Protein AF-0000000076745757 (afdb_homodimer)

Secondary structure (DSSP, 8-state):
--HHHHHHHHHHHHHHHHHHHH-GGG--HHHHHHHHT--HHHHHHHHSSHHHHHHHHHHHHHHHHIIIIIHHHHT-TTS-HHHHHHHHHHHHHHHGGGSSSS-HHHHH---S-GGG-HHHHHHHHHHHHHHHHHHHHHHHHHHTTSS-TT--HHHHHHHHHHHHHHHHHHHHHH-HHHHHHHHHHHHHHHHHHT-/--HHHHHHHHHHHHHHHHHHHH-GGG--HHHHHHHHT--HHHHHHHHSSHHHHHHHHHHHHHHHHIIIIIHHHHT-TTS-HHHHHHHHHHHHHHHGGGSSSS-HHHHH---S-GGG-HHHHHHHHHHHHHHHHHHHHHHHHHHTTSS-TT--HHHHHHHHHHHHHHHHHHHHHH-HHHHHHHHHHHHHHHHHHT-

Organism: NCBI:txid190893

Sequence (390 aa):
MSKGKVTRDNILSKAFELASENGLESLTIGELAKQCGMSKSGLFAHFNSKDNLQIAVLEHANLIFTQRVISPAREQSALLQEQKIRTLLDNWLGWNHSFQGSCMFLDAWKETNPEANPTQQALKKTIATWVEYLRIQVEKGVENDEFRQDLDPKQATFELYGLYLSAHLFYSIHGEDESYQHFWQGVERMMTSWKMSKGKVTRDNILSKAFELASENGLESLTIGELAKQCGMSKSGLFAHFNSKDNLQIAVLEHANLIFTQRVISPAREQSALLQEQKIRTLLDNWLGWNHSFQGSCMFLDAWKETNPEANPTQQALKKTIATWVEYLRIQVEKGVENDEFRQDLDPKQATFELYGLYLSAHLFYSIHGEDESYQHFWQGVERMMTSWK

Foldseek 3Di:
DDPVVVLVVVLLVVLLQVCLAPALVVDALVVSCVVSVHDSVVSCVVQVGSLSSSLSSVVVVLVVCCVQQPVVLVVPVVDQLLVSLVSNLVSVCVVQVVGNGRDSLVVRADPPPLVVGSNNVSSVVSVVVVLVVQLVSLVVCCVVVVFPVPDRSNVLSVVLVVLSVVLRVCCVVPNNVVSVVSSVVSVVVSSVNRD/DDPVVVLVVVLLVVLLQVCLAPALVPDALVVSCVVSVHDSVVSCVVQVGSLSSSLSSVVVVLVVCCVQQPVVLVVPVVDQLLVSLVSNLVSLCVVQVVGNGRDSLVVRADPPPLVVGSNNVSSVVSVVVVLVVQLVSLVVCCVVVVFPVPDRSNVLSVVLVVLSVQLRVCCVVPNNVVSVVSSVVSVVVSSVNRD

Nearest PDB structures (foldseek):
  2hyj-assembly1_A-2  TM=8.855E-01  e=3.481E-09  Streptomyces coelicolor A3(2)
  3on4-assembly2_H  TM=7.338E-01  e=1.590E-05  Legionella pneumophila subsp. pneumophila str. Philadelphia 1
  3eup-assembly1_B  TM=7.414E-01  e=2.995E-05  Cytophaga hutchinsonii ATCC 33406
  5wm9-assembly1_A  TM=7.485E-01  e=2.681E-04  Mycobacterium tuberculosis H37Rv
  5fgl-assembly3_F  TM=6.207E-01  e=1.198E-02  Pseudomonas putida S16

InterPro domains:
  IPR001647 DNA-binding HTH domain, TetR-type [PF00440] (11-56)
  IPR001647 DNA-binding HTH domain, TetR-type [PR00455] (11-24)
  IPR001647 DNA-binding HTH domain, TetR-type [PR00455] (32-55)
  IPR001647 DNA-binding HTH domain, TetR-type [PS50977] (5-65)
  IPR009057 Homedomain-like superfamily [SSF46689] (3-70)
  IPR011075 Tetracyclin repressor-like, C-terminal domain [PF16925] (83-186)
  IPR036271 Tetracyclin repressor-like, C-terminal domain superfamily [SSF48498] (83-191)

Radius of gyration: 22.78 Å; Cα contacts (8 Å, |Δi|>4): 417; chains: 2; bounding box: 72×58×42 Å

Structure (mmCIF, N/CA/C/O backbone):
data_AF-0000000076745757-model_v1
#
loop_
_entity.id
_entity.type
_entity.pdbx_description
1 polymer 'Transcriptional regulator'
#
loop_
_atom_site.group_PDB
_atom_site.id
_atom_site.type_symbol
_atom_site.label_atom_id
_atom_site.label_alt_id
_atom_site.label_comp_id
_atom_site.label_asym_id
_atom_site.label_entity_id
_atom_site.label_seq_id
_atom_site.pdbx_PDB_ins_code
_atom_site.Cartn_x
_atom_site.Cartn_y
_atom_site.Cartn_z
_atom_site.occupancy
_atom_site.B_iso_or_equiv
_atom_site.auth_seq_id
_atom_site.auth_comp_id
_atom_site.auth_asym_id
_atom_site.auth_atom_id
_atom_site.pdbx_PDB_model_num
ATOM 1 N N . MET A 1 1 ? -37.25 10.336 6.824 1 55.75 1 MET A N 1
ATOM 2 C CA . MET A 1 1 ? -36 10.648 7.543 1 55.75 1 MET A CA 1
ATOM 3 C C . MET A 1 1 ? -36.062 12.023 8.188 1 55.75 1 MET A C 1
ATOM 5 O O . MET A 1 1 ? -36.688 12.938 7.641 1 55.75 1 MET A O 1
ATOM 9 N N . SER A 1 2 ? -35.688 12.234 9.461 1 64.56 2 SER A N 1
ATOM 10 C CA . SER A 1 2 ? -35.75 13.523 10.141 1 64.56 2 SER A CA 1
ATOM 11 C C . SER A 1 2 ? -34.812 14.531 9.477 1 64.56 2 SER A C 1
ATOM 13 O O . SER A 1 2 ? -33.875 14.148 8.781 1 64.56 2 SER A O 1
ATOM 15 N N . LYS A 1 3 ? -35.25 15.773 9.445 1 67.38 3 LYS A N 1
ATOM 16 C CA . LYS A 1 3 ? -34.469 16.875 8.852 1 67.38 3 LYS A CA 1
ATOM 17 C C . LYS A 1 3 ? -33 16.781 9.258 1 67.38 3 LYS A C 1
ATOM 19 O O . LYS A 1 3 ? -32.125 16.969 8.422 1 67.38 3 LYS A O 1
ATOM 24 N N . GLY A 1 4 ? -32.719 16.469 10.461 1 73.5 4 GLY A N 1
ATOM 25 C CA . GLY A 1 4 ? -31.359 16.344 10.992 1 73.5 4 GLY A CA 1
ATOM 26 C C . GLY A 1 4 ? -30.562 15.25 10.312 1 73.5 4 GLY A C 1
ATOM 27 O O . GLY A 1 4 ? -29.391 15.445 9.992 1 73.5 4 GLY A O 1
ATOM 28 N N . LYS A 1 5 ? -31.297 14.203 10.023 1 79.06 5 LYS A N 1
ATOM 29 C CA . LYS A 1 5 ? -30.625 13.078 9.383 1 79.06 5 LYS A CA 1
ATOM 30 C C . LYS A 1 5 ? -30.25 13.398 7.941 1 79.06 5 LYS A C 1
ATOM 32 O O . LYS A 1 5 ? -29.156 13.055 7.477 1 79.06 5 LYS A O 1
ATOM 37 N N . VAL A 1 6 ? -31.094 14.078 7.258 1 83.5 6 VAL A N 1
ATOM 38 C CA . VAL A 1 6 ? -30.844 14.477 5.879 1 83.5 6 VAL A CA 1
ATOM 39 C C . VAL A 1 6 ? -29.656 15.43 5.82 1 83.5 6 VAL A C 1
ATOM 41 O O . VAL A 1 6 ? -28.781 15.297 4.953 1 83.5 6 VAL A O 1
ATOM 44 N N . THR A 1 7 ? -29.594 16.328 6.723 1 86.62 7 THR A N 1
ATOM 45 C CA . THR A 1 7 ? -28.5 17.281 6.789 1 86.62 7 THR A CA 1
ATOM 46 C C . THR A 1 7 ? -27.172 16.562 7.059 1 86.62 7 THR A C 1
ATOM 48 O O . THR A 1 7 ? -26.172 16.844 6.402 1 86.62 7 THR A O 1
ATOM 51 N N . ARG A 1 8 ? -27.234 15.656 7.957 1 90.44 8 ARG A N 1
ATOM 52 C CA . ARG A 1 8 ? -26.031 14.914 8.305 1 90.44 8 ARG A CA 1
ATOM 53 C C . ARG A 1 8 ? -25.516 14.125 7.105 1 90.44 8 ARG A C 1
ATOM 55 O O . ARG A 1 8 ? -24.297 14.086 6.855 1 90.44 8 ARG A O 1
ATOM 62 N N . ASP A 1 9 ? -26.406 13.539 6.375 1 91.69 9 ASP A N 1
ATOM 63 C CA . ASP A 1 9 ? -26.016 12.758 5.203 1 91.69 9 ASP A CA 1
ATOM 64 C C . ASP A 1 9 ? -25.391 13.648 4.133 1 91.69 9 ASP A C 1
ATOM 66 O O . ASP A 1 9 ? -24.438 13.25 3.461 1 91.69 9 ASP A O 1
ATOM 70 N N . ASN A 1 10 ? -25.922 14.773 3.998 1 92.94 10 ASN A N 1
ATOM 71 C CA . ASN A 1 10 ? -25.359 15.734 3.053 1 92.94 10 ASN A CA 1
ATOM 72 C C . ASN A 1 10 ? -23.953 16.156 3.455 1 92.94 10 ASN A C 1
ATOM 74 O O . ASN A 1 10 ? -23.062 16.281 2.604 1 92.94 10 ASN A O 1
ATOM 78 N N . ILE A 1 11 ? -23.828 16.375 4.715 1 95 11 ILE A N 1
ATOM 79 C CA . ILE A 1 11 ? -22.516 16.75 5.23 1 95 11 ILE A CA 1
ATOM 80 C C . ILE A 1 11 ? -21.516 15.617 4.973 1 95 11 ILE A C 1
ATOM 82 O O . ILE A 1 11 ? -20.406 15.859 4.523 1 95 11 ILE A O 1
ATOM 86 N N . LEU A 1 12 ? -21.953 14.453 5.203 1 95.56 12 LEU A N 1
ATOM 87 C CA . LEU A 1 12 ? -21.078 13.297 5.039 1 95.56 12 LEU A CA 1
ATOM 88 C C . LEU A 1 12 ? -20.703 13.102 3.574 1 95.56 12 LEU A C 1
ATOM 90 O O . LEU A 1 12 ? -19.578 12.742 3.262 1 95.56 12 LEU A O 1
ATOM 94 N N . SER A 1 13 ? -21.641 13.328 2.719 1 93.75 13 SER A N 1
ATOM 95 C CA . SER A 1 13 ? -21.359 13.227 1.291 1 93.75 13 SER A CA 1
ATOM 96 C C . SER A 1 13 ? -20.297 14.242 0.863 1 93.75 13 SER A C 1
ATOM 98 O O . SER A 1 13 ? -19.359 13.898 0.148 1 93.75 13 SER A O 1
ATOM 100 N N . LYS A 1 14 ? -20.469 15.383 1.338 1 93.75 14 LYS A N 1
ATOM 101 C CA . LYS A 1 14 ? -19.484 16.422 1.032 1 93.75 14 LYS A CA 1
ATOM 102 C C . LYS A 1 14 ? -18.125 16.109 1.662 1 93.75 14 LYS A C 1
ATOM 104 O O . LYS A 1 14 ? -17.094 16.297 1.034 1 93.75 14 LYS A O 1
ATOM 109 N N . ALA A 1 15 ? -18.188 15.703 2.879 1 94.31 15 ALA A N 1
ATOM 110 C CA . ALA A 1 15 ? -16.953 15.328 3.576 1 94.31 15 ALA A CA 1
ATOM 111 C C . ALA A 1 15 ? -16.219 14.227 2.822 1 94.31 15 ALA A C 1
ATOM 113 O O . ALA A 1 15 ? -14.992 14.266 2.705 1 94.31 15 ALA A O 1
ATOM 114 N N . PHE A 1 16 ? -16.969 13.328 2.373 1 91 16 PHE A N 1
ATOM 115 C CA . PHE A 1 16 ? -16.391 12.234 1.604 1 91 16 PHE A CA 1
ATOM 116 C C . PHE A 1 16 ? -15.711 12.75 0.345 1 91 16 PHE A C 1
ATOM 118 O O . PHE A 1 16 ? -14.594 12.344 0.024 1 91 16 PHE A O 1
ATOM 125 N N . GLU A 1 17 ? -16.328 13.609 -0.339 1 88.94 17 GLU A N 1
ATOM 126 C CA . GLU A 1 17 ? -15.758 14.211 -1.537 1 88.94 17 GLU A CA 1
ATOM 127 C C . GLU A 1 17 ? -14.453 14.945 -1.217 1 88.94 17 GLU A C 1
ATOM 129 O O . GLU A 1 17 ? -13.453 14.781 -1.923 1 88.94 17 GLU A O 1
ATOM 134 N N . LEU A 1 18 ? -14.492 15.688 -0.182 1 88.81 18 LEU A N 1
ATOM 135 C CA . LEU A 1 18 ? -13.32 16.453 0.222 1 88.81 18 LEU A CA 1
ATOM 136 C C . LEU A 1 18 ? -12.18 15.523 0.617 1 88.81 18 LEU A C 1
ATOM 138 O O . LEU A 1 18 ? -11.023 15.75 0.239 1 88.81 18 LEU A O 1
ATOM 142 N N . ALA A 1 19 ? -12.508 14.531 1.397 1 88.44 19 ALA A N 1
ATOM 143 C CA . ALA A 1 19 ? -11.5 13.562 1.833 1 88.44 19 ALA A CA 1
ATOM 144 C C . ALA A 1 19 ? -10.922 12.797 0.646 1 88.44 19 ALA A C 1
ATOM 146 O O . ALA A 1 19 ? -9.742 12.445 0.642 1 88.44 19 ALA A O 1
ATOM 147 N N . SER A 1 20 ? -11.734 12.523 -0.339 1 84.38 20 SER A N 1
ATOM 148 C CA . SER A 1 20 ? -11.289 11.812 -1.535 1 84.38 20 SER A CA 1
ATOM 149 C C . SER A 1 20 ? -10.297 12.641 -2.336 1 84.38 20 SER A C 1
ATOM 151 O O . SER A 1 20 ? -9.398 12.086 -2.977 1 84.38 20 SER A O 1
ATOM 153 N N . GLU A 1 21 ? -10.43 13.922 -2.209 1 82.44 21 GLU A N 1
ATOM 154 C CA . GLU A 1 21 ? -9.562 14.828 -2.957 1 82.44 21 GLU A CA 1
ATOM 155 C C . GLU A 1 21 ? -8.297 15.156 -2.172 1 82.44 21 GLU A C 1
ATOM 157 O O . GLU A 1 21 ? -7.203 15.203 -2.738 1 82.44 21 GLU A O 1
ATOM 162 N N . ASN A 1 22 ? -8.492 15.305 -0.866 1 82.12 22 ASN A N 1
ATOM 163 C CA . ASN A 1 22 ? -7.395 15.891 -0.104 1 82.12 22 ASN A CA 1
ATOM 164 C C . ASN A 1 22 ? -6.887 14.93 0.969 1 82.12 22 ASN A C 1
ATOM 166 O O . ASN A 1 22 ? -5.902 15.227 1.652 1 82.12 22 ASN A O 1
ATOM 170 N N . GLY A 1 23 ? -7.508 13.789 1.057 1 84.12 23 GLY A N 1
ATOM 171 C CA . GLY A 1 23 ? -7.141 12.836 2.094 1 84.12 23 GLY A CA 1
ATOM 172 C C . GLY A 1 23 ? -7.961 12.992 3.359 1 84.12 23 GLY A C 1
ATOM 173 O O . GLY A 1 23 ? -8.469 14.078 3.652 1 84.12 23 GLY A O 1
ATOM 174 N N . LEU A 1 24 ? -8 11.969 4.141 1 87.19 24 LEU A N 1
ATOM 175 C CA . LEU A 1 24 ? -8.836 11.914 5.34 1 87.19 24 LEU A CA 1
ATOM 176 C C . LEU A 1 24 ? -8.312 12.875 6.402 1 87.19 24 LEU A C 1
ATOM 178 O O . LEU A 1 24 ? -9.102 13.5 7.117 1 87.19 24 LEU A O 1
ATOM 182 N N . GLU A 1 25 ? -7.055 13.062 6.477 1 83.38 25 GLU A N 1
ATOM 183 C CA . GLU A 1 25 ? -6.441 13.891 7.512 1 83.38 25 GLU A CA 1
ATOM 184 C C . GLU A 1 25 ? -6.762 15.367 7.297 1 83.38 25 GLU A C 1
ATOM 186 O O . GLU A 1 25 ? -6.727 16.156 8.242 1 83.38 25 GLU A O 1
ATOM 191 N N . SER A 1 26 ? -7.047 15.703 6.133 1 85.19 26 SER A N 1
ATOM 192 C CA . SER A 1 26 ? -7.359 17.094 5.816 1 85.19 26 SER A CA 1
ATOM 193 C C . SER A 1 26 ? -8.75 17.469 6.305 1 85.19 26 SER A C 1
ATOM 195 O O . SER A 1 26 ? -9.094 18.656 6.363 1 85.19 26 SER A O 1
ATOM 197 N N . LEU A 1 27 ? -9.492 16.5 6.605 1 91.5 27 LEU A N 1
ATOM 198 C CA . LEU A 1 27 ? -10.875 16.734 7.008 1 91.5 27 LEU A CA 1
ATOM 199 C C . LEU A 1 27 ? -10.945 17.203 8.461 1 91.5 27 LEU A C 1
ATOM 201 O O . LEU A 1 27 ? -10.766 16.406 9.383 1 91.5 27 LEU A O 1
ATOM 205 N N . THR A 1 28 ? -11.188 18.516 8.641 1 94 28 THR A N 1
ATOM 206 C CA . THR A 1 28 ? -11.383 19.109 9.961 1 94 28 THR A CA 1
ATOM 207 C C . THR A 1 28 ? -12.773 19.734 10.078 1 94 28 THR A C 1
ATOM 209 O O . THR A 1 28 ? -13.445 19.969 9.07 1 94 28 THR A O 1
ATOM 212 N N . ILE A 1 29 ? -13.141 19.922 11.352 1 95.75 29 ILE A N 1
ATOM 213 C CA . ILE A 1 29 ? -14.445 20.531 11.617 1 95.75 29 ILE A CA 1
ATOM 214 C C . ILE A 1 29 ? -14.516 21.891 10.953 1 95.75 29 ILE A C 1
ATOM 216 O O . ILE A 1 29 ? -15.492 22.203 10.266 1 95.75 29 ILE A O 1
ATOM 220 N N . GLY A 1 30 ? -13.516 22.656 11.086 1 95.25 30 GLY A N 1
ATOM 221 C CA . GLY A 1 30 ? -13.484 24 10.523 1 95.25 30 GLY A CA 1
ATOM 222 C C . GLY A 1 30 ? -13.547 24.016 9.008 1 95.25 30 GLY A C 1
ATOM 223 O O . GLY A 1 30 ? -14.352 24.75 8.43 1 95.25 30 GLY A O 1
ATOM 224 N N . GLU A 1 31 ? -12.797 23.266 8.344 1 94.31 31 GLU A N 1
ATOM 225 C CA . GLU A 1 31 ? -12.75 23.219 6.887 1 94.31 31 GLU A CA 1
ATOM 226 C C . GLU A 1 31 ? -14.078 22.719 6.312 1 94.31 31 GLU A C 1
ATOM 228 O O . GLU A 1 31 ? -14.578 23.281 5.336 1 94.31 31 GLU A O 1
ATOM 233 N N . LEU A 1 32 ? -14.617 21.688 6.918 1 96.06 32 LEU A N 1
ATOM 234 C CA . LEU A 1 32 ? -15.875 21.141 6.418 1 96.06 32 LEU A CA 1
ATOM 235 C C . LEU A 1 32 ? -17.016 22.125 6.645 1 96.06 32 LEU A C 1
ATOM 237 O O . LEU A 1 32 ? -17.906 22.25 5.797 1 96.06 32 LEU A O 1
ATOM 241 N N . ALA A 1 33 ? -16.984 22.797 7.777 1 96.31 33 ALA A N 1
ATOM 242 C CA . ALA A 1 33 ? -18 23.812 8.047 1 96.31 33 ALA A CA 1
ATOM 243 C C . ALA A 1 33 ? -18 24.891 6.969 1 96.31 33 ALA A C 1
ATOM 245 O O . ALA A 1 33 ? -19.062 25.266 6.445 1 96.31 33 ALA A O 1
ATOM 246 N N . LYS A 1 34 ? -16.812 25.312 6.613 1 95.62 34 LYS A N 1
ATOM 247 C CA . LYS A 1 34 ? -16.641 26.312 5.562 1 95.62 34 LYS A CA 1
ATOM 248 C C . LYS A 1 34 ? -17.203 25.812 4.234 1 95.62 34 LYS A C 1
ATOM 250 O O . LYS A 1 34 ? -17.953 26.531 3.564 1 95.62 34 LYS A O 1
ATOM 255 N N . GLN A 1 35 ? -16.922 24.625 3.914 1 93.56 35 GLN A N 1
ATOM 256 C CA . GLN A 1 35 ? -17.328 24.047 2.635 1 93.56 35 GLN A CA 1
ATOM 257 C C . GLN A 1 35 ? -18.844 23.812 2.588 1 93.56 35 GLN A C 1
ATOM 259 O O . GLN A 1 35 ? -19.453 23.875 1.519 1 93.56 35 GLN A O 1
ATOM 264 N N . CYS A 1 36 ? -19.453 23.609 3.719 1 94.25 36 CYS A N 1
ATOM 265 C CA . CYS A 1 36 ? -20.875 23.312 3.787 1 94.25 36 CYS A CA 1
ATOM 266 C C . CYS A 1 36 ? -21.688 24.578 4.059 1 94.25 36 CYS A C 1
ATOM 268 O O . CYS A 1 36 ? -22.906 24.531 4.137 1 94.25 36 CYS A O 1
ATOM 270 N N . GLY A 1 37 ? -21.016 25.656 4.234 1 94.75 37 GLY A N 1
ATOM 271 C CA . GLY A 1 37 ? -21.703 26.891 4.562 1 94.75 37 GLY A CA 1
ATOM 272 C C . GLY A 1 37 ? -22.359 26.859 5.934 1 94.75 37 GLY A C 1
ATOM 273 O O . GLY A 1 37 ? -23.469 27.359 6.105 1 94.75 37 GLY A O 1
ATOM 274 N N . MET A 1 38 ? -21.75 26.203 6.812 1 94.25 38 MET A N 1
ATOM 275 C CA . MET A 1 38 ? -22.234 26.094 8.18 1 94.25 38 MET A CA 1
ATOM 276 C C . MET A 1 38 ? -21.281 26.766 9.164 1 94.25 38 MET A C 1
ATOM 278 O O . MET A 1 38 ? -20.141 27.094 8.805 1 94.25 38 MET A O 1
ATOM 282 N N . SER A 1 39 ? -21.797 27.016 10.336 1 95.5 39 SER A N 1
ATOM 283 C CA . SER A 1 39 ? -20.906 27.453 11.406 1 95.5 39 SER A CA 1
ATOM 284 C C . SER A 1 39 ? -20.094 26.297 11.953 1 95.5 39 SER A C 1
ATOM 286 O O . SER A 1 39 ? -20.531 25.141 11.906 1 95.5 39 SER A O 1
ATOM 288 N N . LYS A 1 40 ? -18.859 26.578 12.445 1 94.94 40 LYS A N 1
ATOM 289 C CA . LYS A 1 40 ? -18.047 25.562 13.102 1 94.94 40 LYS A CA 1
ATOM 290 C C . LYS A 1 40 ? -18.812 24.891 14.242 1 94.94 40 LYS A C 1
ATOM 292 O O . LYS A 1 40 ? -18.766 23.672 14.422 1 94.94 40 LYS A O 1
ATOM 297 N N . SER A 1 41 ? -19.578 25.734 14.992 1 94.75 41 SER A N 1
ATOM 298 C CA . SER A 1 41 ? -20.359 25.234 16.109 1 94.75 41 SER A CA 1
ATOM 299 C C . SER A 1 41 ? -21.469 24.312 15.625 1 94.75 41 SER A C 1
ATOM 301 O O . SER A 1 41 ? -21.75 23.281 16.25 1 94.75 41 SER A O 1
ATOM 303 N N . GLY A 1 42 ? -22.062 24.609 14.602 1 92.88 42 GLY A N 1
ATOM 304 C CA . GLY A 1 42 ? -23.109 23.781 14.016 1 92.88 42 GLY A CA 1
ATOM 305 C C . GLY A 1 42 ? -22.609 22.422 13.586 1 92.88 42 GLY A C 1
ATOM 306 O O . GLY A 1 42 ? -23.234 21.391 13.867 1 92.88 42 GLY A O 1
ATOM 307 N N . LEU A 1 43 ? -21.484 22.406 12.891 1 94.31 43 LEU A N 1
ATOM 308 C CA . LEU A 1 43 ? -20.906 21.141 12.453 1 94.31 43 LEU A CA 1
ATOM 309 C C . LEU A 1 43 ? -20.422 20.312 13.648 1 94.31 43 LEU A C 1
ATOM 311 O O . LEU A 1 43 ? -20.594 19.094 13.672 1 94.31 43 LEU A O 1
ATOM 315 N N . PHE A 1 44 ? -19.844 21.031 14.57 1 93.69 44 PHE A N 1
ATOM 316 C CA . PHE A 1 44 ? -19.359 20.375 15.781 1 93.69 44 PHE A CA 1
ATOM 317 C C . PHE A 1 44 ? -20.516 19.688 16.5 1 93.69 44 PHE A C 1
ATOM 319 O O . PHE A 1 44 ? -20.328 18.594 17.062 1 93.69 44 PHE A O 1
ATOM 326 N N . ALA A 1 45 ? -21.688 20.266 16.5 1 93.62 45 ALA A N 1
ATOM 327 C CA . ALA A 1 45 ? -22.859 19.703 17.156 1 93.62 45 ALA A CA 1
ATOM 328 C C . ALA A 1 45 ? -23.234 18.344 16.547 1 93.62 45 ALA A C 1
ATOM 330 O O . ALA A 1 45 ? -23.781 17.484 17.234 1 93.62 45 ALA A O 1
ATOM 331 N N . HIS A 1 46 ? -22.828 18.125 15.344 1 93.31 46 HIS A N 1
ATOM 332 C CA . HIS A 1 46 ? -23.156 16.891 14.656 1 93.31 46 HIS A CA 1
ATOM 333 C C . HIS A 1 46 ? -22.125 15.805 14.961 1 93.31 46 HIS A C 1
ATOM 335 O O . HIS A 1 46 ? -22.469 14.625 15.07 1 93.31 46 HIS A O 1
ATOM 341 N N . PHE A 1 47 ? -20.828 16.188 15.164 1 95.19 47 PHE A N 1
ATOM 342 C CA . PHE A 1 47 ? -19.797 15.164 15.164 1 95.19 47 PHE A CA 1
ATOM 343 C C . PHE A 1 47 ? -18.984 15.227 16.453 1 95.19 47 PHE A C 1
ATOM 345 O O . PHE A 1 47 ? -18.297 14.266 16.812 1 95.19 47 PHE A O 1
ATOM 352 N N . ASN A 1 48 ? -18.938 16.297 17.078 1 94.12 48 ASN A N 1
ATOM 353 C CA . ASN A 1 48 ? -18.391 16.484 18.422 1 94.12 48 ASN A CA 1
ATOM 354 C C . ASN A 1 48 ? -16.875 16.516 18.406 1 94.12 48 ASN A C 1
ATOM 356 O O . ASN A 1 48 ? -16.25 17.062 19.328 1 94.12 48 ASN A O 1
ATOM 360 N N . SER A 1 49 ? -16.234 15.891 17.469 1 94 49 SER A N 1
ATOM 361 C CA . SER A 1 49 ? -14.773 15.906 17.359 1 94 49 SER A CA 1
ATOM 362 C C . SER A 1 49 ? -14.32 15.594 15.938 1 94 49 SER A C 1
ATOM 364 O O . SER A 1 49 ? -15.102 15.07 15.133 1 94 49 SER A O 1
ATOM 366 N N . LYS A 1 50 ? -13.078 15.891 15.664 1 93.81 50 LYS A N 1
ATOM 367 C CA . LYS A 1 50 ? -12.477 15.555 14.383 1 93.81 50 LYS A CA 1
ATOM 368 C C . LYS A 1 50 ? -12.484 14.039 14.148 1 93.81 50 LYS A C 1
ATOM 370 O O . LYS A 1 50 ? -12.812 13.578 13.062 1 93.81 50 LYS A O 1
ATOM 375 N N . ASP A 1 51 ? -12.133 13.312 15.203 1 94.12 51 ASP A N 1
ATOM 376 C CA . ASP A 1 51 ? -12.102 11.859 15.086 1 94.12 51 ASP A CA 1
ATOM 377 C C . ASP A 1 51 ? -13.492 11.305 14.766 1 94.12 51 ASP A C 1
ATOM 379 O O . ASP A 1 51 ? -13.641 10.453 13.891 1 94.12 51 ASP A O 1
ATOM 383 N N . ASN A 1 52 ? -14.414 11.766 15.445 1 95.94 52 ASN A N 1
ATOM 384 C CA . ASN A 1 52 ? -15.781 11.312 15.203 1 95.94 52 ASN A CA 1
ATOM 385 C C . ASN A 1 52 ? -16.219 11.617 13.773 1 95.94 52 ASN A C 1
ATOM 387 O O . ASN A 1 52 ? -16.875 10.797 13.133 1 95.94 52 ASN A O 1
ATOM 391 N N . LEU A 1 53 ? -15.922 12.844 13.383 1 96 53 LEU A N 1
ATOM 392 C CA . LEU A 1 53 ? -16.234 13.227 12.008 1 96 53 LEU A CA 1
ATOM 393 C C . LEU A 1 53 ? -15.562 12.273 11.023 1 96 53 LEU A C 1
ATOM 395 O O . LEU A 1 53 ? -16.219 11.742 10.125 1 96 53 LEU A O 1
ATOM 399 N N . GLN A 1 54 ? -14.289 12.039 11.156 1 94.62 54 GLN A N 1
ATOM 400 C CA . GLN A 1 54 ? -13.539 11.172 10.25 1 94.62 54 GLN A CA 1
ATOM 401 C C . GLN A 1 54 ? -14.078 9.75 10.266 1 94.62 54 GLN A C 1
ATOM 403 O O . GLN A 1 54 ? -14.203 9.109 9.219 1 94.62 54 GLN A O 1
ATOM 408 N N . ILE A 1 55 ? -14.383 9.273 11.414 1 95.56 55 ILE A N 1
ATOM 409 C CA . ILE A 1 55 ? -14.93 7.926 11.547 1 95.56 55 ILE A CA 1
ATOM 410 C C . ILE A 1 55 ? -16.281 7.844 10.836 1 95.56 55 ILE A C 1
ATOM 412 O O . ILE A 1 55 ? -16.562 6.871 10.133 1 95.56 55 ILE A O 1
ATOM 416 N N . ALA A 1 56 ? -17.062 8.867 11.016 1 95.94 56 ALA A N 1
ATOM 417 C CA . ALA A 1 56 ? -18.359 8.906 10.336 1 95.94 56 ALA A CA 1
ATOM 418 C C . ALA A 1 56 ? -18.188 8.891 8.82 1 95.94 56 ALA A C 1
ATOM 420 O O . ALA A 1 56 ? -18.953 8.242 8.109 1 95.94 56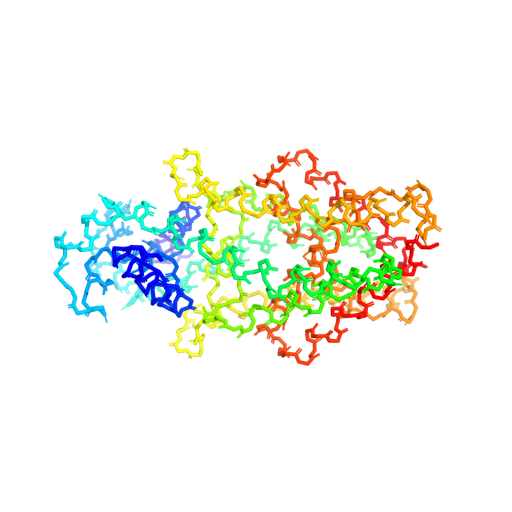 ALA A O 1
ATOM 421 N N . VAL A 1 57 ? -17.266 9.602 8.344 1 94.31 57 VAL A N 1
ATOM 422 C CA . VAL A 1 57 ? -16.984 9.641 6.91 1 94.31 57 VAL A CA 1
ATOM 423 C C . VAL A 1 57 ? -16.5 8.266 6.441 1 94.31 57 VAL A C 1
ATOM 425 O O . VAL A 1 57 ? -16.875 7.805 5.363 1 94.31 57 VAL A O 1
ATOM 428 N N . LEU A 1 58 ? -15.648 7.625 7.199 1 93.06 58 LEU A N 1
ATOM 429 C CA . LEU A 1 58 ? -15.195 6.273 6.883 1 93.06 58 LEU A CA 1
ATOM 430 C C . LEU A 1 58 ? -16.375 5.312 6.781 1 93.06 58 LEU A C 1
ATOM 432 O O . LEU A 1 58 ? -16.438 4.488 5.867 1 93.06 58 LEU A O 1
ATOM 436 N N . GLU A 1 59 ? -17.266 5.43 7.723 1 94.56 59 GLU A N 1
ATOM 437 C CA . GLU A 1 59 ? -18.453 4.582 7.711 1 94.56 59 GLU A CA 1
ATOM 438 C C . GLU A 1 59 ? -19.297 4.844 6.473 1 94.56 59 GLU A C 1
ATOM 440 O O . GLU A 1 59 ? -19.812 3.91 5.855 1 94.56 59 GLU A O 1
ATOM 445 N N . HIS A 1 60 ? -19.438 6.109 6.199 1 93.69 60 HIS A N 1
ATOM 446 C CA . HIS A 1 60 ? -20.172 6.488 4.992 1 93.69 60 HIS A CA 1
ATOM 447 C C . HIS A 1 60 ? -19.484 5.934 3.744 1 93.69 60 HIS A C 1
ATOM 449 O O . HIS A 1 60 ? -20.156 5.391 2.857 1 93.69 60 HIS A O 1
ATOM 455 N N . ALA A 1 61 ? -18.188 6.066 3.646 1 91.38 61 ALA A N 1
ATOM 456 C CA . ALA A 1 61 ? -17.406 5.539 2.529 1 91.38 61 ALA A CA 1
ATOM 457 C C . ALA A 1 61 ? -17.594 4.027 2.402 1 91.38 61 ALA A C 1
ATOM 459 O O . ALA A 1 61 ? -17.703 3.5 1.292 1 91.38 61 ALA A O 1
ATOM 460 N N . ASN A 1 62 ? -17.562 3.371 3.514 1 92.81 62 ASN A N 1
ATOM 461 C CA . ASN A 1 62 ? -17.75 1.924 3.523 1 92.81 62 ASN A CA 1
ATOM 462 C C . ASN A 1 62 ? -19.125 1.533 2.959 1 92.81 62 ASN A C 1
ATOM 464 O O . ASN A 1 62 ? -19.25 0.517 2.273 1 92.81 62 ASN A O 1
ATOM 468 N N . LEU A 1 63 ? -20.125 2.268 3.342 1 93.25 63 LEU A N 1
ATOM 469 C CA . LEU A 1 63 ? -21.453 2.014 2.805 1 93.25 63 LEU A CA 1
ATOM 470 C C . LEU A 1 63 ? -21.469 2.158 1.286 1 93.25 63 LEU A C 1
ATOM 472 O O . LEU A 1 63 ? -22.031 1.323 0.583 1 93.25 63 LEU A O 1
ATOM 476 N N . ILE A 1 64 ? -20.875 3.166 0.791 1 91.38 64 ILE A N 1
ATOM 477 C CA . ILE A 1 64 ? -20.797 3.381 -0.65 1 91.38 64 ILE A CA 1
ATOM 478 C C . ILE A 1 64 ? -20 2.252 -1.299 1 91.38 64 ILE A C 1
ATOM 480 O O . ILE A 1 64 ? -20.375 1.753 -2.363 1 91.38 64 ILE A O 1
ATOM 484 N N . PHE A 1 65 ? -18.891 1.86 -0.709 1 92.94 65 PHE A N 1
ATOM 485 C CA . PHE A 1 65 ? -18.078 0.744 -1.181 1 92.94 65 PHE A CA 1
ATOM 486 C C . PHE A 1 65 ? -18.922 -0.519 -1.317 1 92.94 65 PHE A C 1
ATOM 488 O O . PHE A 1 65 ? -18.859 -1.209 -2.336 1 92.94 65 PHE A O 1
ATOM 495 N N . THR A 1 66 ? -19.641 -0.789 -0.271 1 95 66 THR A N 1
ATOM 496 C CA . THR A 1 66 ? -20.5 -1.968 -0.288 1 95 66 THR A CA 1
ATOM 497 C C . THR A 1 66 ? -21.5 -1.893 -1.438 1 95 66 THR A C 1
ATOM 499 O O . THR A 1 66 ? -21.688 -2.867 -2.17 1 95 66 THR A O 1
ATOM 502 N N . GLN A 1 67 ? -22.031 -0.787 -1.638 1 94.12 67 GLN A N 1
ATOM 503 C CA . GLN A 1 67 ? -23.047 -0.601 -2.666 1 94.12 67 GLN A CA 1
ATOM 504 C C . GLN A 1 67 ? -22.438 -0.73 -4.062 1 94.12 67 GLN A C 1
ATOM 506 O O . GLN A 1 67 ? -23.078 -1.294 -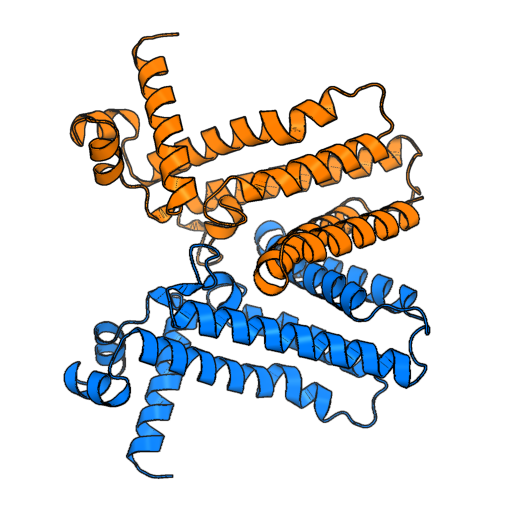4.965 1 94.12 67 GLN A O 1
ATOM 511 N N . ARG A 1 68 ? -21.219 -0.289 -4.238 1 92.94 68 ARG A N 1
ATOM 512 C CA . ARG A 1 68 ? -20.641 -0.192 -5.582 1 92.94 68 ARG A CA 1
ATOM 513 C C . ARG A 1 68 ? -19.812 -1.42 -5.906 1 92.94 68 ARG A C 1
ATOM 515 O O . ARG A 1 68 ? -19.719 -1.835 -7.066 1 92.94 68 ARG A O 1
ATOM 522 N N . VAL A 1 69 ? -19.219 -1.997 -4.891 1 94.88 69 VAL A N 1
ATOM 523 C CA . VAL A 1 69 ? -18.25 -3.064 -5.133 1 94.88 69 VAL A CA 1
ATOM 524 C C . VAL A 1 69 ? -18.859 -4.41 -4.762 1 94.88 69 VAL A C 1
ATOM 526 O O . VAL A 1 69 ? -18.844 -5.355 -5.555 1 94.88 69 VAL A O 1
ATOM 529 N N . ILE A 1 70 ? -19.516 -4.48 -3.637 1 96.56 70 ILE A N 1
ATOM 530 C CA . ILE A 1 70 ? -19.906 -5.77 -3.078 1 96.56 70 ILE A CA 1
ATOM 531 C C . ILE A 1 70 ? -21.281 -6.16 -3.598 1 96.56 70 ILE A C 1
ATOM 533 O O . ILE A 1 70 ? -21.469 -7.262 -4.129 1 96.56 70 ILE A O 1
ATOM 537 N N . SER A 1 71 ? -22.219 -5.258 -3.51 1 96.88 71 SER A N 1
ATOM 538 C CA . SER A 1 71 ? -23.625 -5.562 -3.771 1 96.88 71 SER A CA 1
ATOM 539 C C . SER A 1 71 ? -23.828 -6.07 -5.195 1 96.88 71 SER A C 1
ATOM 541 O O . SER A 1 71 ? -24.531 -7.047 -5.418 1 96.88 71 SER A O 1
ATOM 543 N N . PRO A 1 72 ? -23.219 -5.441 -6.191 1 95.38 72 PRO A N 1
ATOM 544 C CA . PRO A 1 72 ? -23.438 -5.93 -7.555 1 95.38 72 PRO A CA 1
ATOM 545 C C . PRO A 1 72 ? -23 -7.383 -7.738 1 95.38 72 PRO A C 1
ATOM 547 O O . PRO A 1 72 ? -23.625 -8.125 -8.508 1 95.38 72 PRO A O 1
ATOM 550 N N . ALA A 1 73 ? -21.922 -7.836 -7.113 1 94.5 73 ALA A N 1
ATOM 551 C CA . ALA A 1 73 ? -21.469 -9.219 -7.188 1 94.5 73 ALA A CA 1
ATOM 552 C C . ALA A 1 73 ? -22.375 -10.141 -6.379 1 94.5 73 ALA A C 1
ATOM 554 O O . ALA A 1 73 ? -22.703 -11.242 -6.824 1 94.5 73 ALA A O 1
ATOM 555 N N . ARG A 1 74 ? -22.766 -9.656 -5.238 1 93.06 74 ARG A N 1
ATOM 556 C CA . ARG A 1 74 ? -23.594 -10.438 -4.324 1 93.06 74 ARG A CA 1
ATOM 557 C C . ARG A 1 74 ? -24.953 -10.734 -4.945 1 93.06 74 ARG A C 1
ATOM 559 O O . ARG A 1 74 ? -25.516 -11.812 -4.742 1 93.06 74 ARG A O 1
ATOM 566 N N . GLU A 1 75 ? -25.453 -9.883 -5.707 1 92 75 GLU A N 1
ATOM 567 C CA . GLU A 1 75 ? -26.797 -9.977 -6.266 1 92 75 GLU A CA 1
ATOM 568 C C . GLU A 1 75 ? -26.828 -10.883 -7.492 1 92 75 GLU A C 1
ATOM 570 O O . GLU A 1 75 ? -27.906 -11.273 -7.953 1 92 75 GLU A O 1
ATOM 575 N N . GLN A 1 76 ? -25.625 -11.18 -7.973 1 87.75 76 GLN A N 1
ATOM 576 C CA . GLN A 1 76 ? -25.547 -12.102 -9.102 1 87.75 76 GLN A CA 1
ATOM 577 C C . GLN A 1 76 ? -25.594 -13.555 -8.633 1 87.75 76 GLN A C 1
ATOM 579 O O . GLN A 1 76 ? -24.641 -14.312 -8.852 1 87.75 76 GLN A O 1
ATOM 584 N N . SER A 1 77 ? -26.719 -13.984 -8.07 1 79.25 77 SER A N 1
ATOM 585 C CA . SER A 1 77 ? -26.859 -15.266 -7.395 1 79.25 77 SER A CA 1
ATOM 586 C C . SER A 1 77 ? -26.719 -16.422 -8.375 1 79.25 77 SER A C 1
ATOM 588 O O . SER A 1 77 ? -26.359 -17.547 -7.977 1 79.25 77 SER A O 1
ATOM 590 N N . ALA A 1 78 ? -26.922 -16.141 -9.539 1 83.19 78 ALA A N 1
ATOM 591 C CA . ALA A 1 78 ? -26.906 -17.203 -10.531 1 83.19 78 ALA A CA 1
ATOM 592 C C . ALA A 1 78 ? -25.484 -17.5 -10.992 1 83.19 78 ALA A C 1
ATOM 594 O O . ALA A 1 78 ? -25.219 -18.547 -11.609 1 83.19 78 ALA A O 1
ATOM 595 N N . LEU A 1 79 ? -24.531 -16.766 -10.578 1 85.38 79 LEU A N 1
ATOM 596 C CA . LEU A 1 79 ? -23.172 -16.891 -11.07 1 85.38 79 LEU A CA 1
ATOM 597 C C . LEU A 1 79 ? -22.375 -17.859 -10.195 1 85.38 79 LEU A C 1
ATOM 599 O O . LEU A 1 79 ? -22.641 -17.969 -9 1 85.38 79 LEU A O 1
ATOM 603 N N . LEU A 1 80 ? -21.469 -18.578 -10.93 1 93.62 80 LEU A N 1
ATOM 604 C CA . LEU A 1 80 ? -20.469 -19.328 -10.195 1 93.62 80 LEU A CA 1
ATOM 605 C C . LEU A 1 80 ? -19.656 -18.422 -9.289 1 93.62 80 LEU A C 1
ATOM 607 O O . LEU A 1 80 ? -19.547 -17.219 -9.531 1 93.62 80 LEU A O 1
ATOM 611 N N . GLN A 1 81 ? -19.172 -19.031 -8.18 1 96.25 81 GLN A N 1
ATOM 612 C CA . GLN A 1 81 ? -18.406 -18.266 -7.203 1 96.25 81 GLN A CA 1
ATOM 613 C C . GLN A 1 81 ? -17.203 -17.578 -7.852 1 96.25 81 GLN A C 1
ATOM 615 O O . GLN A 1 81 ? -16.875 -16.438 -7.508 1 96.25 81 GLN A O 1
ATOM 620 N N . GLU A 1 82 ? -16.547 -18.234 -8.773 1 96.88 82 GLU A N 1
ATOM 621 C CA . GLU A 1 82 ? -15.43 -17.625 -9.484 1 96.88 82 GLU A CA 1
ATOM 622 C C . GLU A 1 82 ? -15.844 -16.344 -10.18 1 96.88 82 GLU A C 1
ATOM 624 O O . GLU A 1 82 ? -15.133 -15.328 -10.102 1 96.88 82 GLU A O 1
ATOM 629 N N . GLN A 1 83 ? -16.938 -16.406 -10.875 1 96.56 83 GLN A N 1
ATOM 630 C CA . GLN A 1 83 ? -17.422 -15.234 -11.594 1 96.56 83 GLN A CA 1
ATOM 631 C C . GLN A 1 83 ? -17.766 -14.109 -10.625 1 96.56 83 GLN A C 1
ATOM 633 O O . GLN A 1 83 ? -17.547 -12.93 -10.93 1 96.56 83 GLN A O 1
ATOM 638 N N . LYS A 1 84 ? -18.312 -14.453 -9.5 1 97 84 LYS A N 1
ATOM 639 C CA . LYS A 1 84 ? -18.609 -13.453 -8.484 1 97 84 LYS A CA 1
ATOM 640 C C . LYS A 1 84 ? -17.344 -12.773 -7.988 1 97 84 LYS A C 1
ATOM 642 O O . LYS A 1 84 ? -17.297 -11.555 -7.832 1 97 84 LYS A O 1
ATOM 647 N N . ILE A 1 85 ? -16.344 -13.555 -7.773 1 97.5 85 ILE A N 1
ATOM 648 C CA . ILE A 1 85 ? -15.07 -13.008 -7.32 1 97.5 85 ILE A CA 1
ATOM 649 C C . ILE A 1 85 ? -14.484 -12.102 -8.398 1 97.5 85 ILE A C 1
ATOM 651 O O . ILE A 1 85 ? -13.992 -11.008 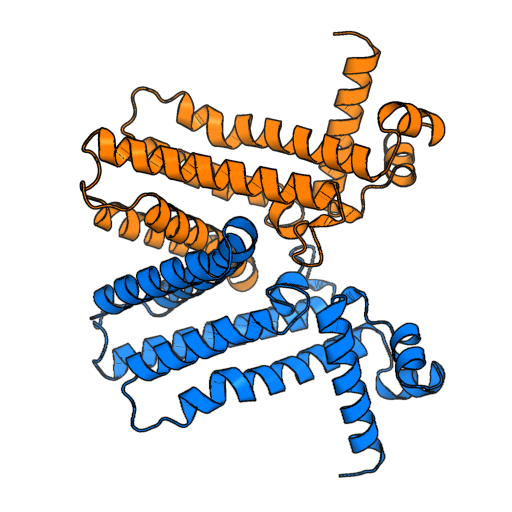-8.102 1 97.5 85 ILE A O 1
ATOM 655 N N . ARG A 1 86 ? -14.578 -12.5 -9.656 1 96.94 86 ARG A N 1
ATOM 656 C CA . ARG A 1 86 ? -14.094 -11.68 -10.758 1 96.94 86 ARG A CA 1
ATOM 657 C C . ARG A 1 86 ? -14.82 -10.344 -10.812 1 96.94 86 ARG A C 1
ATOM 659 O O . ARG A 1 86 ? -14.203 -9.297 -11.031 1 96.94 86 ARG A O 1
ATOM 666 N N . THR A 1 87 ? -16.109 -10.406 -10.617 1 96.69 87 THR A N 1
ATOM 667 C CA . THR A 1 87 ? -16.906 -9.188 -10.594 1 96.69 87 THR A CA 1
ATOM 668 C C . THR A 1 87 ? -16.484 -8.289 -9.43 1 96.69 87 THR A C 1
ATOM 670 O O . THR A 1 87 ? -16.344 -7.074 -9.602 1 96.69 87 THR A O 1
ATOM 673 N N . LEU A 1 88 ? -16.297 -8.875 -8.297 1 96.88 88 LEU A N 1
ATOM 674 C CA . LEU A 1 88 ? -15.828 -8.148 -7.125 1 96.88 88 LEU A CA 1
ATOM 675 C C . LEU A 1 88 ? -14.5 -7.449 -7.414 1 96.88 88 LEU A C 1
ATOM 677 O O . LEU A 1 88 ? -14.336 -6.27 -7.102 1 96.88 88 LEU A O 1
ATOM 681 N N . LEU A 1 89 ? -13.602 -8.156 -8.055 1 96.88 89 LEU A N 1
ATOM 682 C CA . LEU A 1 89 ? -12.273 -7.625 -8.352 1 96.88 89 LEU A CA 1
ATOM 683 C C . LEU A 1 89 ? -12.367 -6.48 -9.359 1 96.88 89 LEU A C 1
ATOM 685 O O . LEU A 1 89 ? -11.68 -5.465 -9.211 1 96.88 89 LEU A O 1
ATOM 689 N N . ASP A 1 90 ? -13.141 -6.629 -10.32 1 94.94 90 ASP A N 1
ATOM 690 C CA . ASP A 1 90 ? -13.32 -5.594 -11.336 1 94.94 90 ASP A CA 1
ATOM 691 C C . ASP A 1 90 ? -13.883 -4.312 -10.719 1 94.94 90 ASP A C 1
ATOM 693 O O . ASP A 1 90 ? -13.359 -3.223 -10.961 1 94.94 90 ASP A O 1
ATOM 697 N N . ASN A 1 91 ? -14.945 -4.461 -9.914 1 94.06 91 ASN A N 1
ATOM 698 C CA . ASN A 1 91 ? -15.531 -3.32 -9.219 1 94.06 91 ASN A CA 1
ATOM 699 C C . ASN A 1 91 ? -14.531 -2.668 -8.266 1 94.06 91 ASN A C 1
ATOM 701 O O . ASN A 1 91 ? -14.453 -1.44 -8.188 1 94.06 91 ASN A O 1
ATOM 705 N N . TRP A 1 92 ? -13.836 -3.502 -7.586 1 93.44 92 TRP A N 1
ATOM 706 C CA . TRP A 1 92 ? -12.859 -3.041 -6.609 1 93.44 92 TRP A CA 1
ATOM 707 C C . TRP A 1 92 ? -11.742 -2.258 -7.289 1 93.44 92 TRP A C 1
ATOM 709 O O . TRP A 1 92 ? -11.359 -1.18 -6.828 1 93.44 92 TRP A O 1
ATOM 719 N N . LEU A 1 93 ? -11.25 -2.73 -8.383 1 90.75 93 LEU A N 1
ATOM 720 C CA . LEU A 1 93 ? -10.219 -2.043 -9.156 1 90.75 93 LEU A CA 1
ATOM 721 C C . LEU A 1 93 ? -10.711 -0.685 -9.641 1 90.75 93 LEU A C 1
ATOM 723 O O . LEU A 1 93 ? -9.953 0.285 -9.664 1 90.75 93 LEU A O 1
ATOM 727 N N . GLY A 1 94 ? -11.961 -0.588 -10.016 1 86.25 94 GLY A N 1
ATOM 728 C CA . GLY A 1 94 ? -12.555 0.648 -10.5 1 86.25 94 GLY A CA 1
ATOM 729 C C . GLY A 1 94 ? -12.836 1.647 -9.391 1 86.25 94 GLY A C 1
ATOM 730 O O . GLY A 1 94 ? -12.945 2.85 -9.648 1 86.25 94 GLY A O 1
ATOM 731 N N . TRP A 1 95 ? -13.055 1.192 -8.219 1 82 95 TRP A N 1
ATOM 732 C CA . TRP A 1 95 ? -13.359 2.029 -7.066 1 82 95 TRP A CA 1
ATOM 733 C C . TRP A 1 95 ? -12.211 2.979 -6.754 1 82 95 TRP A C 1
ATOM 735 O O . TRP A 1 95 ? -12.43 4.152 -6.449 1 82 95 TRP A O 1
ATOM 745 N N . ASN A 1 96 ? -11.031 2.615 -6.891 1 69.19 96 ASN A N 1
ATOM 746 C CA . ASN A 1 96 ? -9.867 3.395 -6.48 1 69.19 96 ASN A CA 1
ATOM 747 C C . ASN A 1 96 ? -9.586 4.539 -7.453 1 69.19 96 ASN A C 1
ATOM 749 O O . ASN A 1 96 ? -9 5.551 -7.074 1 69.19 96 ASN A O 1
ATOM 753 N N . HIS A 1 97 ? -9.977 4.438 -8.586 1 61.81 97 HIS A N 1
ATOM 754 C CA . HIS A 1 97 ? -9.719 5.496 -9.555 1 61.81 97 HIS A CA 1
ATOM 755 C C . HIS A 1 97 ? -10.664 6.68 -9.344 1 61.8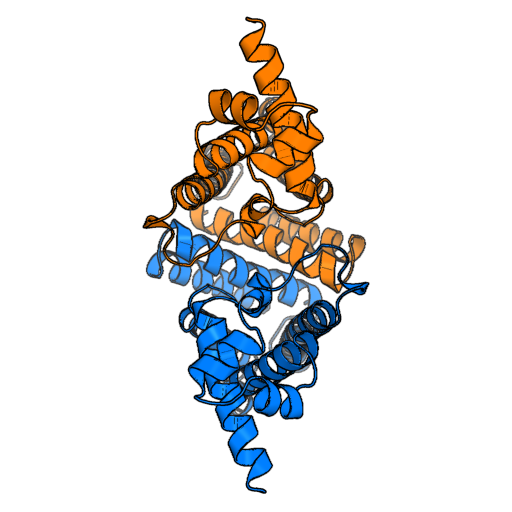1 97 HIS A C 1
ATOM 757 O O . HIS A 1 97 ? -10.422 7.766 -9.875 1 61.81 97 HIS A O 1
ATOM 763 N N . SER A 1 98 ? -11.57 6.547 -8.508 1 51.28 98 SER A N 1
ATOM 764 C CA . SER A 1 98 ? -12.57 7.586 -8.305 1 51.28 98 SER A CA 1
ATOM 765 C C . SER A 1 98 ? -12.117 8.594 -7.254 1 51.28 98 SER A C 1
ATOM 767 O O . SER A 1 98 ? -12.82 9.57 -6.973 1 51.28 98 SER A O 1
ATOM 769 N N . PHE A 1 99 ? -11.086 8.391 -6.625 1 55.66 99 PHE A N 1
ATOM 770 C CA . PHE A 1 99 ? -10.633 9.258 -5.539 1 55.66 99 PHE A CA 1
ATOM 771 C C . PHE A 1 99 ? -9.242 9.812 -5.824 1 55.66 99 PHE A C 1
ATOM 773 O O . PHE A 1 99 ? -8.484 9.219 -6.59 1 55.66 99 PHE A O 1
ATOM 780 N N . GLN A 1 100 ? -9.203 11.258 -5.539 1 51.34 100 GLN A N 1
ATOM 781 C CA . GLN A 1 100 ? -7.855 11.812 -5.559 1 51.34 100 GLN A CA 1
ATOM 782 C C . GLN A 1 100 ? -6.926 11.047 -4.625 1 51.34 100 GLN A C 1
ATOM 784 O O . GLN A 1 100 ? -7.145 11.016 -3.41 1 51.34 100 GLN A O 1
ATOM 789 N N . GLY A 1 101 ? -6.285 9.984 -5.102 1 52.97 101 GLY A N 1
ATOM 790 C CA . GLY A 1 101 ? -5.414 9.016 -4.461 1 52.97 101 GLY A CA 1
ATOM 791 C C . GLY A 1 101 ? -5.859 7.578 -4.676 1 52.97 101 GLY A C 1
ATOM 792 O O . GLY A 1 101 ? -6.938 7.332 -5.219 1 52.97 101 GLY A O 1
ATOM 793 N N . SER A 1 102 ? -5.078 6.656 -4.703 1 55.25 102 SER A N 1
ATOM 794 C CA . SER A 1 102 ? -5.355 5.289 -5.121 1 55.25 102 SER A CA 1
ATOM 795 C C . SER A 1 102 ? -6.32 4.598 -4.16 1 55.25 102 SER A C 1
ATOM 797 O O . SER A 1 102 ? -7.199 3.846 -4.586 1 55.25 102 SER A O 1
ATOM 799 N N . CYS A 1 103 ? -5.988 4.559 -2.838 1 65.12 103 CYS A N 1
ATOM 800 C CA . CYS A 1 103 ? -6.809 3.848 -1.864 1 65.12 103 CYS A CA 1
ATOM 801 C C . CYS A 1 103 ? -6.977 4.664 -0.59 1 65.12 103 CYS A C 1
ATOM 803 O O . CYS A 1 103 ? -6.117 4.633 0.292 1 65.12 103 CYS A O 1
ATOM 805 N N . MET A 1 104 ? -8.062 5.504 -0.49 1 66.31 104 MET A N 1
ATOM 806 C CA . MET A 1 104 ? -8.281 6.387 0.652 1 66.31 104 MET A CA 1
ATOM 807 C C . MET A 1 104 ? -8.031 5.648 1.965 1 66.31 104 MET A C 1
ATOM 809 O O . MET A 1 104 ? -7.387 6.184 2.869 1 66.31 104 MET A O 1
ATOM 813 N N . PHE A 1 105 ? -8.57 4.426 2.062 1 75.75 105 PHE A N 1
ATOM 814 C CA . PHE A 1 105 ? -8.438 3.666 3.299 1 75.75 105 PHE A CA 1
ATOM 815 C C . PHE A 1 105 ? -6.977 3.305 3.555 1 75.75 105 PHE A C 1
ATOM 817 O O . PHE A 1 105 ? -6.461 3.523 4.652 1 75.75 105 PHE A O 1
ATOM 824 N N . LEU A 1 106 ? -6.387 2.885 2.527 1 76.31 106 LEU A N 1
ATOM 825 C CA . LEU A 1 106 ? -4.996 2.459 2.67 1 76.31 106 LEU A CA 1
ATOM 826 C C . LEU A 1 106 ? -4.07 3.662 2.82 1 76.31 106 LEU A C 1
ATOM 828 O O . LEU A 1 106 ? -3.113 3.619 3.596 1 76.31 106 LEU A O 1
ATOM 832 N N . ASP A 1 107 ? -4.41 4.719 2.129 1 76.06 107 ASP A N 1
ATOM 833 C CA . ASP A 1 107 ? -3.613 5.938 2.209 1 76.06 107 ASP A CA 1
ATOM 834 C C . ASP A 1 107 ? -3.699 6.559 3.6 1 76.06 107 ASP A C 1
ATOM 836 O O . ASP A 1 107 ? -2.736 7.168 4.074 1 76.06 107 ASP A O 1
ATOM 840 N N . ALA A 1 108 ? -4.84 6.422 4.176 1 78.12 108 ALA A N 1
ATOM 841 C CA . ALA A 1 108 ? -5.074 7.02 5.488 1 78.12 108 ALA A CA 1
ATOM 842 C C . ALA A 1 108 ? -4.531 6.129 6.602 1 78.12 108 ALA A C 1
ATOM 844 O O . ALA A 1 108 ? -4.355 6.578 7.738 1 78.12 108 ALA A O 1
ATOM 845 N N . TRP A 1 109 ? -4.324 4.914 6.277 1 76.19 109 TRP A N 1
ATOM 846 C CA . TRP A 1 109 ? -3.861 3.932 7.254 1 76.19 109 TRP A CA 1
ATOM 847 C C . TRP A 1 109 ? -2.385 4.141 7.574 1 76.19 109 TRP A C 1
ATOM 849 O O . TRP A 1 109 ? -1.54 4.125 6.676 1 76.19 109 TRP A O 1
ATOM 859 N N . LYS A 1 110 ? -2.08 4.504 8.922 1 73.12 110 LYS A N 1
ATOM 860 C CA . LYS A 1 110 ? -0.714 4.723 9.383 1 73.12 110 LYS A CA 1
ATOM 861 C C . LYS A 1 110 ? -0.296 3.654 10.391 1 73.12 110 LYS A C 1
ATOM 863 O O . LYS A 1 110 ? -1.117 3.184 11.18 1 73.12 110 LYS A O 1
ATOM 868 N N . GLU A 1 111 ? 0.687 2.869 10.156 1 61.66 111 GLU A N 1
ATOM 869 C CA . GLU A 1 111 ? 1.151 1.789 11.023 1 61.66 111 GLU A CA 1
ATOM 870 C C . GLU A 1 111 ? 1.619 2.328 12.375 1 61.66 111 GLU A C 1
ATOM 872 O O . GLU A 1 111 ? 1.707 1.58 13.352 1 61.66 111 GLU A O 1
ATOM 877 N N . THR A 1 112 ? 1.736 3.562 12.5 1 57.78 112 THR A N 1
ATOM 878 C CA . THR A 1 112 ? 2.309 4.059 13.742 1 57.78 112 THR A CA 1
ATOM 879 C C . THR A 1 112 ? 1.24 4.152 14.828 1 57.78 112 THR A C 1
ATOM 881 O O . THR A 1 112 ? 0.291 4.93 14.711 1 57.78 112 THR A O 1
ATOM 884 N N . ASN A 1 113 ? 1.319 3.389 15.93 1 59.16 113 ASN A N 1
ATOM 885 C CA . ASN A 1 113 ? 0.596 3.289 17.203 1 59.16 113 ASN A CA 1
ATOM 886 C C . ASN A 1 113 ? -0.914 3.342 16.984 1 59.16 113 ASN A C 1
ATOM 888 O O . ASN A 1 113 ? -1.582 4.258 17.469 1 59.16 113 ASN A O 1
ATOM 892 N N . PRO A 1 114 ? -1.419 2.561 16.141 1 56.81 114 PRO A N 1
ATOM 893 C CA . PRO A 1 114 ? -2.854 2.588 15.836 1 56.81 114 PRO A CA 1
ATOM 894 C C . PRO A 1 114 ? -3.719 2.479 17.094 1 56.81 114 PRO A C 1
ATOM 896 O O . PRO A 1 114 ? -4.84 2.99 17.109 1 56.81 114 PRO A O 1
ATOM 899 N N . GLU A 1 115 ? -3.133 1.905 18.031 1 60.56 115 GLU A N 1
ATOM 900 C CA . GLU A 1 115 ? -3.973 1.649 19.188 1 60.56 115 GLU A CA 1
ATOM 901 C C . GLU A 1 115 ? -4.371 2.951 19.891 1 60.56 115 GLU A C 1
ATOM 903 O O . GLU A 1 115 ? -5.375 3.002 20.594 1 60.56 115 GLU A O 1
ATOM 908 N N . ALA A 1 116 ? -3.672 3.973 19.406 1 65.5 116 ALA A N 1
ATOM 909 C CA . ALA A 1 116 ? -3.977 5.156 20.203 1 65.5 116 ALA A CA 1
ATOM 910 C C . ALA A 1 116 ? -4.91 6.102 19.453 1 65.5 116 ALA A C 1
ATOM 912 O O . ALA A 1 116 ? -5.52 6.988 20.047 1 65.5 116 ALA A O 1
ATOM 913 N N . ASN A 1 117 ? -5.289 5.75 18.359 1 86.31 117 ASN A N 1
ATOM 914 C CA . ASN A 1 117 ? -6.07 6.676 17.547 1 86.31 117 ASN A CA 1
ATOM 915 C C . ASN A 1 117 ? -7.344 6.02 17.016 1 86.31 117 ASN A C 1
ATOM 917 O O . ASN A 1 117 ? -7.277 5.078 16.219 1 86.31 117 ASN A O 1
ATOM 921 N N . PRO A 1 118 ? -8.5 6.5 17.5 1 91.38 118 PRO A N 1
ATOM 922 C CA . PRO A 1 118 ? -9.766 5.867 17.141 1 91.38 118 PRO A CA 1
ATOM 923 C C . PRO A 1 118 ? -9.984 5.801 15.633 1 91.38 118 PRO A C 1
ATOM 925 O O . PRO A 1 118 ? -10.555 4.832 15.125 1 91.38 118 PRO A O 1
ATOM 928 N N . THR A 1 119 ? -9.578 6.793 14.953 1 92.31 119 THR A N 1
ATOM 929 C CA . THR A 1 119 ? -9.703 6.801 13.5 1 92.31 119 THR A CA 1
ATOM 930 C C . THR A 1 119 ? -8.883 5.676 12.883 1 92.31 119 THR A C 1
ATOM 932 O O . THR A 1 119 ? -9.352 4.98 11.977 1 92.31 119 THR A O 1
ATOM 935 N N . GLN A 1 120 ? -7.738 5.477 13.43 1 90.56 120 GLN A N 1
ATOM 936 C CA . GLN A 1 120 ? -6.871 4.418 12.93 1 90.56 120 GLN A CA 1
ATOM 937 C C . GLN A 1 120 ? -7.449 3.041 13.242 1 90.56 120 GLN A C 1
ATOM 939 O O . GLN A 1 120 ? -7.332 2.117 12.43 1 90.56 120 GLN A O 1
ATOM 944 N N . GLN A 1 121 ? -8.078 2.928 14.336 1 91.81 121 GLN A N 1
ATOM 945 C CA . GLN A 1 121 ? -8.727 1.673 14.688 1 91.81 121 GLN A CA 1
ATOM 946 C C . GLN A 1 121 ? -9.883 1.365 13.734 1 91.81 121 GLN A C 1
ATOM 948 O O . GLN A 1 121 ? -10.047 0.223 13.305 1 91.81 121 GLN A O 1
ATOM 953 N N . ALA A 1 122 ? -10.602 2.426 13.438 1 92.62 122 ALA A N 1
ATOM 954 C CA . ALA A 1 122 ? -11.719 2.258 12.516 1 92.62 122 ALA A CA 1
ATOM 955 C C . ALA A 1 122 ? -11.227 1.874 11.125 1 92.62 122 ALA A C 1
ATOM 957 O O . ALA A 1 122 ? -11.828 1.021 10.461 1 92.62 122 ALA A O 1
ATOM 958 N N . LEU A 1 123 ? -10.156 2.465 10.727 1 91.44 123 LEU A N 1
ATOM 959 C CA . LEU A 1 123 ? -9.562 2.156 9.43 1 91.44 123 LEU A CA 1
ATOM 960 C C . LEU A 1 123 ? -9.109 0.703 9.375 1 91.44 123 LEU A C 1
ATOM 962 O O . LEU A 1 123 ? -9.422 -0.015 8.422 1 91.44 123 LEU A O 1
ATOM 966 N N . LYS A 1 124 ? -8.391 0.302 10.383 1 91.5 124 LYS A N 1
ATOM 967 C CA . LYS A 1 124 ? -7.914 -1.074 10.469 1 91.5 124 LYS A CA 1
ATOM 968 C C . LYS A 1 124 ? -9.078 -2.064 10.414 1 91.5 124 LYS A C 1
ATOM 970 O O . LYS A 1 124 ? -9.016 -3.062 9.688 1 91.5 124 LYS A O 1
ATOM 975 N N . LYS A 1 125 ? -10.078 -1.768 11.156 1 93.44 125 LYS A N 1
ATOM 976 C CA . LYS A 1 125 ? -11.25 -2.643 11.195 1 93.44 125 LYS A CA 1
ATOM 977 C C . LYS A 1 125 ? -11.906 -2.738 9.82 1 93.44 125 LYS A C 1
ATOM 979 O O . LYS A 1 125 ? -12.328 -3.818 9.406 1 93.44 125 LYS A O 1
ATOM 984 N N . THR A 1 126 ? -12.016 -1.638 9.133 1 92.94 126 THR A N 1
ATOM 985 C CA . THR A 1 126 ? -12.641 -1.595 7.816 1 92.94 126 THR A CA 1
ATOM 986 C C . THR A 1 126 ? -11.867 -2.465 6.828 1 92.94 126 THR A C 1
ATOM 988 O O . THR A 1 126 ? -12.461 -3.277 6.113 1 92.94 126 THR A O 1
ATOM 991 N N . ILE A 1 127 ? -10.602 -2.354 6.836 1 93.25 127 ILE A N 1
ATOM 992 C CA . ILE A 1 127 ? -9.75 -3.115 5.926 1 93.25 127 ILE A CA 1
ATOM 993 C C . ILE A 1 127 ? -9.82 -4.602 6.277 1 93.25 127 ILE A C 1
ATOM 995 O O . ILE A 1 127 ? -9.992 -5.445 5.398 1 93.25 127 ILE A O 1
ATOM 999 N N . ALA A 1 128 ? -9.75 -4.871 7.57 1 95.5 128 ALA A N 1
ATOM 1000 C CA . ALA A 1 128 ? -9.805 -6.258 8.031 1 95.5 128 ALA A CA 1
ATOM 1001 C C . ALA A 1 128 ? -11.133 -6.906 7.637 1 95.5 128 ALA A C 1
ATOM 1003 O O . ALA A 1 128 ? -11.172 -8.078 7.258 1 95.5 128 ALA A O 1
ATOM 1004 N N . THR A 1 129 ? -12.18 -6.168 7.738 1 96.56 129 THR A N 1
ATOM 1005 C CA . THR A 1 129 ? -13.492 -6.672 7.375 1 96.56 129 THR A CA 1
ATOM 1006 C C . THR A 1 129 ? -13.555 -7.004 5.887 1 96.56 129 THR A C 1
ATOM 1008 O O . THR A 1 129 ? -14.109 -8.031 5.496 1 96.56 129 THR A O 1
ATOM 1011 N N . TRP A 1 130 ? -12.977 -6.164 5.078 1 95.75 130 TRP A N 1
ATOM 1012 C CA . TRP A 1 130 ? -12.945 -6.406 3.639 1 95.75 130 TRP A CA 1
ATOM 1013 C C . TRP A 1 130 ? -12.102 -7.633 3.309 1 95.75 130 TRP A C 1
ATOM 1015 O O . TRP A 1 130 ? -12.516 -8.484 2.514 1 95.75 130 TRP A O 1
ATOM 1025 N N . VAL A 1 131 ? -10.977 -7.781 3.916 1 97.31 131 VAL A N 1
ATOM 1026 C CA . VAL A 1 131 ? -10.109 -8.938 3.729 1 97.31 131 VAL A CA 1
ATOM 1027 C C . VAL A 1 131 ? -10.852 -10.211 4.113 1 97.31 131 VAL A C 1
ATOM 1029 O O . VAL A 1 131 ? -10.812 -11.203 3.383 1 97.31 131 VAL A O 1
ATOM 1032 N N . GLU A 1 132 ? -11.531 -10.133 5.215 1 98.12 132 GLU A N 1
ATOM 1033 C CA . GLU A 1 132 ? -12.305 -11.273 5.68 1 98.12 132 GLU A CA 1
ATOM 1034 C C . GLU A 1 132 ? -13.43 -11.609 4.711 1 98.12 132 GLU A C 1
ATOM 1036 O O . GLU A 1 132 ? -13.703 -12.781 4.449 1 98.12 132 GLU A O 1
ATOM 1041 N N . TYR A 1 133 ? -14.023 -10.648 4.211 1 98.19 133 TYR A N 1
ATOM 1042 C CA . TYR A 1 133 ? -15.078 -10.883 3.232 1 98.19 133 TYR A CA 1
ATOM 1043 C C . TYR A 1 133 ? -14.531 -11.602 2.002 1 98.19 133 TYR A C 1
ATOM 1045 O O . TYR A 1 133 ? -15.141 -12.555 1.517 1 98.19 133 TYR A O 1
ATOM 1053 N N . LEU A 1 134 ? -13.422 -11.164 1.463 1 98.25 134 LEU A N 1
ATOM 1054 C CA . LEU A 1 134 ? -12.781 -11.82 0.322 1 98.25 134 LEU A CA 1
ATOM 1055 C C . LEU A 1 134 ? -12.445 -13.273 0.647 1 98.25 134 LEU A C 1
ATOM 1057 O O . LEU A 1 134 ? -12.672 -14.164 -0.171 1 98.25 134 LEU A O 1
ATOM 1061 N N . ARG A 1 135 ? -11.891 -13.422 1.834 1 98.62 135 ARG A N 1
ATOM 1062 C CA . ARG A 1 135 ? -11.555 -14.773 2.273 1 98.62 135 ARG A CA 1
ATOM 1063 C C . ARG A 1 135 ? -12.781 -15.68 2.248 1 98.62 135 ARG A C 1
ATOM 1065 O O . ARG A 1 135 ? -12.719 -16.812 1.772 1 98.62 135 ARG A O 1
ATOM 1072 N N . ILE A 1 136 ? -13.898 -15.195 2.764 1 98.5 136 ILE A N 1
ATOM 1073 C CA . ILE A 1 136 ? -15.148 -15.945 2.818 1 98.5 136 ILE A CA 1
ATOM 1074 C C . ILE A 1 136 ? -15.609 -16.281 1.401 1 98.5 136 ILE A C 1
ATOM 1076 O O . ILE A 1 136 ? -16.094 -17.391 1.146 1 98.5 136 ILE A O 1
ATOM 1080 N N . GLN A 1 137 ? -15.453 -15.305 0.463 1 98.06 137 GLN A N 1
ATOM 1081 C CA . GLN A 1 137 ? -15.828 -15.578 -0.919 1 98.06 137 GLN A CA 1
ATOM 1082 C C . GLN A 1 137 ? -15 -16.719 -1.504 1 98.06 137 GLN A C 1
ATOM 1084 O O . GLN A 1 137 ? -15.523 -17.578 -2.209 1 98.06 137 GLN A O 1
ATOM 1089 N N . VAL A 1 138 ? -13.711 -16.766 -1.237 1 98.56 138 VAL A N 1
ATOM 1090 C CA . VAL A 1 138 ? -12.844 -17.828 -1.715 1 98.56 138 VAL A CA 1
ATOM 1091 C C . VAL A 1 138 ? -13.266 -19.156 -1.079 1 98.56 138 VAL A C 1
ATOM 1093 O O . VAL A 1 138 ? -13.352 -20.172 -1.762 1 98.56 138 VAL A O 1
ATOM 1096 N N . GLU A 1 139 ? -13.523 -19.078 0.191 1 98.62 139 GLU A N 1
ATOM 1097 C CA . GLU A 1 139 ? -13.938 -20.281 0.918 1 98.62 139 GLU A CA 1
ATOM 1098 C C . GLU A 1 139 ? -15.219 -20.859 0.324 1 98.62 139 GLU A C 1
ATOM 1100 O O . GLU A 1 139 ? -15.352 -22.078 0.211 1 98.62 139 GLU A O 1
ATOM 1105 N N . LYS A 1 140 ? -16.125 -20.047 -0.004 1 97.69 140 LYS A N 1
ATOM 1106 C CA . LYS A 1 140 ? -17.359 -20.5 -0.632 1 97.69 140 LYS A CA 1
ATOM 1107 C C . LYS A 1 140 ? -17.078 -21.25 -1.932 1 97.69 140 LYS A C 1
ATOM 1109 O O . LYS A 1 140 ? -17.766 -22.219 -2.254 1 97.69 140 LYS A O 1
ATOM 1114 N N . GLY A 1 141 ? -16.109 -20.75 -2.676 1 97.88 141 GLY A N 1
ATOM 1115 C CA . GLY A 1 141 ? -15.719 -21.453 -3.887 1 97.88 141 GLY A CA 1
ATOM 1116 C C . GLY A 1 141 ? -15.203 -22.859 -3.617 1 97.88 141 GLY A C 1
ATOM 1117 O O . GLY A 1 141 ? -15.438 -23.766 -4.406 1 97.88 141 GLY A O 1
ATOM 1118 N N . VAL A 1 142 ? -14.469 -23.031 -2.516 1 98.31 142 VAL A N 1
ATOM 1119 C CA . VAL A 1 142 ? -13.977 -24.344 -2.111 1 98.31 142 VAL A CA 1
ATOM 1120 C C . VAL A 1 142 ? -15.148 -25.219 -1.675 1 98.31 142 VAL A C 1
ATOM 1122 O O . VAL A 1 142 ? -15.266 -26.375 -2.115 1 98.31 142 VAL A O 1
ATOM 1125 N N . GLU A 1 143 ? -16.016 -24.672 -0.916 1 97.44 143 GLU A N 1
ATOM 1126 C CA . GLU A 1 143 ? -17.172 -25.391 -0.38 1 97.44 143 GLU A CA 1
ATOM 1127 C C . GLU A 1 143 ? -18.094 -25.859 -1.498 1 97.44 143 GLU A C 1
ATOM 1129 O O . GLU A 1 143 ? -18.719 -26.922 -1.396 1 97.44 143 GLU A O 1
ATOM 1134 N N . A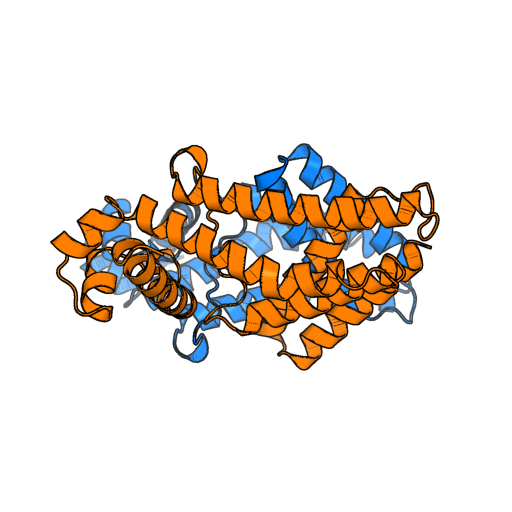SN A 1 144 ? -18.188 -25.109 -2.557 1 95.94 144 ASN A N 1
ATOM 1135 C CA . ASN A 1 144 ? -19.078 -25.406 -3.676 1 95.94 144 ASN A CA 1
ATOM 1136 C C . ASN A 1 144 ? -18.375 -26.266 -4.727 1 95.94 144 ASN A C 1
ATOM 1138 O O . ASN A 1 144 ? -18.891 -26.453 -5.828 1 95.94 144 ASN A O 1
ATOM 1142 N N . ASP A 1 145 ? -17.188 -26.641 -4.422 1 97.38 145 ASP A N 1
ATOM 1143 C CA . ASP A 1 145 ? -16.406 -27.562 -5.25 1 97.38 145 ASP A CA 1
ATOM 1144 C C . ASP A 1 145 ? -16 -26.891 -6.566 1 97.38 145 ASP A C 1
ATOM 1146 O O . ASP A 1 145 ? -15.812 -27.562 -7.578 1 97.38 145 ASP A O 1
ATOM 1150 N N . GLU A 1 146 ? -16.016 -25.594 -6.559 1 97.56 146 GLU A N 1
ATOM 1151 C CA . GLU A 1 146 ? -15.508 -24.859 -7.715 1 97.56 146 GLU A CA 1
ATOM 1152 C C . GLU A 1 146 ? -13.984 -24.797 -7.699 1 97.56 146 GLU A C 1
ATOM 1154 O O . GLU A 1 146 ? -13.344 -24.75 -8.758 1 97.56 146 GLU A O 1
ATOM 1159 N N . PHE A 1 147 ? -13.414 -24.688 -6.465 1 98.31 147 PHE A N 1
ATOM 1160 C CA . PHE A 1 147 ? -11.969 -24.656 -6.258 1 98.31 147 PHE A CA 1
ATOM 1161 C C . PHE A 1 147 ? -11.492 -25.922 -5.574 1 98.31 147 PHE A C 1
ATOM 1163 O O . PHE A 1 147 ? -12.289 -26.656 -4.977 1 98.31 147 PHE A O 1
ATOM 1170 N N . ARG A 1 148 ? -10.164 -26.203 -5.785 1 98.06 148 ARG A N 1
ATOM 1171 C CA . ARG A 1 148 ? -9.594 -27.406 -5.184 1 98.06 148 ARG A CA 1
ATOM 1172 C C . ARG A 1 148 ? -9.773 -27.406 -3.67 1 98.06 148 ARG A C 1
ATOM 1174 O O . ARG A 1 148 ? -9.656 -26.359 -3.029 1 98.06 148 ARG A O 1
ATOM 1181 N N . GLN A 1 149 ? -9.867 -28.547 -3.049 1 97.94 149 GLN A N 1
ATOM 1182 C CA . GLN A 1 149 ? -10.211 -28.703 -1.64 1 97.94 149 GLN A CA 1
ATOM 1183 C C . GLN A 1 149 ? -9.047 -28.297 -0.74 1 97.94 149 GLN A C 1
ATOM 1185 O O . GLN A 1 149 ? -9.25 -27.953 0.425 1 97.94 149 GLN A O 1
ATOM 1190 N N . ASP A 1 150 ? -7.875 -28.344 -1.245 1 97.75 150 ASP A N 1
ATOM 1191 C CA . ASP A 1 150 ? -6.711 -28.062 -0.413 1 97.75 150 ASP A CA 1
ATOM 1192 C C . ASP A 1 150 ? -6.305 -26.594 -0.521 1 97.75 150 ASP A C 1
ATOM 1194 O O . ASP A 1 150 ? -5.246 -26.203 -0.025 1 97.75 150 ASP A O 1
ATOM 1198 N N . LEU A 1 151 ? -7.172 -25.859 -1.242 1 98.06 151 LEU A N 1
ATOM 1199 C CA . LEU A 1 151 ? -6.91 -24.422 -1.324 1 98.06 151 LEU A CA 1
ATOM 1200 C C . LEU A 1 151 ? -7.09 -23.766 0.038 1 98.06 151 LEU A C 1
ATOM 1202 O O . LEU A 1 151 ? -8.117 -23.938 0.694 1 98.06 151 LEU A O 1
ATOM 1206 N N . ASP A 1 152 ? -6.102 -23.078 0.49 1 98.31 152 ASP A N 1
ATOM 1207 C CA . ASP A 1 152 ? -6.215 -22.281 1.707 1 98.31 152 ASP A CA 1
ATOM 1208 C C . ASP A 1 152 ? -6.789 -20.891 1.406 1 98.31 152 ASP A C 1
ATOM 1210 O O . ASP A 1 152 ? -6.098 -20.031 0.842 1 98.31 152 ASP A O 1
ATOM 1214 N N . PRO A 1 153 ? -8.008 -20.625 1.83 1 98.56 153 PRO A N 1
ATOM 1215 C CA . PRO A 1 153 ? -8.656 -19.359 1.486 1 98.56 153 PRO A CA 1
ATOM 1216 C C . PRO A 1 153 ? -7.887 -18.141 2 1 98.56 153 PRO A C 1
ATOM 1218 O O . PRO A 1 153 ? -7.895 -17.094 1.361 1 98.56 153 PRO A O 1
ATOM 1221 N N . LYS A 1 154 ? -7.289 -18.25 3.121 1 98.38 154 LYS A N 1
ATOM 1222 C CA . LYS A 1 154 ? -6.531 -17.125 3.662 1 98.38 154 LYS A CA 1
ATOM 1223 C C . LYS A 1 154 ? -5.305 -16.828 2.805 1 98.38 154 LYS A C 1
ATOM 1225 O O . LYS A 1 154 ? -5 -15.672 2.529 1 98.38 154 LYS A O 1
ATOM 1230 N N . GLN A 1 155 ? -4.605 -17.844 2.391 1 98.62 155 GLN A N 1
ATOM 1231 C CA . GLN A 1 155 ? -3.463 -17.672 1.499 1 98.62 155 GLN A CA 1
ATOM 1232 C C . GLN A 1 155 ? -3.893 -17.094 0.159 1 98.62 155 GLN A C 1
ATOM 1234 O O . GLN A 1 155 ? -3.238 -16.188 -0.366 1 98.62 155 GLN A O 1
ATOM 1239 N N . ALA A 1 156 ? -4.969 -17.656 -0.364 1 98.56 156 ALA A N 1
ATOM 1240 C CA . ALA A 1 156 ? -5.496 -17.156 -1.634 1 98.56 156 ALA A CA 1
ATOM 1241 C C . ALA A 1 156 ? -5.848 -15.672 -1.539 1 98.56 156 ALA A C 1
ATOM 1243 O O . ALA A 1 156 ? -5.539 -14.898 -2.445 1 98.56 156 ALA A O 1
ATOM 1244 N N . THR A 1 157 ? -6.469 -15.273 -0.438 1 98.69 157 THR A N 1
ATOM 1245 C CA . THR A 1 157 ? -6.867 -13.883 -0.219 1 98.69 157 THR A CA 1
ATOM 1246 C C . THR A 1 157 ? -5.641 -12.984 -0.087 1 98.69 157 THR A C 1
ATOM 1248 O O . THR A 1 157 ? -5.617 -11.875 -0.626 1 98.69 157 THR A O 1
ATOM 1251 N N . PHE A 1 158 ? -4.652 -13.453 0.604 1 98.62 158 PHE A N 1
ATOM 1252 C CA . PHE A 1 158 ? -3.383 -12.75 0.757 1 98.62 158 PHE A CA 1
ATOM 1253 C C . PHE A 1 158 ? -2.775 -12.43 -0.603 1 98.62 158 PHE A C 1
ATOM 1255 O O . PHE A 1 158 ? -2.398 -11.281 -0.863 1 98.62 158 PHE A O 1
ATOM 1262 N N . GLU A 1 159 ? -2.738 -13.391 -1.458 1 98.56 159 GLU A N 1
ATOM 1263 C CA . GLU A 1 159 ? -2.137 -13.227 -2.777 1 98.56 159 GLU A CA 1
ATOM 1264 C C . GLU A 1 159 ? -3.01 -12.352 -3.674 1 98.56 159 GLU A C 1
ATOM 1266 O O . GLU A 1 159 ? -2.498 -11.516 -4.426 1 98.56 159 GLU A O 1
ATOM 1271 N N . LEU A 1 160 ? -4.312 -12.594 -3.588 1 98.25 160 LEU A N 1
ATOM 1272 C CA . LEU A 1 160 ? -5.246 -11.781 -4.355 1 98.25 160 LEU A CA 1
ATOM 1273 C C . LEU A 1 160 ? -5.125 -10.305 -3.977 1 98.25 160 LEU A C 1
ATOM 1275 O O . LEU A 1 160 ? -5.074 -9.438 -4.852 1 98.25 160 LEU A O 1
ATOM 1279 N N . TYR A 1 161 ? -5.105 -10.047 -2.697 1 97.25 161 TYR A N 1
ATOM 1280 C CA . TYR A 1 161 ? -4.957 -8.672 -2.227 1 97.25 161 TYR A CA 1
ATOM 1281 C C . TYR A 1 161 ? -3.643 -8.07 -2.705 1 97.25 161 TYR A C 1
ATOM 1283 O O . TYR A 1 161 ? -3.578 -6.887 -3.035 1 97.25 161 TYR A O 1
ATOM 1291 N N . GLY A 1 162 ? -2.631 -8.875 -2.732 1 97.56 162 GLY A N 1
ATOM 1292 C CA . GLY A 1 162 ? -1.344 -8.438 -3.252 1 97.56 162 GLY A CA 1
ATOM 1293 C C . GLY A 1 162 ? -1.409 -7.973 -4.695 1 97.56 162 GLY A C 1
ATOM 1294 O O . GLY A 1 162 ? -0.814 -6.957 -5.055 1 97.56 162 GLY A O 1
ATOM 1295 N N . LEU A 1 163 ? -2.111 -8.742 -5.52 1 98 163 LEU A N 1
ATOM 1296 C CA . LEU A 1 163 ? -2.277 -8.336 -6.91 1 98 163 LEU A CA 1
ATOM 1297 C C . LEU A 1 163 ? -2.916 -6.953 -7.004 1 98 163 LEU A C 1
ATOM 1299 O O . LEU A 1 163 ? -2.494 -6.125 -7.812 1 98 163 LEU A O 1
ATOM 1303 N N . TYR A 1 164 ? -3.869 -6.73 -6.176 1 95.56 164 TYR A N 1
ATOM 1304 C CA . TYR A 1 164 ? -4.551 -5.441 -6.164 1 95.56 164 TYR A CA 1
ATOM 1305 C C . TYR A 1 164 ? -3.598 -4.324 -5.766 1 95.56 164 TYR A C 1
ATOM 1307 O O . TYR A 1 164 ? -3.549 -3.277 -6.418 1 95.56 164 TYR A O 1
ATOM 1315 N N . LEU A 1 165 ? -2.873 -4.543 -4.723 1 94.12 165 LEU A N 1
ATOM 1316 C CA . LEU A 1 165 ? -1.953 -3.52 -4.238 1 94.12 165 LEU A CA 1
ATOM 1317 C C . LEU A 1 165 ? -0.859 -3.242 -5.262 1 94.12 165 LEU A C 1
ATOM 1319 O O . LEU A 1 165 ? -0.469 -2.09 -5.465 1 94.12 165 LEU A O 1
ATOM 1323 N N . SER A 1 166 ? -0.417 -4.25 -5.859 1 95.88 166 SER A N 1
ATOM 1324 C CA . SER A 1 166 ? 0.575 -4.078 -6.918 1 95.88 166 SER A CA 1
ATOM 1325 C C . SER A 1 166 ? 0.004 -3.287 -8.086 1 95.88 166 SER A C 1
ATOM 1327 O O . SER A 1 166 ? 0.698 -2.461 -8.68 1 95.88 166 SER A O 1
ATOM 1329 N N . ALA A 1 167 ? -1.195 -3.549 -8.438 1 94.38 167 ALA A N 1
ATOM 1330 C CA . ALA A 1 167 ? -1.84 -2.816 -9.523 1 94.38 167 ALA A CA 1
ATOM 1331 C C . ALA A 1 167 ? -1.846 -1.316 -9.242 1 94.38 167 ALA A C 1
ATOM 1333 O O . ALA A 1 167 ? -1.61 -0.511 -10.148 1 94.38 167 ALA A O 1
ATOM 1334 N N . HIS A 1 168 ? -2.072 -0.973 -8.047 1 89.06 168 HIS A N 1
ATOM 1335 C CA . HIS A 1 168 ? -2.074 0.44 -7.684 1 89.06 168 HIS A CA 1
ATOM 1336 C C . HIS A 1 168 ? -0.689 1.055 -7.848 1 89.06 168 HIS A C 1
ATOM 1338 O O . HIS A 1 168 ? -0.553 2.156 -8.383 1 89.06 168 HIS A O 1
ATOM 1344 N N . LEU A 1 169 ? 0.251 0.349 -7.371 1 90.38 169 LEU A N 1
ATOM 1345 C CA . LEU A 1 169 ? 1.622 0.834 -7.492 1 90.38 169 LEU A CA 1
ATOM 1346 C C . LEU A 1 169 ? 2.027 0.959 -8.953 1 90.38 169 LEU A C 1
ATOM 1348 O O . LEU A 1 169 ? 2.557 1.992 -9.375 1 90.38 169 LEU A O 1
ATOM 1352 N N . PHE A 1 170 ? 1.717 0.004 -9.766 1 93.31 170 PHE A N 1
ATOM 1353 C CA . PHE A 1 170 ? 2.115 -0.019 -11.164 1 93.31 170 PHE A CA 1
ATOM 1354 C C . PHE A 1 170 ? 1.322 1.003 -11.969 1 93.31 170 PHE A C 1
ATOM 1356 O O . PHE A 1 170 ? 1.813 1.528 -12.969 1 93.31 170 PHE A O 1
ATOM 1363 N N . TYR A 1 171 ? 0.141 1.207 -11.531 1 90.69 171 TYR A N 1
ATOM 1364 C CA . TYR A 1 171 ? -0.631 2.281 -12.148 1 90.69 171 TYR A CA 1
ATOM 1365 C C . TYR A 1 171 ? 0.125 3.604 -12.078 1 90.69 171 TYR A C 1
ATOM 1367 O O . TYR A 1 171 ? 0.223 4.32 -13.078 1 90.69 171 TYR A O 1
ATOM 1375 N N . SER A 1 172 ? 0.687 3.861 -10.969 1 86.5 172 SER A N 1
ATOM 1376 C CA . SER A 1 172 ? 1.371 5.129 -10.734 1 86.5 172 SER A CA 1
ATOM 1377 C C . SER A 1 172 ? 2.697 5.191 -11.484 1 86.5 172 SER A C 1
ATOM 1379 O O . SER A 1 172 ? 3.137 6.27 -11.891 1 86.5 172 SER A O 1
ATOM 1381 N N . ILE A 1 173 ? 3.25 4.047 -11.719 1 90.81 173 ILE A N 1
ATOM 1382 C CA . ILE A 1 173 ? 4.59 4.023 -12.297 1 90.81 173 ILE A CA 1
ATOM 1383 C C . ILE A 1 173 ? 4.492 3.809 -13.805 1 90.81 173 ILE A C 1
ATOM 1385 O O . ILE A 1 173 ? 5.277 4.379 -14.57 1 90.81 173 ILE A O 1
ATOM 1389 N N . HIS A 1 174 ? 3.535 2.957 -14.203 1 93.94 174 HIS A N 1
ATOM 1390 C CA . HIS A 1 174 ? 3.557 2.512 -15.594 1 93.94 174 HIS A CA 1
ATOM 1391 C C . HIS A 1 174 ? 2.266 2.885 -16.312 1 93.94 174 HIS A C 1
ATOM 1393 O O . HIS A 1 174 ? 2.146 2.689 -17.531 1 93.94 174 HIS A O 1
ATOM 1399 N N . GLY A 1 175 ? 1.295 3.371 -15.594 1 90.56 175 GLY A N 1
ATOM 1400 C CA . GLY A 1 175 ? 0.049 3.793 -16.203 1 90.56 175 GLY A CA 1
ATOM 1401 C C . GLY A 1 175 ? -1.058 2.764 -16.078 1 90.56 175 GLY A C 1
ATOM 1402 O O . GLY A 1 175 ? -0.804 1.612 -15.727 1 90.56 175 GLY A O 1
ATOM 1403 N N . GLU A 1 176 ? -2.215 3.197 -16.391 1 90.19 176 GLU A N 1
ATOM 1404 C CA . GLU A 1 176 ? -3.439 2.436 -16.156 1 90.19 176 GLU A CA 1
ATOM 1405 C C . GLU A 1 176 ? -3.447 1.146 -16.969 1 90.19 176 GLU A C 1
ATOM 1407 O O . GLU A 1 176 ? -3.697 0.066 -16.438 1 90.19 176 GLU A O 1
ATOM 1412 N N . ASP A 1 177 ? -3.145 1.199 -18.2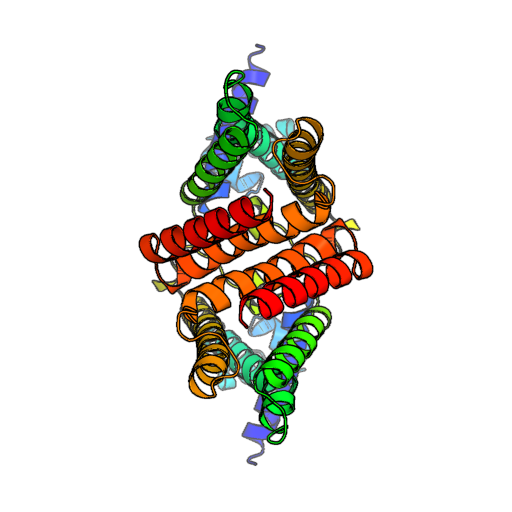66 1 94.56 177 ASP A N 1
ATOM 1413 C CA . ASP A 1 177 ? -3.27 0.05 -19.156 1 94.56 177 ASP A CA 1
ATOM 1414 C C . ASP A 1 177 ? -2.332 -1.078 -18.719 1 94.56 177 ASP A C 1
ATOM 1416 O O . ASP A 1 177 ? -2.75 -2.232 -18.609 1 94.56 177 ASP A O 1
ATOM 1420 N N . GLU A 1 178 ? -1.113 -0.736 -18.484 1 95.38 178 GLU A N 1
ATOM 1421 C CA . GLU A 1 178 ? -0.133 -1.738 -18.062 1 95.38 178 GLU A CA 1
ATOM 1422 C C . GLU A 1 178 ? -0.501 -2.352 -16.719 1 95.38 178 GLU A C 1
ATOM 1424 O O . GLU A 1 178 ? -0.417 -3.568 -16.547 1 95.38 178 GLU A O 1
ATOM 1429 N N . SER A 1 179 ? -0.903 -1.519 -15.805 1 94.94 179 SER A N 1
ATOM 1430 C CA . SER A 1 179 ? -1.331 -1.984 -14.492 1 94.94 179 SER A CA 1
ATOM 1431 C C . SER A 1 179 ? -2.492 -2.965 -14.602 1 94.94 179 SER A C 1
ATOM 1433 O O . SER A 1 179 ? -2.447 -4.059 -14.031 1 94.94 179 SER A O 1
ATOM 1435 N N . TYR A 1 180 ? -3.459 -2.555 -15.414 1 95.38 180 TYR A N 1
ATOM 1436 C CA . TYR A 1 180 ? -4.66 -3.359 -15.594 1 95.38 180 TYR A CA 1
ATOM 1437 C C . TYR A 1 180 ? -4.328 -4.707 -16.219 1 95.38 180 TYR A C 1
ATOM 1439 O O . TYR A 1 180 ? -4.832 -5.746 -15.789 1 95.38 180 TYR A O 1
ATOM 1447 N N . GLN A 1 181 ? -3.514 -4.699 -17.188 1 97.69 181 GLN A N 1
ATOM 1448 C CA . GLN A 1 181 ? -3.127 -5.93 -17.875 1 97.69 181 GLN A CA 1
ATOM 1449 C C . GLN A 1 181 ? -2.414 -6.887 -16.922 1 97.69 181 GLN A C 1
ATOM 1451 O O . GLN A 1 181 ? -2.74 -8.078 -16.859 1 97.69 181 GLN A O 1
ATOM 1456 N N . HIS A 1 182 ? -1.478 -6.387 -16.172 1 98.38 182 HIS A N 1
ATOM 1457 C CA . HIS A 1 182 ? -0.745 -7.234 -15.242 1 98.38 182 HIS A CA 1
ATOM 1458 C C . HIS A 1 182 ? -1.666 -7.781 -14.156 1 98.38 182 HIS A C 1
ATOM 1460 O O . HIS A 1 182 ? -1.529 -8.938 -13.742 1 98.38 182 HIS A O 1
ATOM 1466 N N . PHE A 1 183 ? -2.568 -6.949 -13.727 1 98.19 183 PHE A N 1
ATOM 1467 C CA . PHE A 1 183 ? -3.496 -7.375 -12.688 1 98.19 183 PHE A CA 1
ATOM 1468 C C . PHE A 1 183 ? -4.316 -8.57 -13.148 1 98.19 183 PHE A C 1
ATOM 1470 O O . PHE A 1 183 ? -4.324 -9.617 -12.484 1 98.19 183 PHE A O 1
ATOM 1477 N N . TRP A 1 184 ? -4.914 -8.414 -14.266 1 98.38 184 TRP A N 1
ATOM 1478 C CA . TRP A 1 184 ? -5.832 -9.461 -14.711 1 98.38 184 TRP A CA 1
ATOM 1479 C C . TRP A 1 184 ? -5.066 -10.695 -15.18 1 98.38 184 TRP A C 1
ATOM 1481 O O . TRP A 1 184 ? -5.543 -11.82 -15.031 1 98.38 184 TRP A O 1
ATOM 1491 N N . GLN A 1 185 ? -3.885 -10.523 -15.719 1 98.31 185 GLN A N 1
ATOM 1492 C CA . GLN A 1 185 ? -3.049 -11.688 -16 1 98.31 185 GLN A CA 1
ATOM 1493 C C . GLN A 1 185 ? -2.736 -12.461 -14.727 1 98.31 185 GLN A C 1
ATOM 1495 O O . GLN A 1 185 ? -2.766 -13.695 -14.719 1 98.31 185 GLN A O 1
ATOM 1500 N N . GLY A 1 186 ? -2.445 -11.719 -13.641 1 98.31 186 GLY A N 1
ATOM 1501 C CA . GLY A 1 186 ? -2.215 -12.359 -12.359 1 98.31 186 GLY A CA 1
ATOM 1502 C C . GLY A 1 186 ? -3.443 -13.062 -11.812 1 98.31 186 GLY A C 1
ATOM 1503 O O . GLY A 1 186 ? -3.35 -14.172 -11.297 1 98.31 186 GLY A O 1
ATOM 1504 N N . VAL A 1 187 ? -4.555 -12.391 -11.953 1 98.38 187 VAL A N 1
ATOM 1505 C CA . VAL A 1 187 ? -5.809 -12.969 -11.477 1 98.38 187 VAL A CA 1
ATOM 1506 C C . VAL A 1 187 ? -6.113 -14.25 -12.242 1 98.38 187 VAL A C 1
ATOM 1508 O O . VAL A 1 187 ? -6.484 -15.266 -11.648 1 98.38 187 VAL A O 1
ATOM 1511 N N . GLU A 1 188 ? -5.957 -14.219 -13.562 1 97.62 188 GLU A N 1
ATOM 1512 C CA . GLU A 1 188 ? -6.227 -15.398 -14.383 1 97.62 188 GLU A CA 1
ATOM 1513 C C . GLU A 1 188 ? -5.332 -16.562 -13.977 1 97.62 188 GLU A C 1
ATOM 1515 O O . GLU A 1 188 ? -5.805 -17.703 -13.836 1 97.62 188 GLU A O 1
ATOM 1520 N N . ARG A 1 189 ? -4.102 -16.312 -13.805 1 95.75 189 ARG A N 1
ATOM 1521 C CA . ARG A 1 189 ? -3.17 -17.359 -13.398 1 95.75 189 ARG A CA 1
ATOM 1522 C C . ARG A 1 189 ? -3.539 -17.922 -12.031 1 95.75 189 ARG A C 1
ATOM 1524 O O . ARG A 1 189 ? -3.531 -19.125 -11.828 1 95.75 189 ARG A O 1
ATOM 1531 N N . MET A 1 190 ? -3.82 -17 -11.117 1 96.69 190 MET A N 1
ATOM 1532 C CA . MET A 1 190 ? -4.191 -17.406 -9.766 1 96.69 190 MET A CA 1
ATOM 1533 C C . MET A 1 190 ? -5.445 -18.266 -9.773 1 96.69 190 MET A C 1
ATOM 1535 O O . MET A 1 190 ? -5.465 -19.344 -9.172 1 96.69 190 MET A O 1
ATOM 1539 N N . MET A 1 191 ? -6.457 -17.812 -10.492 1 96.75 191 MET A N 1
ATOM 1540 C CA . MET A 1 191 ? -7.723 -18.531 -10.492 1 96.75 191 MET A CA 1
ATOM 1541 C C . MET A 1 191 ? -7.582 -19.891 -11.188 1 96.75 191 MET A C 1
ATOM 1543 O O . MET A 1 191 ? -8.234 -20.859 -10.805 1 96.75 191 MET A O 1
ATOM 1547 N N . THR A 1 192 ? -6.742 -19.969 -12.203 1 96 192 THR A N 1
ATOM 1548 C CA . THR A 1 192 ? -6.445 -21.234 -12.844 1 96 192 THR A CA 1
ATOM 1549 C C . THR A 1 192 ? -5.816 -22.203 -11.852 1 96 192 THR A C 1
ATOM 1551 O O . THR A 1 192 ? -6.152 -23.391 -11.828 1 96 192 THR A O 1
ATOM 1554 N N . SER A 1 193 ? -4.969 -21.703 -10.977 1 95.19 193 SER A N 1
ATOM 1555 C CA . SER A 1 193 ? -4.305 -22.531 -9.984 1 95.19 193 SER A CA 1
ATOM 1556 C C . SER A 1 193 ? -5.273 -22.984 -8.891 1 95.19 193 SER A C 1
ATOM 1558 O O . SER A 1 193 ? -4.98 -23.906 -8.133 1 95.19 193 SER A O 1
ATOM 1560 N N . TRP A 1 194 ? -6.387 -22.297 -8.75 1 96.94 194 TRP A N 1
ATOM 1561 C CA . TRP A 1 194 ? -7.375 -22.625 -7.73 1 96.94 194 TRP A CA 1
ATOM 1562 C C . TRP A 1 194 ? -8.203 -23.844 -8.156 1 96.94 194 TRP A C 1
ATOM 1564 O O . TRP A 1 194 ? -8.914 -24.422 -7.336 1 96.94 194 TRP A O 1
ATOM 1574 N N . LYS A 1 195 ? -8.203 -24.25 -9.367 1 94.5 195 LYS A N 1
ATOM 1575 C CA . LYS A 1 195 ? -9.047 -25.328 -9.891 1 94.5 195 LYS A CA 1
ATOM 1576 C C . LYS A 1 195 ? -8.273 -26.641 -10 1 94.5 195 LYS A C 1
ATOM 1578 O O . LYS A 1 195 ? -7.047 -26.625 -10.125 1 94.5 195 LYS A O 1
ATOM 1583 N N . MET B 1 1 ? 37.25 13.305 3.916 1 55.75 1 MET B N 1
ATOM 1584 C CA . MET B 1 1 ? 36 14.016 3.686 1 55.75 1 MET B CA 1
ATOM 1585 C C . MET B 1 1 ? 36 15.391 4.344 1 55.75 1 MET B C 1
ATOM 1587 O O . MET B 1 1 ? 36.625 15.57 5.398 1 55.75 1 MET B O 1
ATOM 1591 N N . SER B 1 2 ? 35.594 16.469 3.691 1 64.12 2 SER B N 1
ATOM 1592 C CA . SER B 1 2 ? 35.594 17.812 4.254 1 64.12 2 SER B CA 1
ATOM 1593 C C . SER B 1 2 ? 34.625 17.922 5.441 1 64.12 2 SER B C 1
ATOM 1595 O O . SER B 1 2 ? 33.719 17.109 5.582 1 64.12 2 SER B O 1
ATOM 1597 N N . LYS B 1 3 ? 35.031 18.703 6.414 1 66.81 3 LYS B N 1
ATOM 1598 C CA . LYS B 1 3 ? 34.25 18.922 7.621 1 66.81 3 LYS B CA 1
ATOM 1599 C C . LYS B 1 3 ? 32.781 19.125 7.277 1 66.81 3 LYS B C 1
ATOM 1601 O O . LYS B 1 3 ? 31.906 18.578 7.945 1 66.81 3 LYS B O 1
ATOM 1606 N N . GLY B 1 4 ? 32.469 19.844 6.266 1 73.19 4 GLY B N 1
ATOM 1607 C CA . GLY B 1 4 ? 31.125 20.125 5.816 1 73.19 4 GLY B CA 1
ATOM 1608 C C . GLY B 1 4 ? 30.375 18.875 5.398 1 73.19 4 GLY B C 1
ATOM 1609 O O . GLY B 1 4 ? 29.188 18.719 5.734 1 73.19 4 GLY B O 1
ATOM 1610 N N . LYS B 1 5 ? 31.141 18 4.789 1 78.5 5 LYS B N 1
ATOM 1611 C CA . LYS B 1 5 ? 30.531 16.766 4.324 1 78.5 5 LYS B CA 1
ATOM 1612 C C . LYS B 1 5 ? 30.172 15.844 5.492 1 78.5 5 LYS B C 1
ATOM 1614 O O . LYS B 1 5 ? 29.109 15.234 5.508 1 78.5 5 LYS B O 1
ATOM 1619 N N . VAL B 1 6 ? 30.984 15.789 6.453 1 83.19 6 VAL B N 1
ATOM 1620 C CA . VAL B 1 6 ? 30.766 14.977 7.641 1 83.19 6 VAL B CA 1
ATOM 1621 C C . VAL B 1 6 ? 29.531 15.492 8.398 1 83.19 6 VAL B C 1
ATOM 1623 O O . VAL B 1 6 ? 28.688 14.711 8.836 1 83.19 6 VAL B O 1
ATOM 1626 N N . THR B 1 7 ? 29.422 16.781 8.508 1 86.44 7 THR B N 1
ATOM 1627 C CA . THR B 1 7 ? 28.297 17.391 9.18 1 86.44 7 THR B CA 1
ATOM 1628 C C . THR B 1 7 ? 26.984 17.094 8.438 1 86.44 7 THR B C 1
ATOM 1630 O O . THR B 1 7 ? 25.984 16.734 9.055 1 86.44 7 THR B O 1
ATOM 1633 N N . ARG B 1 8 ? 27.062 17.203 7.176 1 90.25 8 ARG B N 1
ATOM 1634 C CA . ARG B 1 8 ? 25.891 16.953 6.359 1 90.25 8 ARG B CA 1
ATOM 1635 C C . ARG B 1 8 ? 25.422 15.516 6.508 1 90.25 8 ARG B C 1
ATOM 1637 O O . ARG B 1 8 ? 24.219 15.25 6.625 1 90.25 8 ARG B O 1
ATOM 1644 N N . ASP B 1 9 ? 26.344 14.602 6.539 1 91.5 9 ASP B N 1
ATOM 1645 C CA . ASP B 1 9 ? 26.016 13.188 6.684 1 91.5 9 ASP B CA 1
ATOM 1646 C C . ASP B 1 9 ? 25.375 12.906 8.039 1 91.5 9 ASP B C 1
ATOM 1648 O O . ASP B 1 9 ? 24.453 12.102 8.148 1 91.5 9 ASP B O 1
ATOM 1652 N N . ASN B 1 10 ? 25.859 13.547 9 1 92.69 10 ASN B N 1
ATOM 1653 C CA . ASN B 1 10 ? 25.281 13.406 10.336 1 92.69 10 ASN B CA 1
ATOM 1654 C C . ASN B 1 10 ? 23.859 13.938 10.383 1 92.69 10 ASN B C 1
ATOM 1656 O O . ASN B 1 10 ? 22.984 13.328 11.008 1 92.69 10 ASN B O 1
ATOM 1660 N N . ILE B 1 11 ? 23.719 15.031 9.734 1 94.88 11 ILE B N 1
ATOM 1661 C CA . ILE B 1 11 ? 22.375 15.625 9.672 1 94.88 11 ILE B CA 1
ATOM 1662 C C . ILE B 1 11 ? 21.422 14.672 8.953 1 94.88 11 ILE B C 1
ATOM 1664 O O . ILE B 1 11 ? 20.297 14.445 9.406 1 94.88 11 ILE B O 1
ATOM 1668 N N . LEU B 1 12 ? 21.891 14.125 7.922 1 95.44 12 LEU B N 1
ATOM 1669 C CA . LEU B 1 12 ? 21.062 13.234 7.121 1 95.44 12 LEU B CA 1
ATOM 1670 C C . LEU B 1 12 ? 20.719 11.969 7.898 1 95.44 12 LEU B C 1
ATOM 1672 O O . LEU B 1 12 ? 19.594 11.461 7.805 1 95.44 12 LEU B O 1
ATOM 1676 N N . SER B 1 13 ? 21.656 11.492 8.633 1 93.62 13 SER B N 1
ATOM 1677 C CA . SER B 1 13 ? 21.406 10.32 9.461 1 93.62 13 SER B CA 1
ATOM 1678 C C . SER B 1 13 ? 20.328 10.602 10.5 1 93.62 13 SER B C 1
ATOM 1680 O O . SER B 1 13 ? 19.406 9.797 10.68 1 93.62 13 SER B O 1
ATOM 1682 N N . LYS B 1 14 ? 20.438 11.688 11.078 1 93.56 14 LYS B N 1
ATOM 1683 C CA . LYS B 1 14 ? 19.438 12.078 12.062 1 93.56 14 LYS B CA 1
ATOM 1684 C C . LYS B 1 14 ? 18.078 12.32 11.398 1 93.56 14 LYS B C 1
ATOM 1686 O O . LYS B 1 14 ? 17.047 11.922 11.93 1 93.56 14 LYS B O 1
ATOM 1691 N N . ALA B 1 15 ? 18.125 13 10.312 1 94.19 15 ALA B N 1
ATOM 1692 C CA . ALA B 1 15 ? 16.906 13.25 9.555 1 94.19 15 ALA B CA 1
ATOM 1693 C C . ALA B 1 15 ? 16.203 11.945 9.172 1 94.19 15 ALA B C 1
ATOM 1695 O O . ALA B 1 15 ? 14.984 11.828 9.258 1 94.19 15 ALA B O 1
ATOM 1696 N N . PHE B 1 16 ? 17 11.055 8.781 1 91 16 PHE B N 1
ATOM 1697 C CA . PHE B 1 16 ? 16.484 9.742 8.414 1 91 16 PHE B CA 1
ATOM 1698 C C . PHE B 1 16 ? 15.805 9.078 9.609 1 91 16 PHE B C 1
ATOM 1700 O O . PHE B 1 16 ? 14.703 8.523 9.484 1 91 16 PHE B O 1
ATOM 1707 N N . GLU B 1 17 ? 16.406 9.125 10.711 1 88.88 17 GLU B N 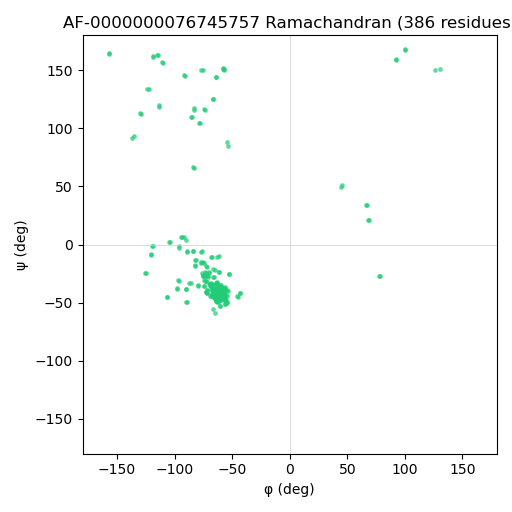1
ATOM 1708 C CA . GLU B 1 17 ? 15.836 8.57 11.93 1 88.88 17 GLU B CA 1
ATOM 1709 C C . GLU B 1 17 ? 14.5 9.234 12.273 1 88.88 17 GLU B C 1
ATOM 1711 O O . GLU B 1 17 ? 13.523 8.547 12.586 1 88.88 17 GLU B O 1
ATOM 1716 N N . LEU B 1 18 ? 14.492 10.5 12.18 1 88.81 18 LEU B N 1
ATOM 1717 C CA . LEU B 1 18 ? 13.281 11.258 12.492 1 88.81 18 LEU B CA 1
ATOM 1718 C C . LEU B 1 18 ? 12.172 10.922 11.508 1 88.81 18 LEU B C 1
ATOM 1720 O O . LEU B 1 18 ? 11.016 10.734 11.906 1 88.81 18 LEU B O 1
ATOM 1724 N N . ALA B 1 19 ? 12.516 10.898 10.25 1 88.44 19 ALA B N 1
ATOM 1725 C CA . ALA B 1 19 ? 11.539 10.578 9.219 1 88.44 19 ALA B CA 1
ATOM 1726 C C . ALA B 1 19 ? 11.008 9.156 9.375 1 88.44 19 ALA B C 1
ATOM 1728 O O . ALA B 1 19 ? 9.844 8.883 9.094 1 88.44 19 ALA B O 1
ATOM 1729 N N . SER B 1 20 ? 11.852 8.25 9.812 1 84.44 20 SER B N 1
ATOM 1730 C CA . SER B 1 20 ? 11.461 6.859 10.023 1 84.44 20 SER B CA 1
ATOM 1731 C C . SER B 1 20 ? 10.445 6.738 11.156 1 84.44 20 SER B C 1
ATOM 1733 O O . SER B 1 20 ? 9.586 5.859 11.125 1 84.44 20 SER B O 1
ATOM 1735 N N . GLU B 1 21 ? 10.531 7.664 12.062 1 82.31 21 GLU B N 1
ATOM 1736 C CA . GLU B 1 21 ? 9.648 7.633 13.219 1 82.31 21 GLU B CA 1
ATOM 1737 C C . GLU B 1 21 ? 8.359 8.398 12.953 1 82.31 21 GLU B C 1
ATOM 1739 O O . GLU B 1 21 ? 7.273 7.957 13.336 1 82.31 21 GLU B O 1
ATOM 1744 N N . ASN B 1 22 ? 8.531 9.508 12.234 1 82.12 22 ASN B N 1
ATOM 1745 C CA . ASN B 1 22 ? 7.395 10.43 12.18 1 82.12 22 ASN B CA 1
ATOM 1746 C C . ASN B 1 22 ? 6.902 10.617 10.742 1 82.12 22 ASN B C 1
ATOM 1748 O O . ASN B 1 22 ? 5.898 11.297 10.516 1 82.12 22 ASN B O 1
ATOM 1752 N N . GLY B 1 23 ? 7.562 9.969 9.82 1 84.19 23 GLY B N 1
ATOM 1753 C CA . GLY B 1 23 ? 7.207 10.148 8.422 1 84.19 23 GLY B CA 1
ATOM 1754 C C . GLY B 1 23 ? 8.008 11.25 7.738 1 84.19 23 GLY B C 1
ATOM 1755 O O . GLY B 1 23 ? 8.461 12.188 8.391 1 84.19 23 GLY B O 1
ATOM 1756 N N . LEU B 1 24 ? 8.062 11.195 6.449 1 87.19 24 LEU B N 1
ATOM 1757 C CA . LEU B 1 24 ? 8.875 12.109 5.652 1 87.19 24 LEU B CA 1
ATOM 1758 C C . LEU B 1 24 ? 8.297 13.523 5.699 1 87.19 24 LEU B C 1
ATOM 1760 O O . LEU B 1 24 ? 9.047 14.5 5.734 1 87.19 24 LEU B O 1
ATOM 1764 N N . GLU B 1 25 ? 7.039 13.656 5.773 1 83.56 25 GLU B N 1
ATOM 1765 C CA . GLU B 1 25 ? 6.375 14.953 5.734 1 83.56 25 GLU B CA 1
ATOM 1766 C C . GLU B 1 25 ? 6.645 15.75 7.012 1 83.56 25 GLU B C 1
ATOM 1768 O O . GLU B 1 25 ? 6.562 16.984 7.012 1 83.56 25 GLU B O 1
ATOM 1773 N N . SER B 1 26 ? 6.938 15.078 8.016 1 85.25 26 SER B N 1
ATOM 1774 C CA . SER B 1 26 ? 7.203 15.734 9.297 1 85.25 26 SER B CA 1
ATOM 1775 C C . SER B 1 26 ? 8.57 16.406 9.297 1 85.25 26 SER B C 1
ATOM 1777 O O . SER B 1 26 ? 8.867 17.219 10.18 1 85.25 26 SER B O 1
ATOM 1779 N N . LEU B 1 27 ? 9.336 16.047 8.383 1 91.5 27 LEU B N 1
ATOM 1780 C CA . LEU B 1 27 ? 10.695 16.562 8.328 1 91.5 27 LEU B CA 1
ATOM 1781 C C . LEU B 1 27 ? 10.727 17.984 7.77 1 91.5 27 LEU B C 1
ATOM 1783 O O . LEU B 1 27 ? 10.555 18.172 6.562 1 91.5 27 LEU B O 1
ATOM 1787 N N . THR B 1 28 ? 10.922 18.969 8.664 1 94 28 THR B N 1
ATOM 1788 C CA . THR B 1 28 ? 11.07 20.359 8.289 1 94 28 THR B CA 1
ATOM 1789 C C . THR B 1 28 ? 12.438 20.891 8.711 1 94 28 THR B C 1
ATOM 1791 O O . THR B 1 28 ? 13.117 20.297 9.547 1 94 28 THR B O 1
ATOM 1794 N N . ILE B 1 29 ? 12.758 22.016 8.055 1 95.75 29 ILE B N 1
ATOM 1795 C CA . ILE B 1 29 ? 14.031 22.656 8.375 1 95.75 29 ILE B CA 1
ATOM 1796 C C . ILE B 1 29 ? 14.07 23.031 9.852 1 95.75 29 ILE B C 1
ATOM 1798 O O . ILE B 1 29 ? 15.047 22.734 10.547 1 95.75 29 ILE B O 1
ATOM 1802 N N . GLY B 1 30 ? 13.047 23.578 10.336 1 95.25 30 GLY B N 1
ATOM 1803 C CA . GLY B 1 30 ? 12.977 24.016 11.719 1 95.25 30 GLY B CA 1
ATOM 1804 C C . GLY B 1 30 ? 13.07 22.859 12.711 1 95.25 30 GLY B C 1
ATOM 1805 O O . GLY B 1 30 ? 13.859 22.922 13.656 1 95.25 30 GLY B O 1
ATOM 1806 N N . GLU B 1 31 ? 12.352 21.844 12.539 1 94.25 31 GLU B N 1
ATOM 1807 C CA . GLU B 1 31 ? 12.344 20.688 13.445 1 94.25 31 GLU B CA 1
ATOM 1808 C C . GLU B 1 31 ? 13.695 19.984 13.445 1 94.25 31 GLU B C 1
ATOM 1810 O O . GLU B 1 31 ? 14.195 19.609 14.508 1 94.25 31 GLU B O 1
ATOM 1815 N N . LEU B 1 32 ? 14.266 19.797 12.281 1 96.06 32 LEU B N 1
ATOM 1816 C CA . LEU B 1 32 ? 15.555 19.125 12.203 1 96.06 32 LEU B CA 1
ATOM 1817 C C . LEU B 1 32 ? 16.656 19.953 12.828 1 96.06 32 LEU B C 1
ATOM 1819 O O . LEU B 1 32 ? 17.562 19.422 13.484 1 96.06 32 LEU B O 1
ATOM 1823 N N . ALA B 1 33 ? 16.578 21.266 12.609 1 96.31 33 ALA B N 1
ATOM 1824 C CA . ALA B 1 33 ? 17.547 22.156 13.234 1 96.31 33 ALA B CA 1
ATOM 1825 C C . ALA B 1 33 ? 17.531 22.016 14.75 1 96.31 33 ALA B C 1
ATOM 1827 O O . ALA B 1 33 ? 18.578 21.891 15.383 1 96.31 33 ALA B O 1
ATOM 1828 N N . LYS B 1 34 ? 16.344 21.953 15.281 1 95.56 34 LYS B N 1
ATOM 1829 C CA . LYS B 1 34 ? 16.156 21.781 16.719 1 95.56 34 LYS B CA 1
ATOM 1830 C C . LYS B 1 34 ? 16.766 20.469 17.203 1 95.56 34 LYS B C 1
ATOM 1832 O O . LYS B 1 34 ? 17.5 20.438 18.188 1 95.56 34 LYS B O 1
ATOM 1837 N N . GLN B 1 35 ? 16.531 19.469 16.484 1 93.44 35 GLN B N 1
ATOM 1838 C CA . GLN B 1 35 ? 16.984 18.125 16.875 1 93.44 35 GLN B CA 1
ATOM 1839 C C . GLN B 1 35 ? 18.5 18 16.75 1 93.44 35 GLN B C 1
ATOM 1841 O O . GLN B 1 35 ? 19.125 17.234 17.5 1 93.44 35 GLN B O 1
ATOM 1846 N N . CYS B 1 36 ? 19.094 18.75 15.867 1 94.12 36 CYS B N 1
ATOM 1847 C CA . CYS B 1 36 ? 20.516 18.656 15.617 1 94.12 36 CYS B CA 1
ATOM 1848 C C . CYS B 1 36 ? 21.281 19.719 16.422 1 94.12 36 CYS B C 1
ATOM 1850 O O . CYS B 1 36 ? 22.5 19.797 16.344 1 94.12 36 CYS B O 1
ATOM 1852 N N . GLY B 1 37 ? 20.578 20.516 17.141 1 94.62 37 GLY B N 1
ATOM 1853 C CA . GLY B 1 37 ? 21.219 21.578 17.891 1 94.62 37 GLY B CA 1
ATOM 1854 C C . GLY B 1 37 ? 21.844 22.641 17 1 94.62 37 GLY B C 1
ATOM 1855 O O . GLY B 1 37 ? 22.938 23.141 17.281 1 94.62 37 GLY B O 1
ATOM 1856 N N . MET B 1 38 ? 21.234 22.875 15.922 1 94.25 38 MET B N 1
ATOM 1857 C CA . MET B 1 38 ? 21.703 23.859 14.961 1 94.25 38 MET B CA 1
ATOM 1858 C C . MET B 1 38 ? 20.703 25.016 14.836 1 94.25 38 MET B C 1
ATOM 1860 O O . MET B 1 38 ? 19.562 24.906 15.305 1 94.25 38 MET B O 1
ATOM 1864 N N . SER B 1 39 ? 21.203 26.094 14.273 1 95.44 39 SER B N 1
ATOM 1865 C CA . SER B 1 39 ? 20.266 27.156 13.922 1 95.44 39 SER B CA 1
ATOM 1866 C C . SER B 1 39 ? 19.484 26.812 12.656 1 95.44 39 SER B C 1
ATOM 1868 O O . SER B 1 39 ? 19.969 26.047 11.812 1 95.44 39 SER B O 1
ATOM 1870 N N . LYS B 1 40 ? 18.234 27.328 12.547 1 94.88 40 LYS B N 1
ATOM 1871 C CA . LYS B 1 40 ? 17.453 27.156 11.328 1 94.88 40 LYS B CA 1
ATOM 1872 C C . LYS B 1 40 ? 18.219 27.641 10.102 1 94.88 40 LYS B C 1
ATOM 1874 O O . LYS B 1 40 ? 18.203 26.984 9.055 1 94.88 40 LYS B O 1
ATOM 1879 N N . SER B 1 41 ? 18.938 28.781 10.289 1 94.62 41 SER B N 1
ATOM 1880 C CA . SER B 1 41 ? 19.734 29.344 9.195 1 94.62 41 SER B CA 1
ATOM 1881 C C . SER B 1 41 ? 20.875 28.422 8.805 1 94.62 41 SER B C 1
ATOM 1883 O O . SER B 1 41 ? 21.172 28.25 7.621 1 94.62 41 SER B O 1
ATOM 1885 N N . GLY B 1 42 ? 21.469 27.844 9.711 1 92.75 42 GLY B N 1
ATOM 1886 C CA . GLY B 1 42 ? 22.547 26.891 9.453 1 92.75 42 GLY B CA 1
ATOM 1887 C C . GLY B 1 42 ? 22.094 25.672 8.672 1 92.75 42 GLY B C 1
ATOM 1888 O O . GLY B 1 42 ? 22.75 25.266 7.719 1 92.75 42 GLY B O 1
ATOM 1889 N N . LEU B 1 43 ? 20.984 25.094 9.086 1 94.25 43 LEU B N 1
ATOM 1890 C CA . LEU B 1 43 ? 20.469 23.938 8.383 1 94.25 43 LEU B CA 1
ATOM 1891 C C . LEU B 1 43 ? 19.984 24.312 6.984 1 94.25 43 LEU B C 1
ATOM 1893 O O . LEU B 1 43 ? 20.188 23.547 6.031 1 94.25 43 LEU B O 1
ATOM 1897 N N . PHE B 1 44 ? 19.359 25.453 6.953 1 93.62 44 PHE B N 1
ATOM 1898 C CA . PHE B 1 44 ? 18.875 25.953 5.668 1 93.62 44 PHE B CA 1
ATOM 1899 C C . PHE B 1 44 ? 20.031 26.094 4.688 1 93.62 44 PHE B C 1
ATOM 1901 O O . PHE B 1 44 ? 19.891 25.828 3.494 1 93.62 44 PHE B O 1
ATOM 1908 N N . ALA B 1 45 ? 21.203 26.516 5.16 1 93.5 45 ALA B N 1
ATOM 1909 C CA . ALA B 1 45 ? 22.375 26.688 4.316 1 93.5 45 ALA B CA 1
ATOM 1910 C C . ALA B 1 45 ? 22.797 25.375 3.678 1 93.5 45 ALA B C 1
ATOM 1912 O O . ALA B 1 45 ? 23.359 25.359 2.58 1 93.5 45 ALA B O 1
ATOM 1913 N N . HIS B 1 46 ? 22.438 24.297 4.285 1 93.19 46 HIS B N 1
ATOM 1914 C CA . HIS B 1 46 ? 22.812 22.984 3.775 1 93.19 46 HIS B CA 1
ATOM 1915 C C . HIS B 1 46 ? 21.812 22.484 2.734 1 93.19 46 HIS B C 1
ATOM 1917 O O . HIS B 1 46 ? 22.188 21.844 1.762 1 93.19 46 HIS B O 1
ATOM 1923 N N . PHE B 1 47 ? 20.5 22.844 2.881 1 95.12 47 PHE B N 1
ATOM 1924 C CA . PHE B 1 47 ? 19.5 22.156 2.072 1 95.12 47 PHE B CA 1
ATOM 1925 C C . PHE B 1 47 ? 18.672 23.156 1.288 1 95.12 47 PHE B C 1
ATOM 1927 O O . PHE B 1 47 ? 18.016 22.797 0.304 1 95.12 47 PHE B O 1
ATOM 1934 N N . ASN B 1 48 ? 18.562 24.312 1.701 1 93.94 48 ASN B N 1
ATOM 1935 C CA . ASN B 1 48 ? 17.984 25.453 0.977 1 93.94 48 ASN B CA 1
ATOM 1936 C C . ASN B 1 48 ? 16.469 25.406 0.996 1 93.94 48 ASN B C 1
ATOM 1938 O O . ASN B 1 48 ? 15.812 26.438 0.829 1 93.94 48 ASN B O 1
ATOM 1942 N N . SER B 1 49 ? 15.875 24.25 1.099 1 94 49 SER B N 1
ATOM 1943 C CA . SER B 1 49 ? 14.422 24.125 1.158 1 94 49 SER B CA 1
ATOM 1944 C C . SER B 1 49 ? 14.008 22.812 1.817 1 94 49 SER B C 1
ATOM 1946 O O . SER B 1 49 ? 14.82 21.891 1.945 1 94 49 SER B O 1
ATOM 1948 N N . LYS B 1 50 ? 12.758 22.75 2.205 1 93.88 50 LYS B N 1
ATOM 1949 C CA . LYS B 1 50 ? 12.195 21.531 2.754 1 93.88 50 LYS B CA 1
ATOM 1950 C C . LYS B 1 50 ? 12.258 20.391 1.741 1 93.88 50 LYS B C 1
ATOM 1952 O O . LYS B 1 50 ? 12.625 19.266 2.084 1 93.88 50 LYS B O 1
ATOM 1957 N N . ASP B 1 51 ? 11.914 20.719 0.504 1 94.19 51 ASP B N 1
ATOM 1958 C CA . ASP B 1 51 ? 11.938 19.688 -0.541 1 94.19 51 ASP B CA 1
ATOM 1959 C C . ASP B 1 51 ? 13.352 19.156 -0.742 1 94.19 51 ASP B C 1
ATOM 1961 O O . ASP B 1 51 ? 13.555 17.938 -0.837 1 94.19 51 ASP B O 1
ATOM 1965 N N . ASN B 1 52 ? 14.25 20 -0.802 1 95.94 52 ASN B N 1
ATOM 1966 C CA . ASN B 1 52 ? 15.633 19.578 -0.97 1 95.94 52 ASN B CA 1
ATOM 1967 C C . ASN B 1 52 ? 16.094 18.688 0.184 1 95.94 52 ASN B C 1
ATOM 1969 O O . ASN B 1 52 ? 16.797 17.703 -0.03 1 95.94 52 ASN B O 1
ATOM 1973 N N . LEU B 1 53 ? 15.75 19.156 1.368 1 96.06 53 LEU B N 1
ATOM 1974 C CA . LEU B 1 53 ? 16.062 18.359 2.545 1 96.06 53 LEU B CA 1
ATOM 1975 C C . LEU B 1 53 ? 15.453 16.969 2.434 1 96.06 53 LEU B C 1
ATOM 1977 O O . LEU B 1 53 ? 16.156 15.961 2.611 1 96.06 53 LEU B O 1
ATOM 1981 N N . GLN B 1 54 ? 14.195 16.859 2.139 1 94.75 54 GLN B N 1
ATOM 1982 C CA . GLN B 1 54 ? 13.492 15.586 2.043 1 94.75 54 GLN B CA 1
ATOM 1983 C C . GLN B 1 54 ? 14.086 14.719 0.944 1 94.75 54 GLN B C 1
ATOM 1985 O O . GLN B 1 54 ? 14.258 13.508 1.124 1 94.75 54 GLN B O 1
ATOM 1990 N N . ILE B 1 55 ? 14.391 15.305 -0.146 1 95.56 55 ILE B N 1
ATOM 1991 C CA . ILE B 1 55 ? 14.984 14.57 -1.255 1 95.56 55 ILE B CA 1
ATOM 1992 C C . ILE B 1 55 ? 16.344 14.023 -0.84 1 95.56 55 ILE B C 1
ATOM 1994 O O . ILE B 1 55 ? 16.688 12.875 -1.137 1 95.56 55 ILE B O 1
ATOM 1998 N N . ALA B 1 56 ? 17.109 14.844 -0.157 1 95.94 56 ALA B N 1
ATOM 1999 C CA . ALA B 1 56 ? 18.406 14.398 0.325 1 95.94 56 ALA B CA 1
ATOM 2000 C C . ALA B 1 56 ? 18.266 13.219 1.28 1 95.94 56 ALA B C 1
ATOM 2002 O O . ALA B 1 56 ? 19.062 12.281 1.242 1 95.94 56 ALA B O 1
ATOM 2003 N N . VAL B 1 57 ? 17.312 13.258 2.111 1 94.25 57 VAL B N 1
ATOM 2004 C CA . VAL B 1 57 ? 17.062 12.172 3.047 1 94.25 57 VAL B CA 1
ATOM 2005 C C . VAL B 1 57 ? 16.641 10.914 2.281 1 94.25 57 VAL B C 1
ATOM 2007 O O . VAL B 1 57 ? 17.047 9.805 2.619 1 94.25 57 VAL B O 1
ATOM 2010 N N . LEU B 1 58 ? 15.797 11.07 1.293 1 93.06 58 LEU B N 1
ATOM 2011 C CA . LEU B 1 58 ? 15.398 9.945 0.446 1 93.06 58 LEU B CA 1
ATOM 2012 C C . LEU B 1 58 ? 16.609 9.305 -0.207 1 93.06 58 LEU B C 1
ATOM 2014 O O . LEU B 1 58 ? 16.719 8.078 -0.257 1 93.06 58 LEU B O 1
ATOM 2018 N N . GLU B 1 59 ? 17.469 10.133 -0.69 1 94.5 59 GLU B N 1
ATOM 2019 C CA . GLU B 1 59 ? 18.688 9.625 -1.316 1 94.5 59 GLU B CA 1
ATOM 2020 C C . GLU B 1 59 ? 19.562 8.875 -0.311 1 94.5 59 GLU B C 1
ATOM 2022 O O . GLU B 1 59 ? 20.109 7.82 -0.627 1 94.5 59 GLU B O 1
ATOM 2027 N N . HIS B 1 60 ? 19.656 9.477 0.836 1 93.62 60 HIS B N 1
ATOM 2028 C CA . HIS B 1 60 ? 20.391 8.812 1.909 1 93.62 60 HIS B CA 1
ATOM 2029 C C . HIS B 1 60 ? 19.75 7.473 2.268 1 93.62 60 HIS B C 1
ATOM 2031 O O . HIS B 1 60 ? 20.453 6.469 2.428 1 93.62 60 HIS B O 1
ATOM 2037 N N . ALA B 1 61 ? 18.453 7.434 2.408 1 91.31 61 ALA B N 1
ATOM 2038 C CA . ALA B 1 61 ? 17.719 6.207 2.701 1 91.31 61 ALA B CA 1
ATOM 2039 C C . ALA B 1 61 ? 17.953 5.156 1.622 1 91.31 61 ALA B C 1
ATOM 2041 O O . ALA B 1 61 ? 18.109 3.969 1.925 1 91.31 61 ALA B O 1
ATOM 2042 N N . ASN B 1 62 ? 17.938 5.59 0.404 1 92.75 62 ASN B N 1
ATOM 2043 C CA . ASN B 1 62 ? 18.172 4.684 -0.713 1 92.75 62 ASN B CA 1
ATOM 2044 C C . ASN B 1 62 ? 19.562 4.047 -0.631 1 92.75 62 ASN B C 1
ATOM 2046 O O . ASN B 1 62 ? 19.734 2.877 -0.975 1 92.75 62 ASN B O 1
ATOM 2050 N N . LEU B 1 63 ? 20.531 4.844 -0.288 1 93.19 63 LEU B N 1
ATOM 2051 C CA . LEU B 1 63 ? 21.875 4.316 -0.118 1 93.19 63 LEU B CA 1
ATOM 2052 C C . LEU B 1 63 ? 21.906 3.242 0.962 1 93.19 63 LEU B C 1
ATOM 2054 O O . LEU B 1 63 ? 22.516 2.189 0.777 1 93.19 63 LEU B O 1
ATOM 2058 N N . ILE B 1 64 ? 21.281 3.482 2.037 1 91.25 64 ILE B N 1
ATOM 2059 C CA . ILE B 1 64 ? 21.219 2.508 3.121 1 91.25 64 ILE B CA 1
ATOM 2060 C C . ILE B 1 64 ? 20.484 1.26 2.652 1 91.25 64 ILE B C 1
ATOM 2062 O O . ILE B 1 64 ? 20.891 0.135 2.957 1 91.25 64 ILE B O 1
ATOM 2066 N N . PHE B 1 65 ? 19.391 1.419 1.955 1 92.88 65 PHE B N 1
ATOM 2067 C CA . PHE B 1 65 ? 18.625 0.316 1.382 1 92.88 65 PHE B CA 1
ATOM 2068 C C . PHE B 1 65 ? 19.516 -0.565 0.514 1 92.88 65 PHE B C 1
ATOM 2070 O O . PHE B 1 65 ? 19.5 -1.791 0.634 1 92.88 65 PHE B O 1
ATOM 2077 N N . THR B 1 66 ? 20.219 0.102 -0.351 1 94.94 66 THR B N 1
ATOM 2078 C CA . THR B 1 66 ? 21.125 -0.633 -1.231 1 94.94 66 THR B CA 1
ATOM 2079 C C . THR B 1 66 ? 22.141 -1.435 -0.421 1 94.94 66 THR B C 1
ATOM 2081 O O . THR B 1 66 ? 22.375 -2.611 -0.7 1 94.94 66 THR B O 1
ATOM 2084 N N . GLN B 1 67 ? 22.625 -0.866 0.569 1 94 67 GLN B N 1
ATOM 2085 C CA . GLN B 1 67 ? 23.656 -1.501 1.386 1 94 67 GLN B CA 1
ATOM 2086 C C . GLN B 1 67 ? 23.078 -2.68 2.17 1 94 67 GLN B C 1
ATOM 2088 O O . GLN B 1 67 ? 23.75 -3.709 2.32 1 94 67 GLN B O 1
ATOM 2093 N N . ARG B 1 68 ? 21.844 -2.582 2.588 1 92.75 68 ARG B N 1
ATOM 2094 C CA . ARG B 1 68 ? 21.297 -3.572 3.51 1 92.75 68 ARG B CA 1
ATOM 2095 C C . ARG B 1 68 ? 20.5 -4.637 2.76 1 92.75 68 ARG B C 1
ATOM 2097 O O . ARG B 1 68 ? 20.453 -5.797 3.178 1 92.75 68 ARG B O 1
ATOM 2104 N N . VAL B 1 69 ? 19.922 -4.234 1.663 1 94.81 69 VAL B N 1
ATOM 2105 C CA . VAL B 1 69 ? 19 -5.137 0.981 1 94.81 69 VAL B CA 1
ATOM 2106 C C . VAL B 1 69 ? 19.656 -5.688 -0.282 1 94.81 69 VAL B C 1
ATOM 2108 O O . VAL B 1 69 ? 19.672 -6.902 -0.5 1 94.81 69 VAL B O 1
ATOM 2111 N N . ILE B 1 70 ? 20.281 -4.848 -1.045 1 96.44 70 ILE B N 1
ATOM 2112 C CA . ILE B 1 70 ? 20.703 -5.227 -2.389 1 96.44 70 ILE B CA 1
ATOM 2113 C C . ILE B 1 70 ? 22.109 -5.828 -2.334 1 96.44 70 ILE B C 1
ATOM 2115 O O . ILE B 1 70 ? 22.344 -6.934 -2.838 1 96.44 70 ILE B O 1
ATOM 2119 N N . SER B 1 71 ? 23.016 -5.152 -1.675 1 96.81 71 SER B N 1
ATOM 2120 C CA . SER B 1 71 ? 24.422 -5.5 -1.719 1 96.81 71 SER B CA 1
ATOM 2121 C C . SER B 1 71 ? 24.672 -6.914 -1.195 1 96.81 71 SER B C 1
ATOM 2123 O O . SER B 1 71 ? 25.422 -7.684 -1.794 1 96.81 71 SER B O 1
ATOM 2125 N N . PRO B 1 72 ? 24.047 -7.297 -0.091 1 95.25 72 PRO B N 1
ATOM 2126 C CA . PRO B 1 72 ? 24.312 -8.648 0.409 1 95.25 72 PRO B CA 1
ATOM 2127 C C . PRO B 1 72 ? 23.938 -9.734 -0.597 1 95.25 72 PRO B C 1
ATOM 2129 O O . PRO B 1 72 ? 24.594 -10.773 -0.663 1 95.25 72 PRO B O 1
ATOM 2132 N N . ALA B 1 73 ? 22.859 -9.578 -1.36 1 94.38 73 ALA B N 1
ATOM 2133 C CA . ALA B 1 73 ? 22.453 -10.531 -2.383 1 94.38 73 ALA B CA 1
ATOM 2134 C C . ALA B 1 73 ? 23.375 -10.469 -3.598 1 94.38 73 ALA B C 1
ATOM 2136 O O . ALA B 1 73 ? 23.75 -11.5 -4.156 1 94.38 73 ALA B O 1
ATOM 2137 N N . ARG B 1 74 ? 23.719 -9.266 -3.947 1 93 74 ARG B N 1
ATOM 2138 C CA . ARG B 1 74 ? 24.547 -9.031 -5.117 1 93 74 ARG B CA 1
ATOM 2139 C C . ARG B 1 74 ? 25.938 -9.648 -4.93 1 93 74 ARG B C 1
ATOM 2141 O O . ARG B 1 74 ? 26.531 -10.156 -5.883 1 93 74 ARG B O 1
ATOM 2148 N N . GLU B 1 75 ? 26.422 -9.672 -3.779 1 91.81 75 GLU B N 1
ATOM 2149 C CA . GLU B 1 75 ? 27.781 -10.109 -3.477 1 91.81 75 GLU B CA 1
ATOM 2150 C C . GLU B 1 75 ? 27.875 -11.625 -3.383 1 91.81 75 GLU B C 1
ATOM 2152 O O . GLU B 1 75 ? 28.969 -12.195 -3.373 1 91.81 75 GLU B O 1
ATOM 2157 N N . GLN B 1 76 ? 26.688 -12.234 -3.314 1 87.31 76 GLN B N 1
ATOM 2158 C CA . GLN B 1 76 ? 26.672 -13.695 -3.297 1 87.31 76 GLN B CA 1
ATOM 2159 C C . GLN B 1 76 ? 26.75 -14.258 -4.711 1 87.31 76 GLN B C 1
ATOM 2161 O O . GLN B 1 76 ? 25.828 -14.938 -5.168 1 87.31 76 GLN B O 1
ATOM 2166 N N . SER B 1 77 ? 27.875 -14.062 -5.387 1 78.81 77 SER B N 1
ATOM 2167 C CA . SER B 1 77 ? 28.062 -14.367 -6.801 1 78.81 77 SER B CA 1
ATOM 2168 C C . SER B 1 77 ? 27.953 -15.867 -7.066 1 78.81 77 SER B C 1
ATOM 2170 O O . SER B 1 77 ? 27.641 -16.281 -8.18 1 78.81 77 SER B O 1
ATOM 2172 N N . ALA B 1 78 ? 28.156 -16.562 -6.094 1 82.31 78 ALA B N 1
ATOM 2173 C CA . ALA B 1 78 ? 28.188 -18.016 -6.281 1 82.31 78 ALA B CA 1
ATOM 2174 C C . ALA B 1 78 ? 26.781 -18.609 -6.242 1 82.31 78 ALA B C 1
ATOM 2176 O O . ALA B 1 78 ? 26.562 -19.75 -6.652 1 82.31 78 ALA B O 1
ATOM 2177 N N . LEU B 1 79 ? 25.812 -17.844 -5.953 1 85.19 79 LEU B N 1
ATOM 2178 C CA . LEU B 1 79 ? 24.469 -18.344 -5.77 1 85.19 79 LEU B CA 1
ATOM 2179 C C . LEU B 1 79 ? 23.688 -18.328 -7.086 1 85.19 79 LEU B C 1
ATOM 2181 O O . LEU B 1 79 ? 23.938 -17.469 -7.938 1 85.19 79 LEU B O 1
ATOM 2185 N N . LEU B 1 80 ? 22.828 -19.375 -7.176 1 93.56 80 LEU B N 1
ATOM 2186 C CA . LEU B 1 80 ? 21.844 -19.328 -8.25 1 93.56 80 LEU B CA 1
ATOM 2187 C C . LEU B 1 80 ? 20.984 -18.078 -8.148 1 93.56 80 LEU B C 1
ATOM 2189 O O . LEU B 1 80 ? 20.844 -17.5 -7.07 1 93.56 80 LEU B O 1
ATOM 2193 N N . GLN B 1 81 ? 20.5 -17.641 -9.328 1 96.12 81 GLN B N 1
ATOM 2194 C CA . GLN B 1 81 ? 19.703 -16.422 -9.383 1 96.12 81 GLN B CA 1
ATOM 2195 C C . GLN B 1 81 ? 18.484 -16.531 -8.453 1 96.12 81 GLN B C 1
ATOM 2197 O O . GLN B 1 81 ? 18.109 -15.547 -7.812 1 96.12 81 GLN B O 1
ATOM 2202 N N . GLU B 1 82 ? 17.859 -17.688 -8.383 1 96.81 82 GLU B N 1
ATOM 2203 C CA . GLU B 1 82 ? 16.734 -17.875 -7.484 1 96.81 82 GLU B CA 1
ATOM 2204 C C . GLU B 1 82 ? 17.109 -17.578 -6.039 1 96.81 82 GLU B C 1
ATOM 2206 O O . GLU B 1 82 ? 16.375 -16.891 -5.328 1 96.81 82 GLU B O 1
ATOM 2211 N N . GLN B 1 83 ? 18.219 -18.109 -5.633 1 96.5 83 GLN B N 1
ATOM 2212 C CA . GLN B 1 83 ? 18.672 -17.891 -4.266 1 96.5 83 GLN B CA 1
ATOM 2213 C C . GLN B 1 83 ? 18.969 -16.406 -4.016 1 96.5 83 GLN B C 1
ATOM 2215 O O . GLN B 1 83 ? 18.719 -15.898 -2.92 1 96.5 83 GLN B O 1
ATOM 2220 N N . LYS B 1 84 ? 19.516 -15.75 -4.984 1 96.94 84 LYS B N 1
ATOM 2221 C CA . LYS B 1 84 ? 19.766 -14.312 -4.863 1 96.94 84 LYS B CA 1
ATOM 2222 C C . LYS B 1 84 ? 18.453 -13.547 -4.68 1 96.94 84 LYS B C 1
ATOM 2224 O O . LYS B 1 84 ? 18.375 -12.648 -3.842 1 96.94 84 LYS B O 1
ATOM 2229 N N . ILE B 1 85 ? 17.484 -13.922 -5.438 1 97.5 85 ILE B N 1
ATOM 2230 C CA . ILE B 1 85 ? 16.172 -13.273 -5.328 1 97.5 85 ILE B CA 1
ATOM 2231 C C . ILE B 1 85 ? 15.578 -13.539 -3.949 1 97.5 85 ILE B C 1
ATOM 2233 O O . ILE B 1 85 ? 15.047 -12.633 -3.309 1 97.5 85 ILE B O 1
ATOM 2237 N N . ARG B 1 86 ? 15.711 -14.758 -3.459 1 96.94 86 ARG B N 1
ATOM 2238 C CA . ARG B 1 86 ? 15.211 -15.094 -2.131 1 96.94 86 ARG B CA 1
ATOM 2239 C C . ARG B 1 86 ? 15.898 -14.258 -1.057 1 96.94 86 ARG B C 1
ATOM 2241 O O . ARG B 1 86 ? 15.242 -13.781 -0.122 1 96.94 86 ARG B O 1
ATOM 2248 N N . THR B 1 87 ? 17.188 -14.109 -1.2 1 96.62 87 THR B N 1
ATOM 2249 C CA . THR B 1 87 ? 17.938 -13.281 -0.263 1 96.62 87 THR B CA 1
ATOM 2250 C C . THR B 1 87 ? 17.469 -11.836 -0.32 1 96.62 87 THR B C 1
ATOM 2252 O O . THR B 1 87 ? 17.281 -11.195 0.717 1 96.62 87 THR B 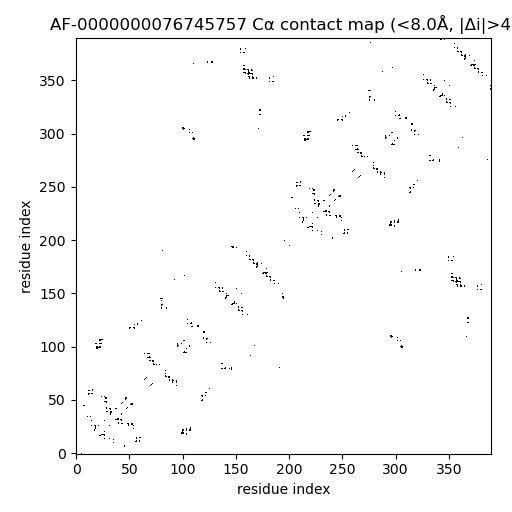O 1
ATOM 2255 N N . LEU B 1 88 ? 17.281 -11.336 -1.506 1 96.88 88 LEU B N 1
ATOM 2256 C CA . LEU B 1 88 ? 16.766 -9.984 -1.698 1 96.88 88 LEU B CA 1
ATOM 2257 C C . LEU B 1 88 ? 15.422 -9.805 -0.998 1 96.88 88 LEU B C 1
ATOM 2259 O O . LEU B 1 88 ? 15.211 -8.82 -0.29 1 96.88 88 LEU B O 1
ATOM 2263 N N . LEU B 1 89 ? 14.555 -10.789 -1.146 1 96.81 89 LEU B N 1
ATOM 2264 C CA . LEU B 1 89 ? 13.219 -10.727 -0.568 1 96.81 89 LEU B CA 1
ATOM 2265 C C . LEU B 1 89 ? 13.281 -10.766 0.955 1 96.81 89 LEU B C 1
ATOM 2267 O O . LEU B 1 89 ? 12.562 -10.031 1.631 1 96.81 89 LEU B O 1
ATOM 2271 N N . ASP B 1 90 ? 14.086 -11.578 1.465 1 94.88 90 ASP B N 1
ATOM 2272 C CA . ASP B 1 90 ? 14.242 -11.695 2.91 1 94.88 90 ASP B CA 1
ATOM 2273 C C . ASP B 1 90 ? 14.75 -10.383 3.512 1 94.88 90 ASP B C 1
ATOM 2275 O O . ASP B 1 90 ? 14.195 -9.891 4.5 1 94.88 90 ASP B O 1
ATOM 2279 N N . ASN B 1 91 ? 15.805 -9.82 2.898 1 93.94 91 ASN B N 1
ATOM 2280 C CA . ASN B 1 91 ? 16.344 -8.539 3.346 1 93.94 91 ASN B CA 1
ATOM 2281 C C . ASN B 1 91 ? 15.305 -7.422 3.229 1 93.94 91 ASN B C 1
ATOM 2283 O O . ASN B 1 91 ? 15.188 -6.582 4.121 1 93.94 91 ASN B O 1
ATOM 2287 N N . TRP B 1 92 ? 14.633 -7.453 2.139 1 93.31 92 TRP B N 1
ATOM 2288 C CA . TRP B 1 92 ? 13.617 -6.441 1.856 1 93.31 92 TRP B CA 1
ATOM 2289 C C . TRP B 1 92 ? 12.484 -6.504 2.873 1 93.31 92 TRP B C 1
ATOM 2291 O O . TRP B 1 92 ? 12.055 -5.477 3.402 1 93.31 92 TRP B O 1
ATOM 2301 N N . LEU B 1 93 ? 12.031 -7.668 3.199 1 90.75 93 LEU B N 1
ATOM 2302 C CA . LEU B 1 93 ? 10.984 -7.859 4.199 1 90.75 93 LEU B CA 1
ATOM 2303 C C . LEU B 1 93 ? 11.438 -7.352 5.562 1 90.75 93 LEU B C 1
ATOM 2305 O O . LEU B 1 93 ? 10.641 -6.785 6.312 1 90.75 93 LEU B O 1
ATOM 2309 N N . GLY B 1 94 ? 12.695 -7.531 5.902 1 86.06 94 GLY B N 1
ATOM 2310 C CA . GLY B 1 94 ? 13.25 -7.094 7.176 1 86.06 94 GLY B CA 1
ATOM 2311 C C . GLY B 1 94 ? 13.484 -5.598 7.242 1 86.06 94 GLY B C 1
ATOM 2312 O O . GLY B 1 94 ? 13.555 -5.023 8.336 1 86.06 94 GLY B O 1
ATOM 2313 N N . TRP B 1 95 ? 13.703 -4.977 6.152 1 81.69 95 TRP B N 1
ATOM 2314 C CA . TRP B 1 95 ? 13.969 -3.547 6.066 1 81.69 95 TRP B CA 1
ATOM 2315 C C . TRP B 1 95 ? 12.789 -2.736 6.594 1 81.69 95 TRP B C 1
ATOM 2317 O O . TRP B 1 95 ? 12.977 -1.747 7.305 1 81.69 95 TRP B O 1
ATOM 2327 N N . ASN B 1 96 ? 11.625 -3.105 6.402 1 68.75 96 ASN B N 1
ATOM 2328 C CA . ASN B 1 96 ? 10.438 -2.33 6.738 1 68.75 96 ASN B CA 1
ATOM 2329 C C . ASN B 1 96 ? 10.172 -2.34 8.242 1 68.75 96 ASN B C 1
ATOM 2331 O O . ASN B 1 96 ? 9.57 -1.403 8.781 1 68.75 96 ASN B O 1
ATOM 2335 N N . HIS B 1 97 ? 10.578 -3.277 8.883 1 61.88 97 HIS B N 1
ATOM 2336 C CA . HIS B 1 97 ? 10.32 -3.35 10.32 1 61.88 97 HIS B CA 1
ATOM 2337 C C . HIS B 1 97 ? 11.242 -2.412 11.086 1 61.88 97 HIS B C 1
ATOM 2339 O O . HIS B 1 97 ? 11.008 -2.139 12.266 1 61.88 97 HIS B O 1
ATOM 2345 N N . SER B 1 98 ? 12.125 -1.82 10.445 1 51.72 98 SER B N 1
ATOM 2346 C CA . SER B 1 98 ? 13.102 -0.957 11.109 1 51.72 98 SER B CA 1
ATOM 2347 C C . SER B 1 98 ? 12.586 0.476 11.211 1 51.72 98 SER B C 1
ATOM 2349 O O . SER B 1 98 ? 13.258 1.342 11.781 1 51.72 98 SER B O 1
ATOM 2351 N N . PHE B 1 99 ? 11.516 0.766 10.664 1 56.78 99 PHE B N 1
ATOM 2352 C CA . PHE B 1 99 ? 11.008 2.131 10.625 1 56.78 99 PHE B CA 1
ATOM 2353 C C . PHE B 1 99 ? 9.609 2.201 11.234 1 56.78 99 PHE B C 1
ATOM 2355 O O . PHE B 1 99 ? 8.898 1.198 11.289 1 56.78 99 PHE B O 1
ATOM 2362 N N . GLN B 1 100 ? 9.523 3.34 12.172 1 51.88 100 GLN B N 1
ATOM 2363 C CA . GLN B 1 100 ? 8.156 3.609 12.617 1 51.88 100 GLN B CA 1
ATOM 2364 C C . GLN B 1 100 ? 7.223 3.789 11.422 1 51.88 100 GLN B C 1
ATOM 2366 O O . GLN B 1 100 ? 7.379 4.727 10.641 1 51.88 100 GLN B O 1
ATOM 2371 N N . GLY B 1 101 ? 6.699 2.748 10.852 1 52.94 101 GLY B N 1
ATOM 2372 C CA . GLY B 1 101 ? 5.84 2.59 9.688 1 52.94 101 GLY B CA 1
ATOM 2373 C C . GLY B 1 101 ? 6.336 1.533 8.719 1 52.94 101 GLY B C 1
ATOM 2374 O O . GLY B 1 101 ? 7.438 1.008 8.883 1 52.94 101 GLY B O 1
ATOM 2375 N N . SER B 1 102 ? 5.57 0.922 8.039 1 55.34 102 SER B N 1
ATOM 2376 C CA . SER B 1 102 ? 5.902 -0.255 7.242 1 55.34 102 SER B CA 1
ATOM 2377 C C . SER B 1 102 ? 6.883 0.092 6.125 1 55.34 102 SER B C 1
ATOM 2379 O O . SER B 1 102 ? 7.812 -0.668 5.852 1 55.34 102 SER B O 1
ATOM 2381 N N . CYS B 1 103 ? 6.5 1.044 5.215 1 65 103 CYS B N 1
ATOM 2382 C CA . CYS B 1 103 ? 7.328 1.381 4.062 1 65 103 CYS B CA 1
ATOM 2383 C C . CYS B 1 103 ? 7.418 2.891 3.877 1 65 103 CYS B C 1
ATOM 2385 O O . CYS B 1 103 ? 6.531 3.5 3.275 1 65 103 CYS B O 1
ATOM 2387 N N . MET B 1 104 ? 8.477 3.555 4.461 1 67.5 104 MET B N 1
ATOM 2388 C CA . MET B 1 104 ? 8.625 5.008 4.395 1 67.5 104 MET B CA 1
ATOM 2389 C C . MET B 1 104 ? 8.375 5.516 2.98 1 67.5 104 MET B C 1
ATOM 2391 O O . MET B 1 104 ? 7.691 6.523 2.791 1 67.5 104 MET B O 1
ATOM 2395 N N . PHE B 1 105 ? 8.945 4.812 2.004 1 77 105 PHE B N 1
ATOM 2396 C CA . PHE B 1 105 ? 8.805 5.254 0.62 1 77 105 PHE B CA 1
ATOM 2397 C C . PHE B 1 105 ? 7.355 5.16 0.161 1 77 105 PHE B C 1
ATOM 2399 O O . PHE B 1 105 ? 6.809 6.125 -0.379 1 77 105 PHE B O 1
ATOM 2406 N N . LEU B 1 106 ? 6.805 4.082 0.487 1 76.69 106 LEU B N 1
ATOM 2407 C CA . LEU B 1 106 ? 5.43 3.865 0.048 1 76.69 106 LEU B CA 1
ATOM 2408 C C . LEU B 1 106 ? 4.461 4.715 0.861 1 76.69 106 LEU B C 1
ATOM 2410 O O . LEU B 1 106 ? 3.486 5.246 0.32 1 76.69 106 LEU B O 1
ATOM 2414 N N . ASP B 1 107 ? 4.777 4.879 2.115 1 76.62 107 ASP B N 1
ATOM 2415 C CA . ASP B 1 107 ? 3.938 5.691 2.99 1 76.62 107 ASP B CA 1
ATOM 2416 C C . ASP B 1 107 ? 3.967 7.16 2.568 1 76.62 107 ASP B C 1
ATOM 2418 O O . ASP B 1 107 ? 2.973 7.875 2.717 1 76.62 107 ASP B O 1
ATOM 2422 N N . ALA B 1 108 ? 5.098 7.566 2.105 1 78.5 108 ALA B N 1
ATOM 2423 C CA . ALA B 1 108 ? 5.277 8.961 1.718 1 78.5 108 ALA B CA 1
ATOM 2424 C C . ALA B 1 108 ? 4.746 9.211 0.31 1 78.5 108 ALA B C 1
ATOM 2426 O O . ALA B 1 108 ? 4.531 10.359 -0.085 1 78.5 108 ALA B O 1
ATOM 2427 N N . TRP B 1 109 ? 4.582 8.172 -0.408 1 76.5 109 TRP B N 1
ATOM 2428 C CA . TRP B 1 109 ? 4.129 8.258 -1.793 1 76.5 109 TRP B CA 1
ATOM 2429 C C . TRP B 1 109 ? 2.646 8.609 -1.863 1 76.5 109 TRP B C 1
ATOM 2431 O O . TRP B 1 109 ? 1.811 7.898 -1.299 1 76.5 109 TRP B O 1
ATOM 2441 N N . LYS B 1 110 ? 2.322 9.867 -2.469 1 73.44 110 LYS B N 1
ATOM 2442 C CA . LYS B 1 110 ? 0.946 10.328 -2.625 1 73.44 110 LYS B CA 1
ATOM 2443 C C . LYS B 1 110 ? 0.553 10.391 -4.098 1 73.44 110 LYS B C 1
ATOM 2445 O O . LYS B 1 110 ? 1.38 10.727 -4.949 1 73.44 110 LYS B O 1
ATOM 2450 N N . GLU B 1 111 ? -0.418 9.703 -4.562 1 62.03 111 GLU B N 1
ATOM 2451 C CA . GLU B 1 111 ? -0.856 9.672 -5.953 1 62.03 111 GLU B CA 1
ATOM 2452 C C . GLU B 1 111 ? -1.361 11.031 -6.41 1 62.03 111 GLU B C 1
ATOM 2454 O O . GLU B 1 111 ? -1.419 11.312 -7.609 1 62.03 111 GLU B O 1
ATOM 2459 N N . THR B 1 112 ? -1.536 11.914 -5.539 1 57.56 112 THR B N 1
ATOM 2460 C CA . THR B 1 112 ? -2.146 13.172 -5.961 1 57.56 112 THR B CA 1
ATOM 2461 C C . THR B 1 112 ? -1.098 14.109 -6.547 1 57.56 112 THR B C 1
ATOM 2463 O O . THR B 1 112 ? -0.177 14.539 -5.844 1 57.56 112 THR B O 1
ATOM 2466 N N . ASN B 1 113 ? -1.169 14.5 -7.82 1 58.94 113 ASN B N 1
ATOM 2467 C CA . ASN B 1 113 ? -0.47 15.453 -8.672 1 58.94 113 ASN B CA 1
ATOM 2468 C C . ASN B 1 113 ? 1.041 15.375 -8.484 1 58.94 113 ASN B C 1
ATOM 2470 O O . ASN B 1 113 ? 1.671 16.344 -8.07 1 58.94 113 ASN B O 1
ATOM 2474 N N . PRO B 1 114 ? 1.579 14.234 -8.539 1 56.69 114 PRO B N 1
ATOM 2475 C CA . PRO B 1 114 ? 3.016 14.07 -8.305 1 56.69 114 PRO B CA 1
ATOM 2476 C C . PRO B 1 114 ? 3.865 14.992 -9.172 1 56.69 114 PRO B C 1
ATOM 2478 O O . PRO B 1 114 ? 4.969 15.383 -8.781 1 56.69 114 PRO B O 1
ATOM 2481 N N . GLU B 1 115 ? 3.289 15.336 -10.227 1 60.44 115 GLU B N 1
ATOM 2482 C CA . GLU B 1 115 ? 4.125 16.094 -11.156 1 60.44 115 GLU B CA 1
ATOM 2483 C C . GLU B 1 115 ? 4.48 17.469 -10.586 1 60.44 115 GLU B C 1
ATOM 2485 O O . GLU B 1 115 ? 5.477 18.062 -10.984 1 60.44 115 GLU B O 1
ATOM 2490 N N . ALA B 1 116 ? 3.762 17.734 -9.508 1 65.56 116 ALA B N 1
ATOM 2491 C CA . ALA B 1 116 ? 4.031 19.109 -9.102 1 65.56 116 ALA B CA 1
ATOM 2492 C C . ALA B 1 116 ? 4.934 19.156 -7.871 1 65.56 116 ALA B C 1
ATOM 2494 O O . ALA B 1 116 ? 5.516 20.188 -7.551 1 65.56 116 ALA B O 1
ATOM 2495 N N . ASN B 1 117 ? 5.328 18.094 -7.441 1 86.44 117 ASN B N 1
ATOM 2496 C CA . ASN B 1 117 ? 6.078 18.078 -6.191 1 86.44 117 ASN B CA 1
ATOM 2497 C C . ASN B 1 117 ? 7.383 17.297 -6.34 1 86.44 117 ASN B C 1
ATOM 2499 O O . ASN B 1 117 ? 7.359 16.078 -6.551 1 86.44 117 ASN B O 1
ATOM 2503 N N . PRO B 1 118 ? 8.516 18.016 -6.27 1 91.56 118 PRO B N 1
ATOM 2504 C CA . PRO B 1 118 ? 9.812 17.375 -6.504 1 91.56 118 PRO B CA 1
ATOM 2505 C C . PRO B 1 118 ? 10.055 16.188 -5.59 1 91.56 118 PRO B C 1
ATOM 2507 O O . PRO B 1 118 ? 10.664 15.195 -6.008 1 91.56 118 PRO B O 1
ATOM 2510 N N . THR B 1 119 ? 9.633 16.266 -4.395 1 92.44 119 THR B N 1
ATOM 2511 C CA . THR B 1 119 ? 9.781 15.164 -3.461 1 92.44 119 THR B CA 1
ATOM 2512 C C . THR B 1 119 ? 9.016 13.938 -3.947 1 92.44 119 THR B C 1
ATOM 2514 O O . THR B 1 119 ? 9.531 12.82 -3.898 1 92.44 119 THR B O 1
ATOM 2517 N N . GLN B 1 120 ? 7.867 14.18 -4.465 1 90.56 120 GLN B N 1
ATOM 2518 C CA . GLN B 1 120 ? 7.047 13.094 -4.977 1 90.56 120 GLN B CA 1
ATOM 2519 C C . GLN B 1 120 ? 7.668 12.477 -6.23 1 90.56 120 GLN B C 1
ATOM 2521 O O . GLN B 1 120 ? 7.605 11.266 -6.43 1 90.56 120 GLN B O 1
ATOM 2526 N N . GLN B 1 121 ? 8.273 13.289 -7.008 1 91.94 121 GLN B N 1
ATOM 2527 C CA . GLN B 1 121 ? 8.969 12.789 -8.195 1 91.94 121 GLN B CA 1
ATOM 2528 C C . GLN B 1 121 ? 10.148 11.898 -7.805 1 91.94 121 GLN B C 1
ATOM 2530 O O . GLN B 1 121 ? 10.359 10.844 -8.406 1 91.94 121 GLN B O 1
ATOM 2535 N N . ALA B 1 122 ? 10.836 12.375 -6.777 1 92.75 122 ALA B N 1
ATOM 2536 C CA . ALA B 1 122 ? 11.984 11.594 -6.305 1 92.75 122 ALA B CA 1
ATOM 2537 C C . ALA B 1 122 ? 11.531 10.258 -5.723 1 92.75 122 ALA B C 1
ATOM 2539 O O . ALA B 1 122 ? 12.172 9.227 -5.949 1 92.75 122 ALA B O 1
ATOM 2540 N N . LEU B 1 123 ? 10.453 10.281 -5.027 1 91.44 123 LEU B N 1
ATOM 2541 C CA . LEU B 1 123 ? 9.891 9.062 -4.445 1 91.44 123 LEU B CA 1
ATOM 2542 C C . LEU B 1 123 ? 9.484 8.078 -5.539 1 91.44 123 LEU B C 1
ATOM 2544 O O . LEU B 1 123 ? 9.844 6.898 -5.477 1 91.44 123 LEU B O 1
ATOM 2548 N N . LYS B 1 124 ? 8.766 8.586 -6.5 1 91.5 124 LYS B N 1
ATOM 2549 C CA . LYS B 1 124 ? 8.336 7.754 -7.621 1 91.5 124 LYS B CA 1
ATOM 2550 C C . LYS B 1 124 ? 9.531 7.121 -8.328 1 91.5 124 LYS B C 1
ATOM 2552 O O . LYS B 1 124 ? 9.516 5.926 -8.641 1 91.5 124 LYS B O 1
ATOM 2557 N N . LYS B 1 125 ? 10.516 7.914 -8.57 1 93.5 125 LYS B N 1
ATOM 2558 C CA . LYS B 1 125 ? 11.711 7.426 -9.25 1 93.5 125 LYS B CA 1
ATOM 2559 C C . LYS B 1 125 ? 12.398 6.332 -8.43 1 93.5 125 LYS B C 1
ATOM 2561 O O . LYS B 1 125 ? 12.859 5.336 -8.992 1 93.5 125 LYS B O 1
ATOM 2566 N N . THR B 1 126 ? 12.469 6.508 -7.141 1 93 126 THR B N 1
ATOM 2567 C CA . THR B 1 126 ? 13.109 5.547 -6.254 1 93 126 THR B CA 1
ATOM 2568 C C . THR B 1 126 ? 12.391 4.203 -6.305 1 93 126 THR B C 1
ATOM 2570 O O . THR B 1 126 ? 13.023 3.156 -6.465 1 93 126 THR B O 1
ATOM 2573 N N . ILE B 1 127 ? 11.117 4.234 -6.242 1 93.25 127 ILE B N 1
ATOM 2574 C CA . ILE B 1 127 ? 10.312 3.02 -6.262 1 93.25 127 ILE B CA 1
ATOM 2575 C C . ILE B 1 127 ? 10.43 2.346 -7.625 1 93.25 127 ILE B C 1
ATOM 2577 O O . ILE B 1 127 ? 10.641 1.133 -7.711 1 93.25 127 ILE B O 1
ATOM 2581 N N . ALA B 1 128 ? 10.336 3.164 -8.656 1 95.44 128 ALA B N 1
ATOM 2582 C CA . ALA B 1 128 ? 10.438 2.633 -10.016 1 95.44 128 ALA B CA 1
ATOM 2583 C C . ALA B 1 128 ? 11.789 1.965 -10.242 1 95.44 128 ALA B C 1
ATOM 2585 O O . ALA B 1 128 ? 11.875 0.926 -10.906 1 95.44 128 ALA B O 1
ATOM 2586 N N . THR B 1 129 ? 12.812 2.549 -9.727 1 96.62 129 THR B N 1
ATOM 2587 C CA . THR B 1 129 ? 14.156 1.993 -9.859 1 96.62 129 THR B CA 1
ATOM 2588 C C . THR B 1 129 ? 14.25 0.64 -9.164 1 96.62 129 THR B C 1
ATOM 2590 O O . THR B 1 129 ? 14.852 -0.298 -9.695 1 96.62 129 THR B O 1
ATOM 2593 N N . TRP B 1 130 ? 13.648 0.527 -8.016 1 95.75 130 TRP B N 1
ATOM 2594 C CA . TRP B 1 130 ? 13.656 -0.735 -7.285 1 95.75 130 TRP B CA 1
ATOM 2595 C C . TRP B 1 130 ? 12.867 -1.802 -8.031 1 95.75 130 TRP B C 1
ATOM 2597 O O . TRP B 1 130 ? 13.32 -2.939 -8.172 1 95.75 130 TRP B O 1
ATOM 2607 N N . VAL B 1 131 ? 11.742 -1.466 -8.547 1 97.38 131 VAL B N 1
ATOM 2608 C CA . VAL B 1 131 ? 10.914 -2.377 -9.328 1 97.38 131 VAL B CA 1
ATOM 2609 C C . VAL B 1 131 ? 11.695 -2.869 -10.547 1 97.38 131 VAL B C 1
ATOM 2611 O O . VAL B 1 131 ? 11.695 -4.066 -10.852 1 97.38 131 VAL B O 1
ATOM 2614 N N . GLU B 1 132 ? 12.344 -1.94 -11.172 1 98.12 132 GLU B N 1
ATOM 2615 C CA . GLU B 1 132 ? 13.148 -2.287 -12.344 1 98.12 132 GLU B CA 1
ATOM 2616 C C . GLU B 1 132 ? 14.305 -3.207 -11.961 1 98.12 132 GLU B C 1
ATOM 2618 O O . GLU B 1 132 ? 14.625 -4.145 -12.695 1 98.12 132 GLU B O 1
ATOM 2623 N N . TYR B 1 133 ? 14.875 -2.959 -10.898 1 98.19 133 TYR B N 1
ATOM 2624 C CA . TYR B 1 133 ? 15.953 -3.824 -10.43 1 98.19 133 TYR B CA 1
ATOM 2625 C C . TYR B 1 133 ? 15.453 -5.246 -10.211 1 98.19 133 TYR B C 1
ATOM 2627 O O . TYR B 1 133 ? 16.094 -6.211 -10.633 1 98.19 133 TYR B O 1
ATOM 2635 N N . LEU B 1 134 ? 14.336 -5.426 -9.547 1 98.25 134 LEU B N 1
ATOM 2636 C CA . LEU B 1 134 ? 13.742 -6.742 -9.336 1 98.25 134 LEU B CA 1
ATOM 2637 C C . LEU B 1 134 ? 13.445 -7.426 -10.672 1 98.25 134 LEU B C 1
ATOM 2639 O O . LEU B 1 134 ? 13.719 -8.617 -10.828 1 98.25 134 LEU B O 1
ATOM 2643 N N . ARG B 1 135 ? 12.883 -6.625 -11.555 1 98.62 135 ARG B N 1
ATOM 2644 C CA . ARG B 1 135 ? 12.594 -7.16 -12.883 1 98.62 135 ARG B CA 1
ATOM 2645 C C . ARG B 1 135 ? 13.852 -7.711 -13.539 1 98.62 135 ARG B C 1
ATOM 2647 O O . ARG B 1 135 ? 13.828 -8.805 -14.109 1 98.62 135 ARG B O 1
ATOM 2654 N N . ILE B 1 136 ? 14.938 -6.973 -13.461 1 98.5 136 ILE B N 1
ATOM 2655 C CA . ILE B 1 136 ? 16.203 -7.367 -14.055 1 98.5 136 ILE B CA 1
ATOM 2656 C C . ILE B 1 136 ? 16.703 -8.656 -13.406 1 98.5 136 ILE B C 1
ATOM 2658 O O . ILE B 1 136 ? 17.234 -9.539 -14.078 1 98.5 136 ILE B O 1
ATOM 2662 N N . GLN B 1 137 ? 16.531 -8.766 -12.062 1 98.06 137 GLN B N 1
ATOM 2663 C CA . GLN B 1 137 ? 16.938 -9.992 -11.383 1 98.06 137 GLN B CA 1
ATOM 2664 C C . GLN B 1 137 ? 16.156 -11.195 -11.898 1 98.06 137 GLN B C 1
ATOM 2666 O O . GLN B 1 137 ? 16.719 -12.266 -12.109 1 98.06 137 GLN B O 1
ATOM 2671 N N . VAL B 1 138 ? 14.875 -11.055 -12.125 1 98.56 138 VAL B N 1
ATOM 2672 C CA . VAL B 1 138 ? 14.055 -12.141 -12.664 1 98.56 138 VAL B CA 1
ATOM 2673 C C . VAL B 1 138 ? 14.508 -12.477 -14.078 1 98.56 138 VAL B C 1
ATOM 2675 O O . VAL B 1 138 ? 14.641 -13.656 -14.43 1 98.56 138 VAL B O 1
ATOM 2678 N N . GLU B 1 139 ? 14.734 -11.445 -14.836 1 98.62 139 GLU B N 1
ATOM 2679 C CA . GLU B 1 139 ? 15.188 -11.641 -16.203 1 98.62 139 GLU B CA 1
ATOM 2680 C C . GLU B 1 139 ? 16.5 -12.422 -16.266 1 98.62 139 GLU B C 1
ATOM 2682 O O . GLU B 1 139 ? 16.672 -13.289 -17.125 1 98.62 139 GLU B O 1
ATOM 2687 N N . LYS B 1 140 ? 17.391 -12.125 -15.398 1 97.69 140 LYS B N 1
ATOM 2688 C CA . LYS B 1 140 ? 18.641 -12.852 -15.328 1 97.69 140 LYS B CA 1
ATOM 2689 C C . LYS B 1 140 ? 18.406 -14.344 -15.078 1 97.69 140 LYS B C 1
ATOM 2691 O O . LYS B 1 140 ? 19.125 -15.188 -15.609 1 97.69 140 LYS B O 1
ATOM 2696 N N . GLY B 1 141 ? 17.438 -14.625 -14.227 1 97.88 141 GLY B N 1
ATOM 2697 C CA . GLY B 1 141 ? 17.094 -16.016 -14.008 1 97.88 141 GLY B CA 1
ATOM 2698 C C . GLY B 1 141 ? 16.609 -16.734 -15.258 1 97.88 141 GLY B C 1
ATOM 2699 O O . GLY B 1 141 ? 16.891 -17.906 -15.453 1 97.88 141 GLY B O 1
ATOM 2700 N N . VAL B 1 142 ? 15.875 -16.016 -16.125 1 98.31 142 VAL B N 1
ATOM 2701 C CA . VAL B 1 142 ? 15.422 -16.562 -17.391 1 98.31 142 VAL B CA 1
ATOM 2702 C C . VAL B 1 142 ? 16.625 -16.75 -18.328 1 98.31 142 VAL B C 1
ATOM 2704 O O . VAL B 1 142 ? 16.797 -17.812 -18.922 1 98.31 142 VAL B O 1
ATOM 2707 N N . GLU B 1 143 ? 17.453 -15.781 -18.375 1 97.44 143 GLU B N 1
ATOM 2708 C CA . GLU B 1 143 ? 18.625 -15.789 -19.25 1 97.44 143 GLU B CA 1
ATOM 2709 C C . GLU B 1 143 ? 19.594 -16.906 -18.875 1 97.44 143 GLU B C 1
ATOM 2711 O O . GLU B 1 143 ? 20.25 -17.484 -19.75 1 97.44 143 GLU B O 1
ATOM 2716 N N . ASN B 1 144 ? 19.656 -17.234 -17.609 1 95.94 144 ASN B N 1
ATOM 2717 C CA . ASN B 1 144 ? 20.578 -18.266 -17.125 1 95.94 144 ASN B CA 1
ATOM 2718 C C . ASN B 1 144 ? 19.922 -19.641 -17.109 1 95.94 144 ASN B C 1
ATOM 2720 O O . ASN B 1 144 ? 20.469 -20.594 -16.531 1 95.94 144 ASN B O 1
ATOM 2724 N N . ASP B 1 145 ? 18.75 -19.688 -17.625 1 97.31 145 ASP B N 1
ATOM 2725 C CA . ASP B 1 145 ? 18.016 -20.938 -17.797 1 97.31 145 ASP B CA 1
ATOM 2726 C C . ASP B 1 145 ? 17.609 -21.531 -16.453 1 97.31 145 ASP B C 1
ATOM 2728 O O . ASP B 1 145 ? 17.453 -22.75 -16.328 1 97.31 145 ASP B O 1
ATOM 2732 N N . GLU B 1 146 ? 17.578 -20.703 -15.461 1 97.56 146 GLU B N 1
ATOM 2733 C CA . GLU B 1 146 ? 17.047 -21.141 -14.164 1 97.56 146 GLU B CA 1
ATOM 2734 C C . GLU B 1 146 ? 15.531 -21.125 -14.148 1 97.56 146 GLU B C 1
ATOM 2736 O O . GLU B 1 146 ? 14.906 -21.938 -13.453 1 97.56 146 GLU B O 1
ATOM 2741 N N . PHE B 1 147 ? 14.938 -20.141 -14.859 1 98.31 147 PHE B N 1
ATOM 2742 C CA . PHE B 1 147 ? 13.492 -20 -15 1 98.31 147 PHE B CA 1
ATOM 2743 C C . PHE B 1 147 ? 13.055 -20.312 -16.422 1 98.31 147 PHE B C 1
ATOM 2745 O O . PHE B 1 147 ? 13.867 -20.281 -17.344 1 98.31 147 PHE B O 1
ATOM 2752 N N . ARG B 1 148 ? 11.75 -20.703 -16.531 1 98.12 148 ARG B N 1
ATOM 2753 C CA . ARG B 1 148 ? 11.211 -21.031 -17.844 1 98.12 148 ARG B CA 1
ATOM 2754 C C . ARG B 1 148 ? 11.367 -19.859 -18.812 1 98.12 148 ARG B C 1
ATOM 2756 O O . ARG B 1 148 ? 11.203 -18.703 -18.406 1 98.12 148 ARG B O 1
ATOM 2763 N N . GLN B 1 149 ? 11.5 -20.094 -20.062 1 97.94 149 GLN B N 1
ATOM 2764 C CA . GLN B 1 149 ? 11.828 -19.109 -21.094 1 97.94 149 GLN B CA 1
ATOM 2765 C C . GLN B 1 149 ? 10.633 -18.203 -21.375 1 97.94 149 GLN B C 1
ATOM 2767 O O . GLN B 1 149 ? 10.805 -17.078 -21.859 1 97.94 149 GLN B O 1
ATOM 2772 N N . ASP B 1 150 ? 9.461 -18.672 -21.109 1 97.75 150 ASP B N 1
ATOM 2773 C CA . ASP B 1 150 ? 8.273 -17.891 -21.453 1 97.75 150 ASP B CA 1
ATOM 2774 C C . ASP B 1 150 ? 7.812 -17.047 -20.266 1 97.75 150 ASP B C 1
ATOM 2776 O O . ASP B 1 150 ? 6.73 -16.453 -20.297 1 97.75 150 ASP B O 1
ATOM 2780 N N . LEU B 1 151 ? 8.656 -17.094 -19.219 1 98.06 151 LEU B N 1
ATOM 2781 C CA . LEU B 1 151 ? 8.344 -16.25 -18.078 1 98.06 151 LEU B CA 1
ATOM 2782 C C . LEU B 1 151 ? 8.477 -14.781 -18.438 1 98.06 151 LEU B C 1
ATOM 2784 O O . LEU B 1 151 ? 9.5 -14.352 -18.969 1 98.06 151 LEU B O 1
ATOM 2788 N N . ASP B 1 152 ? 7.465 -14.016 -18.219 1 98.31 152 ASP B N 1
ATOM 2789 C CA . ASP B 1 152 ? 7.527 -12.57 -18.375 1 98.31 152 ASP B CA 1
ATOM 2790 C C . ASP B 1 152 ? 8.055 -11.898 -17.109 1 98.31 152 ASP B C 1
ATOM 2792 O O . ASP B 1 152 ? 7.34 -11.805 -16.109 1 98.31 152 ASP B O 1
ATOM 2796 N N . PRO B 1 153 ? 9.258 -11.367 -17.156 1 98.56 153 PRO B N 1
ATOM 2797 C CA . PRO B 1 153 ? 9.867 -10.797 -15.945 1 98.56 153 PRO B CA 1
ATOM 2798 C C . PRO B 1 153 ? 9.039 -9.648 -15.359 1 98.56 153 PRO B C 1
ATOM 2800 O O . PRO B 1 153 ? 9.016 -9.461 -14.141 1 98.56 153 PRO B O 1
ATOM 2803 N N . LYS B 1 154 ? 8.422 -8.875 -16.172 1 98.38 154 LYS B N 1
ATOM 2804 C CA . LYS B 1 154 ? 7.617 -7.766 -15.672 1 98.38 154 LYS B CA 1
ATOM 2805 C C . LYS B 1 154 ? 6.395 -8.273 -14.914 1 98.38 154 LYS B C 1
ATOM 2807 O O . LYS B 1 154 ? 6.059 -7.758 -13.852 1 98.38 154 LYS B O 1
ATOM 2812 N N . GLN B 1 155 ? 5.742 -9.273 -15.445 1 98.62 155 GLN B N 1
ATOM 2813 C CA . GLN B 1 155 ? 4.609 -9.891 -14.766 1 98.62 155 GLN B CA 1
ATOM 2814 C C . GLN B 1 155 ? 5.039 -10.523 -13.445 1 98.62 155 GLN B C 1
ATOM 2816 O O . GLN B 1 155 ? 4.363 -10.375 -12.43 1 98.62 155 GLN B O 1
ATOM 2821 N N . ALA B 1 156 ? 6.145 -11.25 -13.531 1 98.56 156 ALA B N 1
ATOM 2822 C CA . ALA B 1 156 ? 6.672 -11.891 -12.328 1 98.56 156 ALA B CA 1
ATOM 2823 C C . ALA B 1 156 ? 6.969 -10.859 -11.242 1 98.56 156 ALA B C 1
ATOM 2825 O O . ALA B 1 156 ? 6.648 -11.07 -10.07 1 98.56 156 ALA B O 1
ATOM 2826 N N . THR B 1 157 ? 7.562 -9.734 -11.625 1 98.69 157 THR B N 1
ATOM 2827 C CA . THR B 1 157 ? 7.906 -8.664 -10.695 1 98.69 157 THR B CA 1
ATOM 2828 C C . THR B 1 157 ? 6.648 -8.031 -10.109 1 98.69 157 THR B C 1
ATOM 2830 O O . THR B 1 157 ? 6.594 -7.738 -8.906 1 98.69 157 THR B O 1
ATOM 2833 N N . PHE B 1 158 ? 5.66 -7.836 -10.922 1 98.62 158 PHE B N 1
ATOM 2834 C CA . PHE B 1 158 ? 4.367 -7.309 -10.5 1 98.62 158 PHE B CA 1
ATOM 2835 C C . PHE B 1 158 ? 3.77 -8.172 -9.391 1 98.62 158 PHE B C 1
ATOM 2837 O O . PHE B 1 158 ? 3.357 -7.648 -8.352 1 98.62 158 PHE B O 1
ATOM 2844 N N . GLU B 1 159 ? 3.781 -9.445 -9.586 1 98.56 159 GLU B N 1
ATOM 2845 C CA . GLU B 1 159 ? 3.197 -10.375 -8.625 1 98.56 159 GLU B CA 1
ATOM 2846 C C . GLU B 1 159 ? 4.055 -10.477 -7.367 1 98.56 159 GLU B C 1
ATOM 2848 O O . GLU B 1 159 ? 3.525 -10.531 -6.254 1 98.56 159 GLU B O 1
ATOM 2853 N N . LEU B 1 160 ? 5.359 -10.516 -7.586 1 98.31 160 LEU B N 1
ATOM 2854 C CA . LEU B 1 160 ? 6.277 -10.555 -6.453 1 98.31 160 LEU B CA 1
ATOM 2855 C C . LEU B 1 160 ? 6.102 -9.328 -5.566 1 98.31 160 LEU B C 1
ATOM 2857 O O . LEU B 1 160 ? 6.035 -9.445 -4.344 1 98.31 160 LEU B O 1
ATOM 2861 N N . TYR B 1 161 ? 6.055 -8.18 -6.188 1 97.25 161 TYR B N 1
ATOM 2862 C CA . TYR B 1 161 ? 5.855 -6.945 -5.434 1 97.25 161 TYR B CA 1
ATOM 2863 C C . TYR B 1 161 ? 4.527 -6.973 -4.688 1 97.25 161 TYR B C 1
ATOM 2865 O O . TYR B 1 161 ? 4.43 -6.469 -3.562 1 97.25 161 TYR B O 1
ATOM 2873 N N . GLY B 1 162 ? 3.543 -7.539 -5.305 1 97.56 162 GLY B N 1
ATOM 2874 C CA . GLY B 1 162 ? 2.25 -7.699 -4.66 1 97.56 162 GLY B CA 1
ATOM 2875 C C . GLY B 1 162 ? 2.318 -8.516 -3.379 1 97.56 162 GLY B C 1
ATOM 2876 O O . GLY B 1 162 ? 1.691 -8.156 -2.379 1 97.56 162 GLY B O 1
ATOM 2877 N N . LEU B 1 163 ? 3.062 -9.609 -3.43 1 98 163 LEU B N 1
ATOM 2878 C CA . LEU B 1 163 ? 3.232 -10.414 -2.225 1 98 163 LEU B CA 1
ATOM 2879 C C . LEU B 1 163 ? 3.824 -9.578 -1.092 1 98 163 LEU B C 1
ATOM 2881 O O . LEU B 1 163 ? 3.389 -9.688 0.057 1 98 163 LEU B O 1
ATOM 2885 N N . TYR B 1 164 ? 4.754 -8.766 -1.427 1 95.5 164 TYR B N 1
ATOM 2886 C CA . TYR B 1 164 ? 5.387 -7.91 -0.43 1 95.5 164 TYR B CA 1
ATOM 2887 C C . TYR B 1 164 ? 4.383 -6.926 0.155 1 95.5 164 TYR B C 1
ATOM 2889 O O . TYR B 1 164 ? 4.305 -6.758 1.375 1 95.5 164 TYR B O 1
ATOM 2897 N N . LEU B 1 165 ? 3.648 -6.289 -0.696 1 94.19 165 LEU B N 1
ATOM 2898 C CA . LEU B 1 165 ? 2.684 -5.297 -0.236 1 94.19 165 LEU B CA 1
ATOM 2899 C C . LEU B 1 165 ? 1.598 -5.949 0.615 1 94.19 165 LEU B C 1
ATOM 2901 O O . LEU B 1 165 ? 1.168 -5.379 1.621 1 94.19 165 LEU B O 1
ATOM 2905 N N . SER B 1 166 ? 1.213 -7.066 0.218 1 96 166 SER B N 1
ATOM 2906 C CA . SER B 1 166 ? 0.235 -7.805 1.012 1 96 166 SER B CA 1
ATOM 2907 C C . SER B 1 166 ? 0.801 -8.18 2.377 1 96 166 SER B C 1
ATOM 2909 O O . SER B 1 166 ? 0.09 -8.133 3.383 1 96 166 SER B O 1
ATOM 2911 N N . ALA B 1 167 ? 2.018 -8.578 2.416 1 94.38 167 ALA B N 1
ATOM 2912 C CA . ALA B 1 167 ? 2.656 -8.914 3.686 1 94.38 167 ALA B CA 1
ATOM 2913 C C . ALA B 1 167 ? 2.604 -7.742 4.66 1 94.38 167 ALA B C 1
ATOM 2915 O O . ALA B 1 167 ? 2.354 -7.93 5.852 1 94.38 167 ALA B O 1
ATOM 2916 N N . HIS B 1 168 ? 2.795 -6.586 4.156 1 89.12 168 HIS B N 1
ATOM 2917 C CA . HIS B 1 168 ? 2.742 -5.406 5.008 1 89.12 168 HIS B CA 1
ATOM 2918 C C . HIS B 1 168 ? 1.339 -5.188 5.562 1 89.12 168 HIS B C 1
ATOM 2920 O O . HIS B 1 168 ? 1.175 -4.895 6.75 1 89.12 168 HIS B O 1
ATOM 2926 N N . LEU B 1 169 ? 0.416 -5.316 4.707 1 90.5 169 LEU B N 1
ATOM 2927 C CA . LEU B 1 169 ? -0.968 -5.148 5.137 1 90.5 169 LEU B CA 1
ATOM 2928 C C . LEU B 1 169 ? -1.352 -6.207 6.164 1 90.5 169 LEU B C 1
ATOM 2930 O O . LEU B 1 169 ? -1.912 -5.883 7.215 1 90.5 169 LEU B O 1
ATOM 2934 N N . PHE B 1 170 ? -1 -7.422 5.953 1 93.31 170 PHE B N 1
ATOM 2935 C CA . PHE B 1 170 ? -1.37 -8.523 6.828 1 93.31 170 PHE B CA 1
ATOM 2936 C C . PHE B 1 170 ? -0.602 -8.453 8.141 1 93.31 170 PHE B C 1
ATOM 2938 O O . PHE B 1 170 ? -1.096 -8.898 9.18 1 93.31 170 PHE B O 1
ATOM 2945 N N . TYR B 1 171 ? 0.572 -7.957 8.039 1 90.56 171 TYR B N 1
ATOM 2946 C CA . TYR B 1 171 ? 1.317 -7.711 9.273 1 90.56 171 TYR B CA 1
ATOM 2947 C C . TYR B 1 171 ? 0.514 -6.84 10.227 1 90.56 171 TYR B C 1
ATOM 2949 O O . TYR B 1 171 ? 0.402 -7.156 11.414 1 90.56 171 TYR B O 1
ATOM 2957 N N . SER B 1 172 ? -0.074 -5.84 9.711 1 86.44 172 SER B N 1
ATOM 2958 C CA . SER B 1 172 ? -0.805 -4.867 10.523 1 86.44 172 SER B CA 1
ATOM 2959 C C . SER B 1 172 ? -2.121 -5.449 11.031 1 86.44 172 SER B C 1
ATOM 2961 O O . SER B 1 172 ? -2.592 -5.086 12.109 1 86.44 172 SER B O 1
ATOM 2963 N N . ILE B 1 173 ? -2.635 -6.383 10.281 1 90.88 173 ILE B N 1
ATOM 2964 C CA . ILE B 1 173 ? -3.961 -6.887 10.617 1 90.88 173 ILE B CA 1
ATOM 2965 C C . ILE B 1 173 ? -3.836 -8.18 11.414 1 90.88 173 ILE B C 1
ATOM 2967 O O . ILE B 1 173 ? -4.629 -8.438 12.328 1 90.88 173 ILE B O 1
ATOM 2971 N N . HIS B 1 174 ? -2.84 -9 11.039 1 93.94 174 HIS B N 1
ATOM 2972 C CA . HIS B 1 174 ? -2.822 -10.352 11.578 1 93.94 174 HIS B CA 1
ATOM 2973 C C . HIS B 1 174 ? -1.536 -10.617 12.352 1 93.94 174 HIS B C 1
ATOM 2975 O O . HIS B 1 174 ? -1.394 -11.672 12.984 1 93.94 174 HIS B O 1
ATOM 2981 N N . GLY B 1 175 ? -0.6 -9.719 12.281 1 90.62 175 GLY B N 1
ATOM 2982 C CA . GLY B 1 175 ? 0.642 -9.883 13.023 1 90.62 175 GLY B CA 1
ATOM 2983 C C . GLY B 1 175 ? 1.78 -10.406 12.164 1 90.62 175 GLY B C 1
ATOM 2984 O O . GLY B 1 175 ? 1.561 -10.867 11.039 1 90.62 175 GLY B O 1
ATOM 2985 N N . GLU B 1 176 ? 2.93 -10.32 12.711 1 90.19 176 GLU B N 1
ATOM 2986 C CA . GLU B 1 176 ? 4.176 -10.594 12 1 90.19 176 GLU B CA 1
ATOM 2987 C C . GLU B 1 176 ? 4.242 -12.039 11.531 1 90.19 176 GLU B C 1
ATOM 2989 O O . GLU B 1 176 ? 4.516 -12.305 10.359 1 90.19 176 GLU B O 1
ATOM 2994 N N . ASP B 1 177 ? 3.977 -13.008 12.391 1 94.56 177 ASP B N 1
ATOM 2995 C CA . ASP B 1 177 ? 4.152 -14.43 12.078 1 94.56 177 ASP B CA 1
ATOM 2996 C C . ASP B 1 177 ? 3.248 -14.852 10.922 1 94.56 177 ASP B C 1
ATOM 2998 O O . ASP B 1 177 ? 3.705 -15.492 9.977 1 94.56 177 ASP B O 1
ATOM 3002 N N . GLU B 1 178 ? 2.012 -14.484 11.016 1 95.5 178 GLU B N 1
ATOM 3003 C CA . GLU B 1 178 ? 1.059 -14.844 9.969 1 95.5 178 GLU B CA 1
ATOM 3004 C C . GLU B 1 178 ? 1.421 -14.188 8.641 1 95.5 178 GLU B C 1
ATOM 3006 O O . GLU B 1 178 ? 1.374 -14.828 7.59 1 95.5 178 GLU B O 1
ATOM 3011 N N . SER B 1 179 ? 1.777 -12.938 8.703 1 95 179 SER B N 1
ATOM 3012 C CA . SER B 1 179 ? 2.197 -12.211 7.512 1 95 179 SER B CA 1
ATOM 3013 C C . SER B 1 179 ? 3.391 -12.883 6.844 1 95 179 SER B C 1
ATOM 3015 O O . SER B 1 179 ? 3.369 -13.148 5.637 1 95 179 SER B O 1
ATOM 3017 N N . TYR B 1 180 ? 4.359 -13.211 7.68 1 95.44 180 TYR B N 1
ATOM 3018 C CA . TYR B 1 180 ? 5.59 -13.828 7.191 1 95.44 180 TYR B CA 1
ATOM 3019 C C . TYR B 1 180 ? 5.312 -15.18 6.555 1 95.44 180 TYR B C 1
ATOM 3021 O O . TYR B 1 180 ? 5.84 -15.492 5.484 1 95.44 180 TYR B O 1
ATOM 3029 N N . GLN B 1 181 ? 4.52 -15.938 7.18 1 97.75 181 GLN B N 1
ATOM 3030 C CA . GLN B 1 181 ? 4.184 -17.266 6.668 1 97.75 181 GLN B CA 1
ATOM 3031 C C . GLN B 1 181 ? 3.488 -17.172 5.312 1 97.75 181 GLN B C 1
ATOM 3033 O O . GLN B 1 181 ? 3.855 -17.875 4.371 1 97.75 181 GLN B O 1
ATOM 3038 N N . HIS B 1 182 ? 2.523 -16.328 5.195 1 98.38 182 HIS B N 1
ATOM 3039 C CA . HIS B 1 182 ? 1.805 -16.172 3.934 1 98.38 182 HIS B CA 1
ATOM 3040 C C . HIS B 1 182 ? 2.723 -15.656 2.834 1 98.38 182 HIS B C 1
ATOM 3042 O O . HIS B 1 182 ? 2.619 -16.078 1.681 1 98.38 182 HIS B O 1
ATOM 3048 N N . PHE B 1 183 ? 3.594 -14.766 3.217 1 98.25 183 PHE B N 1
ATOM 3049 C CA . PHE B 1 183 ? 4.516 -14.195 2.24 1 98.25 183 PHE B CA 1
ATOM 3050 C C . PHE B 1 183 ? 5.387 -15.289 1.624 1 98.25 183 PHE B C 1
ATOM 3052 O O . PHE B 1 183 ? 5.418 -15.445 0.402 1 98.25 183 PHE B O 1
ATOM 3059 N N . TRP B 1 184 ? 5.992 -16.031 2.471 1 98.38 184 TRP B N 1
ATOM 3060 C CA . TRP B 1 184 ? 6.957 -17 1.966 1 98.38 184 TRP B CA 1
ATOM 3061 C C . TRP B 1 184 ? 6.242 -18.188 1.31 1 98.38 184 TRP B C 1
ATOM 3063 O O . TRP B 1 184 ? 6.754 -18.766 0.354 1 98.38 184 TRP B O 1
ATOM 3073 N N . GLN B 1 185 ? 5.066 -18.531 1.763 1 98.31 185 GLN B N 1
ATOM 3074 C CA . GLN B 1 185 ? 4.277 -19.516 1.038 1 98.31 185 GLN B CA 1
ATOM 3075 C C . GLN B 1 185 ? 3.975 -19.047 -0.382 1 98.31 185 GLN B C 1
ATOM 3077 O O . GLN B 1 185 ? 4.043 -19.828 -1.33 1 98.31 185 GLN B O 1
ATOM 3082 N N . GLY B 1 186 ? 3.635 -17.75 -0.508 1 98.31 186 GLY B N 1
ATOM 3083 C CA . GLY B 1 186 ? 3.404 -17.188 -1.826 1 98.31 186 GLY B CA 1
ATOM 3084 C C . GLY B 1 186 ? 4.648 -17.156 -2.695 1 98.31 186 GLY B C 1
ATOM 3085 O O . GLY B 1 186 ? 4.586 -17.484 -3.885 1 98.31 186 GLY B O 1
ATOM 3086 N N . VAL B 1 187 ? 5.738 -16.797 -2.064 1 98.38 187 VAL B N 1
ATOM 3087 C CA . VAL B 1 187 ? 7.004 -16.766 -2.793 1 98.38 187 VAL B CA 1
ATOM 3088 C C . VAL B 1 187 ? 7.367 -18.156 -3.279 1 98.38 187 VAL B C 1
ATOM 3090 O O . VAL B 1 187 ? 7.766 -18.344 -4.434 1 98.38 187 VAL B O 1
ATOM 3093 N N . GLU B 1 188 ? 7.234 -19.156 -2.426 1 97.69 188 GLU B N 1
ATOM 3094 C CA . GLU B 1 188 ? 7.559 -20.531 -2.799 1 97.69 188 GLU B CA 1
ATOM 3095 C C . GLU B 1 188 ? 6.699 -21 -3.969 1 97.69 188 GLU B C 1
ATOM 3097 O O . GLU B 1 188 ? 7.207 -21.594 -4.918 1 97.69 188 GLU B O 1
ATOM 3102 N N . ARG B 1 189 ? 5.461 -20.75 -3.895 1 95.75 189 ARG B N 1
ATOM 3103 C CA . ARG B 1 189 ? 4.562 -21.141 -4.977 1 95.75 189 ARG B CA 1
ATOM 3104 C C . ARG B 1 189 ? 4.93 -20.422 -6.277 1 95.75 189 ARG B C 1
ATOM 3106 O O . ARG B 1 189 ? 4.957 -21.047 -7.34 1 95.75 189 ARG B O 1
ATOM 3113 N N . MET B 1 190 ? 5.156 -19.125 -6.156 1 96.75 190 MET B N 1
ATOM 3114 C CA . MET B 1 190 ? 5.516 -18.328 -7.324 1 96.75 190 MET B CA 1
ATOM 3115 C C . MET B 1 190 ? 6.801 -18.844 -7.961 1 96.75 190 MET B C 1
ATOM 3117 O O . MET B 1 190 ? 6.852 -19.078 -9.172 1 96.75 190 MET B O 1
ATOM 3121 N N . MET B 1 191 ? 7.805 -19.078 -7.145 1 96.75 191 MET B N 1
ATOM 3122 C CA . MET B 1 191 ? 9.102 -19.5 -7.68 1 96.75 191 MET B CA 1
ATOM 3123 C C . MET B 1 191 ? 9.016 -20.906 -8.266 1 96.75 191 MET B C 1
ATOM 3125 O O . MET B 1 191 ? 9.695 -21.203 -9.25 1 96.75 191 MET B O 1
ATOM 3129 N N . THR B 1 192 ? 8.195 -21.75 -7.691 1 95.94 192 THR B N 1
ATOM 3130 C CA . THR B 1 192 ? 7.957 -23.078 -8.273 1 95.94 192 THR B CA 1
ATOM 3131 C C . THR B 1 192 ? 7.348 -22.953 -9.664 1 95.94 192 THR B C 1
ATOM 3133 O O . THR B 1 192 ? 7.727 -23.688 -10.578 1 95.94 192 THR B O 1
ATOM 3136 N N . SER B 1 193 ? 6.461 -21.984 -9.844 1 95.19 193 SER B N 1
ATOM 3137 C CA . SER B 1 193 ? 5.809 -21.781 -11.133 1 95.19 193 SER B CA 1
ATOM 3138 C C . SER B 1 193 ? 6.777 -21.188 -12.156 1 95.19 193 SER B C 1
ATOM 3140 O O . SER B 1 193 ? 6.504 -21.203 -13.359 1 95.19 193 SER B O 1
ATOM 3142 N N . TRP B 1 194 ? 7.855 -20.609 -11.703 1 97 194 TRP B N 1
ATOM 3143 C CA . TRP B 1 194 ? 8.844 -20 -12.602 1 97 194 TRP B CA 1
ATOM 3144 C C . TRP B 1 194 ? 9.711 -21.078 -13.242 1 97 194 TRP B C 1
ATOM 3146 O O . TRP B 1 194 ? 10.438 -20.812 -14.203 1 97 194 TRP B O 1
ATOM 3156 N N . LYS B 1 195 ? 9.75 -22.266 -12.789 1 94.44 195 LYS B N 1
ATOM 3157 C CA . LYS B 1 195 ? 10.633 -23.328 -13.258 1 94.44 195 LYS B CA 1
ATOM 3158 C C . LYS B 1 195 ? 9.898 -24.281 -14.203 1 94.44 195 LYS B C 1
ATOM 3160 O O . LYS B 1 195 ? 8.68 -24.406 -14.141 1 94.44 195 LYS B O 1
#

pLDDT: mean 90.13, std 11.07, range [51.28, 98.69]

Solvent-accessible surface area (backbone atoms only — not comparable to full-atom values): 20302 Å² total; per-residue (Å²): 131,56,73,67,54,54,51,50,52,52,49,39,52,50,48,40,53,48,24,29,58,64,32,60,85,66,55,38,55,60,58,52,12,61,75,67,73,46,49,50,67,60,48,34,73,75,39,74,42,51,54,48,40,51,41,49,30,50,52,52,50,49,52,51,45,39,59,63,24,46,43,64,28,65,70,45,70,87,49,55,53,66,57,31,50,52,44,31,50,53,34,48,62,56,55,28,72,73,31,53,28,58,45,69,65,64,71,62,54,61,69,62,65,34,89,75,34,70,48,44,45,51,43,50,50,53,52,50,50,52,52,49,49,50,20,52,52,46,39,48,20,33,75,68,64,65,26,40,81,84,62,52,32,65,55,53,36,44,48,52,50,1,36,53,52,27,27,54,54,33,28,76,72,66,30,62,68,56,16,50,51,48,34,51,54,49,49,53,53,52,55,56,69,40,82,130,56,72,66,55,54,52,50,51,52,50,40,52,50,49,41,54,50,24,29,58,64,32,60,85,65,55,37,54,60,60,48,11,59,74,66,73,45,48,49,68,60,47,35,72,74,39,73,44,50,54,48,41,49,42,50,31,50,52,51,49,48,52,52,44,40,59,63,24,46,44,62,28,65,70,45,72,86,51,55,52,66,57,30,50,51,45,30,48,54,33,48,63,56,55,26,74,73,30,55,31,59,45,71,64,64,70,61,55,60,68,60,66,33,88,76,34,69,45,45,46,52,45,51,49,52,52,50,51,52,53,49,49,51,22,51,53,48,41,50,20,32,76,68,65,65,26,41,81,84,63,52,33,64,55,51,36,44,49,52,51,2,36,52,52,27,27,54,55,34,26,76,73,65,31,60,68,57,15,52,52,48,32,51,52,50,50,51,54,52,55,56,68,38,82